Protein AF-A0A972V8L0-F1 (afdb_monomer_lite)

pLDDT: mean 88.4, std 15.27, range [32.47, 98.88]

Radius of gyration: 26.19 Å; chains: 1; bounding box: 54×50×72 Å

Secondary structure (DSSP, 8-state):
-EE-TT--EEE-SS--S-TT---BS-B-----STT----GGGSEEE-SS-S-SEEE-S---TT-EEES-EEE--EESS-SSEEEES---EEES-EEES-EE-STT--SEEEESS--EEES-EEES-EESSTT--SEEEEEE--EEES-EEES-BS-SEEEEEESPPEEES-EESSS--SSTT-B-S---EEE-STT-EEEEP-TT-EE-TT---TTS-SEE--SS--TTTT-S-TTS--TTSPSS-TTSPPSSTTTTSTTSPPPP--SSPPEEEEE-SS-EEEEESSPPBHHHHHHHHHHHHHTT-EEEETTEEEETT-TT--SEEEE-TTT-TT-SEEEETTEEEE-EETTEEGGGSBP-SB-HHHHHHHHHHHT-BPPPHHHHHHHHSGGGT-SBTTBSS--TTT-B-TT--TT--SSS--PPPTTTT-EETTTEE-SSBSSEEEEEEEETTEEEEES--TTS-GGGSBTT-EEEE-TT---TTEE---B-

Sequence (493 aa):
SLNFNGKAIHVTSLALADPNVLAVRAIWFPEEEPNSLGAIDTTIIHGNGEGPVVVFESGEDANTVLSGFTLTGGLAESGAAIQCSQSGPTITHCVIAGNEATSLTGGAVNTVQGAATFINCTIADNTSLDVEGAAVVCEDSNDVFINCILWSSRPDQILVASGNDPLVEHCNVQGYLWPGAGNISLDPYFAHPGEYGDYHLQSASGRYDPNEMDPNAPVWVLDPVTSPCIDLGDPSSPFDRESPPNGNQANMGAFGNTKDASRSVVQAEIGFVSISEAGFKGNMSRYEITNGQYCEYLKAAMAQDMIVVHNDRVYAASDTEYTAPYFDTFALSEDSQIAYSSGTFSVRSRDDLSMVNHPVVCVTWFGATAFCEHYGYRLPTQEEWQAVADYDGSYTFGSGIDIYPNQANYSTINPLRLSSEPYTSPVGYYGGFGYGLCDLAGNVAEWTASISGASRIVGGGSWASRFRECTVEATAMYGPDSANGSTGFRVCQ

Structure (mmCIF, N/CA/C/O backbone):
data_AF-A0A972V8L0-F1
#
_entry.id   AF-A0A972V8L0-F1
#
loop_
_atom_site.group_PDB
_atom_site.id
_atom_site.type_symbol
_atom_site.label_atom_id
_atom_site.label_alt_id
_atom_site.label_comp_id
_atom_site.label_asym_id
_atom_site.label_entity_id
_atom_site.label_seq_id
_atom_site.pdbx_PDB_ins_code
_atom_site.Cartn_x
_atom_site.Cartn_y
_atom_site.Cartn_z
_atom_site.occupancy
_atom_site.B_iso_or_equiv
_atom_site.auth_seq_id
_atom_site.auth_comp_id
_atom_site.auth_asym_id
_atom_site.auth_atom_id
_atom_site.pdbx_PDB_model_num
ATOM 1 N N . SER A 1 1 ? -0.689 14.852 24.930 1.00 46.16 1 SER A N 1
ATOM 2 C CA . SER A 1 1 ? -1.179 14.264 26.195 1.00 46.16 1 SER A CA 1
ATOM 3 C C . SER A 1 1 ? -1.915 15.317 27.009 1.00 46.16 1 SER A C 1
ATOM 5 O O . SER A 1 1 ? -1.312 16.313 27.410 1.00 46.16 1 SER A O 1
ATOM 7 N N . LEU A 1 2 ? -3.224 15.135 27.185 1.00 48.56 2 LEU A N 1
ATOM 8 C CA . LEU A 1 2 ? -4.047 15.923 28.103 1.00 48.56 2 LEU A CA 1
ATOM 9 C C . LEU A 1 2 ? -4.183 15.122 29.406 1.00 48.56 2 LEU A C 1
ATOM 11 O O . LEU A 1 2 ? -4.721 14.019 29.399 1.00 48.56 2 LEU A O 1
ATOM 15 N N . ASN A 1 3 ? -3.664 15.656 30.514 1.00 51.12 3 ASN A N 1
ATOM 16 C CA . ASN A 1 3 ? -3.738 15.019 31.830 1.00 51.12 3 ASN A CA 1
ATOM 17 C C . ASN A 1 3 ? -4.794 15.728 32.688 1.00 51.12 3 ASN A C 1
ATOM 19 O O . ASN A 1 3 ? -4.614 16.887 33.068 1.00 51.12 3 ASN A O 1
ATOM 23 N N . PHE A 1 4 ? -5.877 15.020 33.007 1.00 54.19 4 PHE A N 1
ATOM 24 C CA . PHE A 1 4 ? -6.992 15.538 33.804 1.00 54.19 4 PHE A CA 1
ATOM 25 C C . PHE A 1 4 ? -6.889 15.195 35.304 1.00 54.19 4 PHE A C 1
ATOM 27 O O . PHE A 1 4 ? -7.854 15.377 36.043 1.00 54.19 4 PHE A O 1
ATOM 34 N N . ASN A 1 5 ? -5.721 14.741 35.783 1.00 51.69 5 ASN A N 1
ATOM 35 C CA . ASN A 1 5 ? -5.473 14.319 37.170 1.00 51.69 5 ASN A CA 1
ATOM 36 C C . ASN A 1 5 ? -6.481 13.264 37.670 1.00 51.69 5 ASN A C 1
ATOM 38 O O . ASN A 1 5 ? -6.997 13.389 38.780 1.00 51.69 5 ASN A O 1
ATOM 42 N N . GLY A 1 6 ? -6.798 12.270 36.834 1.00 49.69 6 GLY A N 1
ATOM 43 C CA . GLY A 1 6 ? -7.741 11.197 37.170 1.00 49.69 6 GLY A CA 1
ATOM 44 C C . GLY A 1 6 ? -9.218 11.601 37.133 1.00 49.69 6 GLY A C 1
ATOM 45 O O . GLY A 1 6 ? -10.076 10.834 37.550 1.00 49.69 6 GLY A O 1
ATOM 46 N N . LYS A 1 7 ? -9.549 12.808 36.651 1.00 47.88 7 LYS A N 1
ATOM 47 C CA . LYS A 1 7 ? -10.943 13.204 36.420 1.00 47.88 7 LYS A CA 1
ATOM 48 C C . LYS A 1 7 ? -11.423 12.710 35.058 1.00 47.88 7 LYS A C 1
ATOM 50 O O . LYS A 1 7 ? -10.766 12.973 34.051 1.00 47.88 7 LYS A O 1
ATOM 55 N N . ALA A 1 8 ? -12.597 12.088 35.047 1.00 53.97 8 ALA A N 1
ATOM 56 C CA . ALA A 1 8 ? -13.301 11.716 33.830 1.00 53.97 8 ALA A CA 1
ATOM 57 C C . ALA A 1 8 ? -13.685 12.950 33.002 1.00 53.97 8 ALA A C 1
ATOM 59 O O . ALA A 1 8 ? -14.019 14.014 33.544 1.00 53.97 8 ALA A O 1
ATOM 60 N N . ILE A 1 9 ? -13.690 12.798 31.679 1.00 67.94 9 ILE A N 1
ATOM 61 C CA . ILE A 1 9 ? -14.298 13.782 30.788 1.00 67.94 9 ILE A CA 1
ATOM 62 C C . ILE A 1 9 ? -15.765 13.409 30.589 1.00 67.94 9 ILE A C 1
ATOM 64 O O . ILE A 1 9 ? -16.076 12.408 29.946 1.00 67.94 9 ILE A O 1
ATOM 68 N N . HIS A 1 10 ? -16.666 14.228 31.129 1.00 58.16 10 HIS A N 1
ATOM 69 C CA . HIS A 1 10 ? -18.101 14.064 30.915 1.00 58.16 10 HIS A CA 1
ATOM 70 C C . HIS A 1 10 ? -18.513 14.833 29.661 1.00 58.16 10 HIS A C 1
ATOM 72 O O . HIS A 1 10 ? -18.465 16.066 29.615 1.00 58.16 10 HIS A O 1
ATOM 78 N N . VAL A 1 11 ? -18.932 14.100 28.640 1.00 62.62 11 VAL A N 1
ATOM 79 C CA . VAL A 1 11 ? -19.543 14.676 27.443 1.00 62.62 11 VAL A CA 1
ATOM 80 C C . VAL A 1 11 ? -21.028 14.839 27.754 1.00 62.62 11 VAL A C 1
ATOM 82 O O . VAL A 1 11 ? -21.640 13.884 28.214 1.00 62.62 11 VAL A O 1
ATOM 85 N N . THR A 1 12 ? -21.601 16.039 27.590 1.00 49.94 12 THR A N 1
ATOM 86 C CA . THR A 1 12 ? -23.002 16.297 27.987 1.00 49.94 12 THR A CA 1
ATOM 87 C C . THR A 1 12 ? -23.813 17.032 26.918 1.00 49.94 12 THR A C 1
ATOM 89 O O . THR A 1 12 ? -23.316 17.909 26.205 1.00 49.94 12 THR A O 1
ATOM 92 N N . SER A 1 13 ? -25.112 16.723 26.833 1.00 46.56 13 SER A N 1
ATOM 93 C CA . SER A 1 13 ? -26.059 17.349 25.890 1.00 46.56 13 SER A CA 1
ATOM 94 C C . SER A 1 13 ? -26.512 18.766 26.321 1.00 46.56 13 SER A C 1
ATOM 96 O O . SER A 1 13 ? -26.907 19.599 25.485 1.00 46.56 13 SER A O 1
ATOM 98 N N . LEU A 1 14 ? -26.374 19.083 27.619 1.00 42.75 14 LEU A N 1
ATOM 99 C CA . LEU A 1 14 ? -26.731 20.342 28.291 1.00 42.75 14 LEU A CA 1
ATOM 100 C C . LEU A 1 14 ? -25.629 20.790 29.274 1.00 42.75 14 LEU A C 1
ATOM 102 O O . LEU A 1 14 ? -25.012 19.970 29.949 1.00 42.75 14 LEU A O 1
ATOM 106 N N . ALA A 1 15 ? -25.398 22.106 29.368 1.00 37.72 15 ALA A N 1
ATOM 107 C CA . ALA A 1 15 ? -24.402 22.705 30.260 1.00 37.72 15 ALA A CA 1
ATOM 108 C C . ALA A 1 15 ? -24.710 22.391 31.737 1.00 37.72 15 ALA A C 1
ATOM 110 O O . ALA A 1 15 ? -25.724 22.847 32.270 1.00 37.72 15 ALA A O 1
ATOM 111 N N . LEU A 1 16 ? -23.834 21.636 32.403 1.00 39.72 16 LEU A N 1
ATOM 112 C CA . LEU A 1 16 ? -23.899 21.433 33.850 1.00 39.72 16 LEU A CA 1
ATOM 113 C C . LEU A 1 16 ? -23.368 22.664 34.597 1.00 39.72 16 LEU A C 1
ATOM 115 O O . LEU A 1 16 ? -22.438 23.338 34.161 1.00 39.72 16 LEU A O 1
ATOM 119 N N . ALA A 1 17 ? -23.967 22.937 35.757 1.00 35.22 17 ALA A N 1
ATOM 120 C CA . ALA A 1 17 ? -23.590 24.010 36.678 1.00 35.22 17 ALA A CA 1
ATOM 121 C C . ALA A 1 17 ? -22.497 23.585 37.685 1.00 35.22 17 ALA A C 1
ATOM 123 O O . ALA A 1 17 ? -22.418 24.157 38.773 1.00 35.22 17 ALA A O 1
ATOM 124 N N . ASP A 1 18 ? -21.686 22.573 37.354 1.00 41.59 18 ASP A N 1
ATOM 125 C CA . ASP A 1 18 ? -20.579 22.116 38.199 1.00 41.59 18 ASP A CA 1
ATOM 126 C C . ASP A 1 18 ? -19.242 22.681 37.680 1.00 41.59 18 ASP A C 1
ATOM 128 O O . ASP A 1 18 ? -18.806 22.315 36.588 1.00 41.59 18 ASP A O 1
ATOM 132 N N . PRO A 1 19 ? -18.554 23.555 38.439 1.00 37.19 19 PRO A N 1
ATOM 133 C CA . PRO A 1 19 ? -17.261 24.113 38.042 1.00 37.19 19 PRO A CA 1
ATOM 134 C C . PRO A 1 19 ? -16.115 23.084 37.999 1.00 37.19 19 PRO A C 1
ATOM 136 O O . PRO A 1 19 ? -15.006 23.443 37.603 1.00 37.19 19 PRO A O 1
ATOM 139 N N . ASN A 1 20 ? -16.345 21.831 38.407 1.00 34.69 20 ASN A N 1
ATOM 140 C CA . ASN A 1 20 ? -15.372 20.739 38.314 1.00 34.69 20 ASN A CA 1
ATOM 141 C C . ASN A 1 20 ? -15.570 19.821 37.099 1.00 34.69 20 ASN A C 1
ATOM 143 O O . ASN A 1 20 ? -14.734 18.934 36.911 1.00 34.69 20 ASN A O 1
ATOM 147 N N . VAL A 1 21 ? -16.624 20.027 36.299 1.00 36.41 21 VAL A N 1
ATOM 148 C CA . VAL A 1 21 ? -16.982 19.193 35.143 1.00 36.41 21 VAL A CA 1
ATOM 149 C C . VAL A 1 21 ? -16.758 19.980 33.852 1.00 36.41 21 VAL A C 1
ATOM 151 O O . VAL A 1 21 ? -17.323 21.057 33.658 1.00 36.41 21 VAL A O 1
ATOM 154 N N . LEU A 1 22 ? -15.935 19.446 32.947 1.00 37.50 22 LEU A N 1
ATOM 155 C CA . LEU A 1 22 ? -15.759 20.019 31.614 1.00 37.50 22 LEU A CA 1
ATOM 156 C C . LEU A 1 22 ? -16.896 19.510 30.713 1.00 37.50 22 LEU A C 1
ATOM 158 O O . LEU A 1 22 ? -16.750 18.487 30.060 1.00 37.50 22 LEU A O 1
ATOM 162 N N . ALA A 1 23 ? -18.040 20.197 30.709 1.00 36.28 23 ALA A N 1
ATOM 163 C CA . ALA A 1 23 ? -19.155 19.868 29.821 1.00 36.28 23 ALA A CA 1
ATOM 164 C C . ALA A 1 23 ? -18.790 20.225 28.370 1.00 36.28 23 ALA A C 1
ATOM 166 O O . ALA A 1 23 ? -18.780 21.404 27.999 1.00 36.28 23 ALA A O 1
ATOM 167 N N . VAL A 1 24 ? -18.476 19.221 27.551 1.00 46.03 24 VAL A N 1
ATOM 168 C CA . VAL A 1 24 ? -18.166 19.408 26.126 1.00 46.03 24 VAL A CA 1
ATOM 169 C C . VAL A 1 24 ? -19.243 18.731 25.282 1.00 46.03 24 VAL A C 1
ATOM 171 O O . VAL A 1 24 ? -19.601 17.590 25.540 1.00 46.03 24 VAL A O 1
ATOM 174 N N . ARG A 1 25 ? -19.776 19.435 24.273 1.00 40.81 25 ARG A N 1
ATOM 175 C CA . ARG A 1 25 ? -20.779 18.892 23.331 1.00 40.81 25 ARG A CA 1
ATOM 176 C C . ARG A 1 25 ? -20.185 17.990 22.242 1.00 40.81 25 ARG A C 1
ATOM 178 O O . ARG A 1 25 ? -20.907 17.187 21.666 1.00 40.81 25 ARG A O 1
ATOM 185 N N . ALA A 1 26 ? -18.900 18.164 21.948 1.00 37.78 26 ALA A N 1
ATOM 186 C CA . ALA A 1 26 ? -18.094 17.349 21.045 1.00 37.78 26 ALA A CA 1
ATOM 187 C C . ALA A 1 26 ? -16.614 17.622 21.344 1.00 37.78 26 ALA A C 1
ATOM 189 O O . ALA A 1 26 ? -16.226 18.787 21.470 1.00 37.78 26 ALA A O 1
ATOM 190 N N . ILE A 1 27 ? -15.790 16.582 21.449 1.00 51.69 27 ILE A N 1
ATOM 191 C CA . ILE A 1 27 ? -14.334 16.728 21.545 1.00 51.69 27 ILE A CA 1
ATOM 192 C C . ILE A 1 27 ? -13.778 16.308 20.187 1.00 51.69 27 ILE A C 1
ATOM 194 O O . ILE A 1 27 ? -13.715 15.125 19.871 1.00 51.69 27 ILE A O 1
ATOM 198 N N . TRP A 1 28 ? -13.436 17.299 19.368 1.00 43.12 28 TRP A N 1
ATOM 199 C CA . TRP A 1 28 ? -12.887 17.127 18.023 1.00 43.12 28 TRP A CA 1
ATOM 200 C C . TRP A 1 28 ? -11.924 18.297 17.741 1.00 43.12 28 TRP A C 1
ATOM 202 O O . TRP A 1 28 ? -12.194 19.427 18.155 1.00 43.12 28 TRP A O 1
ATOM 212 N N . PHE A 1 29 ? -10.812 18.063 17.037 1.00 36.53 29 PHE A N 1
ATOM 213 C CA . PHE A 1 29 ? -9.914 19.127 16.553 1.00 36.53 2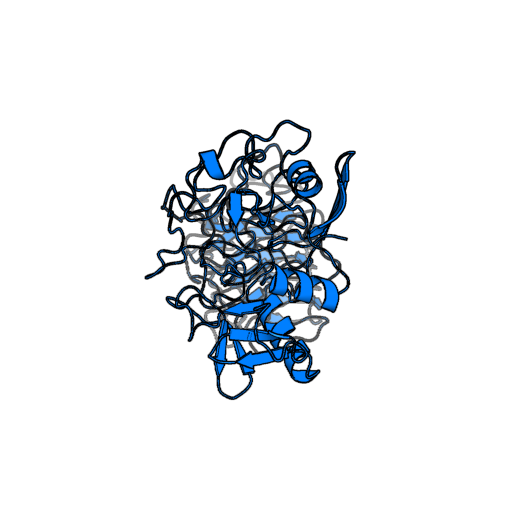9 P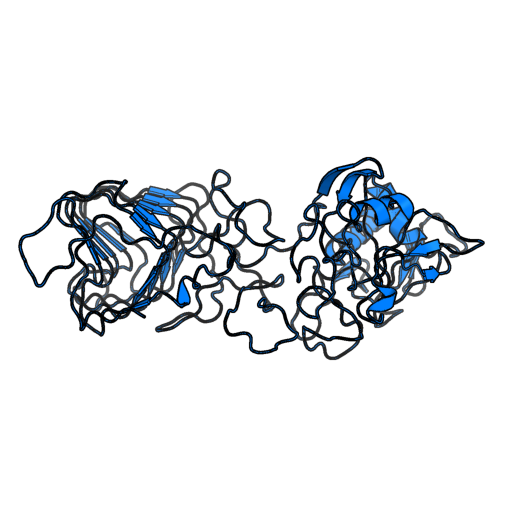HE A CA 1
ATOM 214 C C . PHE A 1 29 ? -10.358 19.628 15.168 1.00 36.53 29 PHE A C 1
ATOM 216 O O . PHE A 1 29 ? -10.347 18.829 14.233 1.00 36.53 29 PHE A O 1
ATOM 223 N N . PRO A 1 30 ? -10.806 20.891 15.002 1.00 33.84 30 PRO A N 1
ATOM 224 C CA . PRO A 1 30 ? -11.347 21.363 13.727 1.00 33.84 30 PRO A CA 1
ATOM 225 C C . PRO A 1 30 ? -10.331 21.217 12.585 1.00 33.84 30 PRO A C 1
ATOM 227 O O . PRO A 1 30 ? -9.179 21.629 12.709 1.00 33.84 30 PRO A O 1
ATOM 230 N N . GLU A 1 31 ? -10.797 20.622 11.484 1.00 46.44 31 GLU A N 1
ATOM 231 C CA . GLU A 1 31 ? -10.115 20.535 10.191 1.00 46.44 31 GLU A CA 1
ATOM 232 C C . GLU A 1 31 ? -9.989 21.946 9.578 1.00 46.44 31 GLU A C 1
ATOM 234 O O . GLU A 1 31 ? -10.854 22.357 8.813 1.00 46.44 31 GLU A O 1
ATOM 239 N N . GLU A 1 32 ? -8.935 22.708 9.892 1.00 33.91 32 GLU A N 1
ATOM 240 C CA . GLU A 1 32 ? -8.525 23.865 9.074 1.00 33.91 32 GLU A CA 1
ATOM 241 C C . GLU A 1 32 ? -6.987 23.927 8.902 1.00 33.91 32 GLU A C 1
ATOM 243 O O . GLU A 1 32 ? -6.255 24.277 9.826 1.00 33.91 32 GLU A O 1
ATOM 248 N N . GLU A 1 33 ? -6.548 23.629 7.666 1.00 32.47 33 GLU A N 1
ATOM 249 C CA . GLU A 1 33 ? -5.258 23.934 6.999 1.00 32.47 33 GLU A CA 1
ATOM 250 C C . GLU A 1 33 ? -3.995 23.058 7.278 1.00 32.47 33 GLU A C 1
ATOM 252 O O . GLU A 1 33 ? -3.804 22.493 8.357 1.00 32.47 33 GLU A O 1
ATOM 257 N N . PRO A 1 34 ? -3.134 22.863 6.249 1.00 34.25 34 PRO A N 1
ATOM 258 C CA . PRO A 1 34 ? -2.456 21.604 5.954 1.00 34.25 34 PRO A CA 1
ATOM 259 C C . PRO A 1 34 ? -1.102 21.505 6.656 1.00 34.25 34 PRO A C 1
ATOM 261 O O . PRO A 1 34 ? -0.182 22.248 6.328 1.00 34.25 34 PRO A O 1
ATOM 264 N N . ASN A 1 35 ? -0.989 20.591 7.626 1.00 32.84 35 ASN A N 1
ATOM 265 C CA . ASN A 1 35 ? 0.216 19.792 7.938 1.00 32.84 35 ASN A CA 1
ATOM 266 C C . ASN A 1 35 ? 0.203 19.132 9.325 1.00 32.84 35 ASN A C 1
ATOM 268 O O . ASN A 1 35 ? 1.176 18.474 9.678 1.00 32.84 35 ASN A O 1
ATOM 272 N N . SER A 1 36 ? -0.869 19.197 10.118 1.00 35.09 36 SER A N 1
ATOM 273 C CA . SER A 1 36 ? -0.888 18.426 11.370 1.00 35.09 36 SER A CA 1
ATOM 274 C C . SER A 1 36 ? -2.288 18.018 11.821 1.00 35.09 36 SER A C 1
ATOM 276 O O . SER A 1 36 ? -2.861 18.616 12.726 1.00 35.09 36 SER A O 1
ATOM 278 N N . LEU A 1 37 ? -2.789 16.903 11.285 1.00 40.75 37 LEU A N 1
ATOM 279 C CA . LEU A 1 37 ? -3.321 15.903 12.210 1.00 40.75 37 LEU A CA 1
ATOM 280 C C . LEU A 1 37 ? -2.122 15.494 13.071 1.00 40.75 37 LEU A C 1
ATOM 282 O O . LEU A 1 37 ? -1.152 14.949 12.535 1.00 40.75 37 LEU A O 1
ATOM 286 N N . GLY A 1 38 ? -2.129 15.880 14.347 1.00 40.84 38 GLY A N 1
ATOM 287 C CA . GLY A 1 38 ? -1.295 15.201 15.328 1.00 40.84 38 GLY A CA 1
ATOM 288 C C . GLY A 1 38 ? -1.770 13.759 15.327 1.00 40.84 38 GLY A C 1
ATOM 289 O O . GLY A 1 38 ? -2.960 13.538 15.542 1.00 40.84 38 GLY A O 1
ATOM 290 N N . ALA A 1 39 ? -0.876 12.830 14.981 1.00 52.47 39 ALA A N 1
ATOM 291 C CA . ALA A 1 39 ? -1.146 11.398 14.898 1.00 52.47 39 ALA A CA 1
ATOM 292 C C . ALA A 1 39 ? -2.070 10.965 16.043 1.00 52.47 39 ALA A C 1
ATOM 294 O O . ALA A 1 39 ? -1.915 11.471 17.161 1.00 52.47 39 ALA A O 1
ATOM 295 N N . ILE A 1 40 ? -3.017 10.063 15.789 1.00 54.59 40 ILE A N 1
ATOM 296 C CA . ILE A 1 40 ? -3.938 9.539 16.815 1.00 54.59 40 ILE A CA 1
ATOM 297 C C . ILE A 1 40 ? -3.141 9.109 18.070 1.00 54.59 40 ILE A C 1
ATOM 299 O O . ILE A 1 40 ? -3.516 9.451 19.191 1.00 54.59 40 ILE A O 1
ATOM 303 N N . ASP A 1 41 ? -1.928 8.577 17.872 1.00 52.59 41 ASP A N 1
ATOM 304 C CA . ASP A 1 41 ? -0.952 8.206 18.912 1.00 52.59 41 ASP A CA 1
ATOM 305 C C . ASP A 1 41 ? -0.346 9.362 19.727 1.00 52.59 41 ASP A C 1
ATOM 307 O O . ASP A 1 41 ? 0.177 9.166 20.822 1.00 52.59 41 ASP A O 1
ATOM 311 N N . THR A 1 42 ? -0.406 10.598 19.237 1.00 58.75 42 THR A N 1
ATOM 312 C CA . THR A 1 42 ? 0.106 11.795 19.933 1.00 58.75 42 THR A CA 1
ATOM 313 C C . THR A 1 42 ? -0.971 12.510 20.757 1.00 58.75 42 THR A C 1
ATOM 315 O O . THR A 1 42 ? -0.659 13.272 21.691 1.00 58.75 42 THR A O 1
ATOM 318 N N . THR A 1 43 ? -2.246 12.217 20.484 1.00 73.81 43 THR A N 1
ATOM 319 C CA . THR A 1 43 ? -3.406 12.834 21.139 1.00 73.81 43 THR A CA 1
ATOM 320 C C . THR A 1 43 ? -4.015 11.886 22.174 1.00 73.81 43 THR A C 1
ATOM 322 O O . THR A 1 43 ? -5.126 11.378 22.050 1.00 73.81 43 THR A O 1
ATOM 325 N N . ILE A 1 44 ? -3.248 11.667 23.242 1.00 79.81 44 ILE A N 1
ATOM 326 C CA . ILE A 1 44 ? -3.596 10.743 24.327 1.00 79.81 44 ILE A CA 1
ATOM 327 C C . ILE A 1 44 ? -4.426 11.437 25.420 1.00 79.81 44 ILE A C 1
ATOM 329 O O . ILE A 1 44 ? -4.035 12.510 25.911 1.00 79.81 44 ILE A O 1
ATOM 333 N N . ILE A 1 45 ? -5.506 10.778 25.850 1.00 84.19 45 ILE A N 1
ATOM 334 C CA . ILE A 1 45 ? -6.238 11.029 27.097 1.00 84.19 45 ILE A CA 1
ATOM 335 C C . ILE A 1 45 ? -5.937 9.865 28.048 1.00 84.19 45 ILE A C 1
ATOM 337 O O . ILE A 1 45 ? -6.319 8.726 27.793 1.00 84.19 45 ILE A O 1
ATOM 341 N N . HIS A 1 46 ? -5.223 10.157 29.136 1.00 85.25 46 HIS A N 1
ATOM 342 C CA . HIS A 1 46 ? -4.735 9.140 30.069 1.00 85.25 46 HIS A CA 1
ATOM 343 C C . HIS A 1 46 ? -5.488 9.206 31.408 1.00 85.25 46 HIS A C 1
ATOM 345 O O . HIS A 1 46 ? -5.521 10.268 32.039 1.00 85.25 46 HIS A O 1
ATOM 351 N N . GLY A 1 47 ? -6.051 8.080 31.857 1.00 84.06 47 GLY A N 1
ATOM 352 C CA . GLY A 1 47 ? -6.795 7.957 33.120 1.00 84.06 47 GLY A CA 1
ATOM 353 C C . GLY A 1 47 ? -5.925 8.013 34.382 1.00 84.06 47 GLY A C 1
ATOM 354 O O . GLY A 1 47 ? -6.385 8.441 35.434 1.00 84.06 47 GLY A O 1
ATOM 355 N N . ASN A 1 48 ? -4.630 7.686 34.273 1.00 85.38 48 ASN A N 1
ATOM 356 C CA . ASN A 1 48 ? -3.654 7.634 35.382 1.00 85.38 48 ASN A CA 1
ATOM 357 C C . ASN A 1 48 ? -4.023 6.654 36.510 1.00 85.38 48 ASN A C 1
ATOM 359 O O . ASN A 1 48 ? -3.754 6.935 37.677 1.00 85.38 48 ASN A O 1
ATOM 363 N N . GLY A 1 49 ? -4.604 5.507 36.165 1.00 87.50 49 GLY A N 1
ATOM 364 C CA . GLY A 1 49 ? -5.066 4.517 37.137 1.00 87.50 49 GLY A CA 1
ATOM 365 C C . GLY A 1 49 ? -6.372 4.916 37.821 1.00 87.50 49 GLY A C 1
ATOM 366 O O . GLY A 1 49 ? -6.665 4.411 38.896 1.00 87.50 49 GLY A O 1
ATOM 367 N N . GLU A 1 50 ? -7.139 5.816 37.208 1.00 84.62 50 GLU A N 1
ATOM 368 C CA . GLU A 1 50 ? -8.478 6.225 37.626 1.00 84.62 50 GLU A CA 1
ATOM 369 C C . GLU A 1 50 ? -9.376 6.242 36.378 1.00 84.62 50 GLU A C 1
ATOM 371 O O . GLU A 1 50 ? -8.902 6.481 35.263 1.00 84.62 50 GLU A O 1
ATOM 376 N N . GLY A 1 51 ? -10.666 5.966 36.527 1.00 76.88 51 GLY A N 1
ATOM 377 C CA . GLY A 1 51 ? -11.604 5.927 35.408 1.00 76.88 51 GLY A CA 1
ATOM 378 C C . GLY A 1 51 ? -13.068 5.961 35.854 1.00 76.88 51 GLY A C 1
ATOM 379 O O . GLY A 1 51 ? -13.339 5.923 37.058 1.00 76.88 51 GLY A O 1
ATOM 380 N N . PRO A 1 52 ? -14.027 6.024 34.907 1.00 91.38 52 PRO A N 1
ATOM 381 C CA . PRO A 1 52 ? -13.865 6.027 33.440 1.00 91.38 52 PRO A CA 1
ATOM 382 C C . PRO A 1 52 ? -13.037 7.193 32.869 1.00 91.38 52 PRO A C 1
ATOM 384 O O . PRO A 1 52 ? -13.062 8.290 33.424 1.00 91.38 52 PRO A O 1
ATOM 387 N N . VAL A 1 53 ? -12.338 7.002 31.741 1.00 90.19 53 VAL A N 1
ATOM 388 C CA . VAL A 1 53 ? -11.631 8.105 31.047 1.00 90.19 53 VAL A CA 1
ATOM 389 C C . VAL A 1 53 ? -12.631 9.080 30.404 1.00 90.19 53 VAL A C 1
ATOM 391 O O . VAL A 1 53 ? -12.499 10.300 30.549 1.00 90.19 53 VAL A O 1
ATOM 394 N N . VAL A 1 54 ? -13.655 8.553 29.730 1.00 90.81 54 VAL A N 1
ATOM 395 C CA . VAL A 1 54 ? -14.742 9.312 29.092 1.00 90.81 54 VAL A CA 1
ATOM 396 C C . VAL A 1 54 ? -16.098 8.746 29.516 1.00 90.81 54 VAL A C 1
ATOM 398 O O . VAL A 1 54 ? -16.282 7.530 29.576 1.00 90.81 54 VAL A O 1
ATOM 401 N N . VAL A 1 55 ? -17.061 9.630 29.787 1.00 90.25 55 VAL A N 1
ATOM 402 C CA . VAL A 1 55 ? -18.424 9.266 30.204 1.00 90.25 55 VAL A CA 1
ATOM 403 C C . VAL A 1 55 ? -19.468 9.930 29.301 1.00 90.25 55 VAL A C 1
ATOM 405 O O . VAL A 1 55 ? -19.402 11.140 29.065 1.00 90.25 55 VAL A O 1
ATOM 408 N N . PHE A 1 56 ? -20.449 9.139 28.857 1.00 88.25 56 PHE A N 1
ATOM 409 C CA . PHE A 1 56 ? -21.660 9.558 28.142 1.00 88.25 56 PHE A CA 1
ATOM 410 C C . PHE A 1 56 ? -22.898 9.093 28.924 1.00 88.25 56 PHE A C 1
ATOM 412 O O . PHE A 1 56 ? -23.233 7.908 28.901 1.00 88.25 56 PHE A O 1
ATOM 419 N N . GLU A 1 57 ? -23.573 9.995 29.637 1.00 85.38 57 GLU A N 1
ATOM 420 C CA . GLU A 1 57 ? -24.635 9.636 30.599 1.00 85.38 57 GLU A CA 1
ATOM 421 C C . GLU A 1 57 ? -25.840 10.597 30.613 1.00 85.38 57 GLU A C 1
ATOM 423 O O . GLU A 1 57 ? -26.670 10.547 31.523 1.00 85.38 57 GLU A O 1
ATOM 428 N N . SER A 1 58 ? -25.951 11.507 29.638 1.00 76.75 58 SER A N 1
ATOM 429 C CA . SER A 1 58 ? -26.992 12.550 29.615 1.00 76.75 58 SER A CA 1
ATOM 430 C C . SER A 1 58 ? -27.894 12.508 28.375 1.00 76.75 58 SER A C 1
ATOM 432 O O . SER A 1 58 ? -28.492 13.523 27.993 1.00 76.75 58 SER A O 1
ATOM 434 N N . GLY A 1 59 ? -28.026 11.325 27.767 1.00 77.44 59 GLY A N 1
ATOM 435 C CA . GLY A 1 59 ? -28.868 11.096 26.590 1.00 77.44 59 GLY A CA 1
ATOM 436 C C . GLY A 1 59 ? -28.232 11.590 25.293 1.00 77.44 59 GLY A C 1
ATOM 437 O O . GLY A 1 59 ? -28.935 12.113 24.429 1.00 77.44 59 GLY A O 1
ATOM 438 N N . GLU A 1 60 ? -26.907 11.495 25.185 1.00 86.50 60 GLU A N 1
ATOM 439 C CA . GLU A 1 60 ? -26.156 11.804 23.968 1.00 86.50 60 GLU A CA 1
ATOM 440 C C . GLU A 1 60 ? -26.647 10.935 22.802 1.00 86.50 60 GLU A C 1
ATOM 442 O O . GLU A 1 60 ? -26.951 9.757 22.984 1.00 86.50 60 GLU A O 1
ATOM 447 N N . ASP A 1 61 ? -26.732 11.515 21.606 1.00 85.25 61 ASP A N 1
ATOM 448 C CA . ASP A 1 61 ? -27.138 10.818 20.384 1.00 85.25 61 ASP A CA 1
ATOM 449 C C . ASP A 1 61 ? -25.965 10.706 19.399 1.00 85.25 61 ASP A C 1
ATOM 451 O O . ASP A 1 61 ? -24.844 11.120 19.699 1.00 85.25 61 ASP A O 1
ATOM 455 N N . ALA A 1 62 ? -26.218 10.165 18.205 1.00 82.81 62 ALA A N 1
ATOM 456 C CA . ALA A 1 62 ? -25.175 9.906 17.214 1.00 82.81 62 ALA A CA 1
ATOM 457 C C . ALA A 1 62 ? -24.431 11.173 16.740 1.00 82.81 62 ALA A C 1
ATOM 459 O O . ALA A 1 62 ? -23.355 11.059 16.149 1.00 82.81 62 ALA A O 1
ATOM 460 N N . ASN A 1 63 ? -24.959 12.378 17.004 1.00 80.00 63 ASN A N 1
ATOM 461 C CA . ASN A 1 63 ? -24.275 13.642 16.710 1.00 80.00 63 ASN A CA 1
ATOM 462 C C . ASN A 1 63 ? -23.221 14.006 17.766 1.00 80.00 63 ASN A C 1
ATOM 464 O O . ASN A 1 63 ? -22.427 14.926 17.555 1.00 80.00 63 ASN A O 1
ATOM 468 N N . THR A 1 64 ? -23.211 13.326 18.910 1.00 82.19 64 THR A N 1
ATOM 469 C CA . THR A 1 64 ? -22.139 13.431 19.890 1.00 82.19 64 THR A CA 1
ATOM 470 C C . THR A 1 64 ? -20.981 12.548 19.443 1.00 82.19 64 THR A C 1
ATOM 472 O O . THR A 1 64 ? -21.054 11.324 19.530 1.00 82.19 64 THR A O 1
ATOM 475 N N . VAL A 1 65 ? -19.913 13.187 18.957 1.00 80.94 65 VAL A N 1
ATOM 476 C CA . VAL A 1 65 ? -18.758 12.504 18.366 1.00 80.94 65 VAL A CA 1
ATOM 477 C C . VAL A 1 65 ? -17.523 12.611 19.260 1.00 80.94 65 VAL A C 1
ATOM 479 O O . VAL A 1 65 ? -17.149 13.710 19.685 1.00 80.94 65 VAL A O 1
ATOM 482 N N . LEU A 1 66 ? -16.871 11.472 19.494 1.00 85.06 66 LEU A N 1
ATOM 483 C CA . LEU A 1 66 ? -15.505 11.368 20.004 1.00 85.06 66 LEU A CA 1
ATOM 484 C C . LEU A 1 66 ? -14.621 10.813 18.885 1.00 85.06 66 LEU A C 1
ATOM 486 O O . LEU A 1 66 ? -14.866 9.701 18.423 1.00 85.06 66 LEU A O 1
ATOM 490 N N . SER A 1 67 ? -13.623 11.583 18.438 1.00 86.00 67 SER A N 1
ATOM 491 C CA . SER A 1 67 ? -12.811 11.197 17.279 1.00 86.00 67 SER A CA 1
ATOM 492 C C . SER A 1 67 ? -11.321 11.468 17.434 1.00 86.00 67 SER A C 1
ATOM 494 O O . SER A 1 67 ? -10.950 12.576 17.817 1.00 86.00 67 SER A O 1
ATOM 496 N N . GLY A 1 68 ? -10.475 10.509 17.044 1.00 80.19 68 GLY A N 1
ATOM 497 C CA . GLY A 1 68 ? -9.034 10.740 16.870 1.00 80.19 68 GLY A CA 1
ATOM 498 C C . GLY A 1 68 ? -8.211 10.742 18.161 1.00 80.19 68 GLY A C 1
ATOM 499 O O . GLY A 1 68 ? -7.208 11.450 18.239 1.00 80.19 68 GLY A O 1
ATOM 500 N N . PHE A 1 69 ? -8.646 10.005 19.187 1.00 85.38 69 PHE A N 1
ATOM 501 C CA . PHE A 1 69 ? -7.979 9.955 20.495 1.00 85.38 69 PHE A CA 1
ATOM 502 C C . PHE A 1 69 ? -7.484 8.559 20.851 1.00 85.38 69 PHE A C 1
ATOM 504 O O . PHE A 1 69 ? -8.182 7.572 20.613 1.00 85.38 69 PHE A O 1
ATOM 511 N N . THR A 1 70 ? -6.351 8.512 21.550 1.00 87.44 70 THR A N 1
ATOM 512 C CA . THR A 1 70 ? -5.925 7.330 22.306 1.00 87.44 70 THR A CA 1
ATOM 513 C C . THR A 1 70 ? -6.405 7.443 23.753 1.00 87.44 70 THR A C 1
ATOM 515 O O . THR A 1 70 ? -6.015 8.372 24.462 1.00 87.44 70 THR A O 1
ATOM 518 N N . LEU A 1 71 ? -7.249 6.511 24.200 1.00 91.25 71 LEU A N 1
ATOM 519 C CA . LEU A 1 71 ? -7.757 6.399 25.569 1.00 91.25 71 LEU A CA 1
ATOM 520 C C . LEU A 1 71 ? -7.047 5.246 26.286 1.00 91.25 71 LEU A C 1
ATOM 522 O O . LEU A 1 71 ? -7.170 4.091 25.872 1.00 91.25 71 LEU A O 1
ATOM 526 N N . THR A 1 72 ? -6.313 5.555 27.353 1.00 91.19 72 THR A N 1
ATOM 527 C CA . THR A 1 72 ? -5.473 4.572 28.060 1.00 91.19 72 THR A CA 1
ATOM 528 C C . THR A 1 72 ? -5.367 4.855 29.556 1.00 91.19 72 THR A C 1
ATOM 530 O O . THR A 1 72 ? -5.667 5.961 30.018 1.00 91.19 72 THR A O 1
ATOM 533 N N . GLY A 1 73 ? -4.934 3.856 30.324 1.00 89.94 73 GLY A N 1
ATOM 534 C CA . GLY A 1 73 ? -4.638 3.981 31.746 1.00 89.94 73 GLY A CA 1
ATOM 535 C C . GLY A 1 73 ? -5.865 4.264 32.607 1.00 89.94 73 GLY A C 1
ATOM 536 O O . GLY A 1 73 ? -5.714 4.801 33.704 1.00 89.94 73 GLY A O 1
ATOM 537 N N . GLY A 1 74 ? -7.069 3.978 32.111 1.00 93.25 74 GLY A N 1
ATOM 538 C CA . GLY A 1 74 ? -8.292 3.998 32.903 1.00 93.25 74 GLY A CA 1
ATOM 539 C C . GLY A 1 74 ? -8.372 2.795 33.841 1.00 93.25 74 GLY A C 1
ATOM 540 O O . GLY A 1 74 ? -8.019 1.687 33.442 1.00 93.25 74 GLY A O 1
ATOM 541 N N . LEU A 1 75 ? -8.861 3.006 35.065 1.00 93.88 75 LEU A N 1
ATOM 542 C CA . LEU A 1 75 ? -9.129 1.950 36.049 1.00 93.88 75 LEU A CA 1
ATOM 543 C C . LEU A 1 75 ? -10.489 2.201 36.711 1.00 93.88 75 LEU A C 1
ATOM 545 O O . LEU A 1 75 ? -10.653 3.188 37.424 1.00 93.88 75 LEU A O 1
ATOM 549 N N . ALA A 1 76 ? -11.469 1.331 36.480 1.00 93.88 76 ALA A N 1
ATOM 550 C CA . ALA A 1 76 ? -12.817 1.467 37.049 1.00 93.88 76 ALA A CA 1
ATOM 551 C C . ALA A 1 76 ? -13.441 0.099 37.346 1.00 93.88 76 ALA A C 1
ATOM 553 O O . ALA A 1 76 ? -12.883 -0.927 36.972 1.00 93.88 76 ALA A O 1
ATOM 554 N N . GLU A 1 77 ? -14.603 0.044 38.005 1.00 92.19 77 GLU A N 1
ATOM 555 C CA . GLU A 1 77 ? -15.359 -1.215 38.144 1.00 92.19 77 GLU A CA 1
ATOM 556 C C . GLU A 1 77 ? -15.788 -1.745 36.768 1.00 92.19 77 GLU A C 1
ATOM 558 O O . GLU A 1 77 ? -15.449 -2.871 36.411 1.00 92.19 77 GLU A O 1
ATOM 563 N N . SER A 1 78 ? -16.419 -0.889 35.966 1.00 91.50 78 SER A N 1
ATOM 564 C CA . SER A 1 78 ? -16.770 -1.125 34.564 1.00 91.50 78 SER A CA 1
ATOM 565 C C . SER A 1 78 ? -16.563 0.161 33.761 1.00 91.50 78 SER A C 1
ATOM 567 O O . SER A 1 78 ? -16.587 1.254 34.328 1.00 91.50 78 SER A O 1
ATOM 569 N N . GLY A 1 79 ? -16.356 0.040 32.448 1.00 94.31 79 GLY A N 1
ATOM 570 C CA . GLY A 1 79 ? -16.200 1.188 31.553 1.00 94.31 79 GLY A CA 1
ATOM 571 C C . GLY A 1 79 ? -14.918 1.973 31.814 1.00 94.31 79 GLY A C 1
ATOM 572 O O . GLY A 1 79 ? -14.936 3.198 31.803 1.00 94.31 79 GLY A O 1
ATOM 573 N N . ALA A 1 80 ? -13.808 1.283 32.095 1.00 95.19 80 ALA A N 1
ATOM 574 C CA . ALA A 1 80 ? -12.562 1.916 32.535 1.00 95.19 80 ALA A CA 1
ATOM 575 C C . ALA A 1 80 ? -12.043 2.996 31.569 1.00 95.19 80 ALA A C 1
ATOM 577 O O . ALA A 1 80 ? -11.553 4.033 32.014 1.00 95.19 80 ALA A O 1
ATOM 578 N N . ALA A 1 81 ? -12.211 2.793 30.262 1.00 95.19 81 ALA A N 1
ATOM 579 C CA . ALA A 1 81 ? -11.957 3.796 29.236 1.00 95.19 81 ALA A CA 1
ATOM 580 C C . ALA A 1 81 ? -13.217 4.608 28.919 1.00 95.19 81 ALA A C 1
ATOM 582 O O . ALA A 1 81 ? -13.205 5.833 29.007 1.00 95.19 81 ALA A O 1
ATOM 583 N N . ILE A 1 82 ? -14.302 3.929 28.541 1.00 95.94 82 ILE A N 1
ATOM 584 C CA . ILE A 1 82 ? -15.552 4.561 28.122 1.00 95.94 82 ILE A CA 1
ATOM 585 C C . ILE A 1 82 ? -16.711 3.941 28.891 1.00 95.94 82 ILE A C 1
ATOM 587 O O . ILE A 1 82 ? -16.940 2.733 28.813 1.00 95.94 82 ILE A O 1
ATOM 591 N N . GLN A 1 83 ? -17.490 4.788 29.556 1.00 95.19 83 GLN A N 1
ATOM 592 C CA . GLN A 1 83 ? -18.790 4.420 30.103 1.00 95.19 83 GLN A CA 1
ATOM 593 C C . GLN A 1 83 ? -19.897 5.146 29.334 1.00 95.19 83 GLN A C 1
ATOM 595 O O . GLN A 1 83 ? -19.991 6.373 29.381 1.00 95.19 83 GLN A O 1
ATOM 600 N N . CYS A 1 84 ? -20.765 4.385 28.672 1.00 94.12 84 CYS A N 1
ATOM 601 C CA . CYS A 1 84 ? -21.987 4.875 28.039 1.00 94.12 84 CYS A CA 1
ATOM 602 C C . CYS A 1 84 ? -23.203 4.357 28.813 1.00 94.12 84 CYS A C 1
ATOM 604 O O . CYS A 1 84 ? -23.317 3.159 29.066 1.00 94.12 84 CYS A O 1
ATOM 606 N N . SER A 1 85 ? -24.116 5.244 29.195 1.00 93.69 85 SER A N 1
ATOM 607 C CA . SER A 1 85 ? -25.363 4.905 29.881 1.00 93.69 85 SER A CA 1
ATOM 608 C C . SER A 1 85 ? -26.515 5.698 29.279 1.00 93.69 85 SER A C 1
ATOM 610 O O . SER A 1 85 ? -26.483 6.928 29.263 1.00 93.69 85 SER A O 1
ATOM 612 N N . GLN A 1 86 ? -27.529 4.994 28.772 1.00 93.44 86 GLN A N 1
ATOM 613 C CA . GLN A 1 86 ? -28.711 5.589 28.138 1.00 93.44 86 GLN A CA 1
ATOM 614 C C . GLN A 1 86 ? -28.362 6.594 27.026 1.00 93.44 86 GLN A C 1
ATOM 616 O O . GLN A 1 86 ? -29.046 7.602 26.844 1.00 93.44 86 GLN A O 1
ATOM 621 N N . SER A 1 87 ? -27.286 6.314 26.289 1.00 90.75 87 SER A N 1
ATOM 622 C CA . SER A 1 87 ? -26.699 7.182 25.269 1.00 90.75 87 SER A CA 1
ATOM 623 C C . SER A 1 87 ? -26.308 6.391 24.014 1.00 90.75 87 SER A C 1
ATOM 625 O O . SER A 1 87 ? -26.117 5.174 24.053 1.00 90.75 87 SER A O 1
ATOM 627 N N . GLY A 1 88 ? -26.228 7.073 22.874 1.00 92.56 88 GLY A N 1
ATOM 628 C CA . GLY A 1 88 ? -25.816 6.504 21.589 1.00 92.56 88 GLY A CA 1
ATOM 629 C C . GLY A 1 88 ? -24.829 7.397 20.838 1.00 92.56 88 GLY A C 1
ATOM 630 O O . GLY A 1 88 ? -25.164 7.844 19.743 1.00 92.56 88 GLY A O 1
ATOM 631 N N . PRO A 1 89 ? -23.652 7.707 21.418 1.00 93.56 89 PRO A N 1
ATOM 632 C CA . PRO A 1 89 ? -22.631 8.522 20.766 1.00 93.56 89 PRO A CA 1
ATOM 633 C C . PRO A 1 89 ? -21.974 7.795 19.582 1.00 93.56 89 PRO A C 1
ATOM 635 O O . PRO A 1 89 ? -21.995 6.564 19.495 1.00 93.56 89 PRO A O 1
ATOM 638 N N . THR A 1 90 ? -21.315 8.566 18.716 1.00 90.06 90 THR A N 1
ATOM 639 C CA . THR A 1 90 ? -20.411 8.042 17.682 1.00 90.06 90 THR A CA 1
ATOM 640 C C . THR A 1 90 ? -18.963 8.152 18.165 1.00 90.06 90 THR A C 1
ATOM 642 O O . THR A 1 90 ? -18.470 9.247 18.438 1.00 90.06 90 THR A O 1
ATOM 645 N N . ILE A 1 91 ? -18.261 7.028 18.250 1.00 94.75 91 ILE A N 1
ATOM 646 C CA . ILE A 1 91 ? -16.832 6.950 18.551 1.00 94.75 91 ILE A CA 1
ATOM 647 C C . ILE A 1 91 ? -16.115 6.538 17.268 1.00 94.75 91 ILE A C 1
ATOM 649 O O . ILE A 1 91 ? -16.495 5.556 16.633 1.00 94.75 91 ILE A O 1
ATOM 653 N N . THR A 1 92 ? -15.091 7.279 16.852 1.00 92.62 92 THR A N 1
ATOM 654 C CA . THR A 1 92 ? -14.423 6.991 15.580 1.00 92.62 92 THR A CA 1
ATOM 655 C C . THR A 1 92 ? -12.934 7.302 15.587 1.00 92.62 92 THR A C 1
ATOM 657 O O . THR A 1 92 ? -12.495 8.206 16.284 1.00 92.62 92 THR A O 1
ATOM 660 N N . HIS A 1 93 ? -12.123 6.544 14.847 1.00 91.06 93 HIS A N 1
ATOM 661 C CA . HIS A 1 93 ? -10.667 6.756 14.773 1.00 91.06 93 HIS A CA 1
ATOM 662 C C . HIS A 1 93 ? -10.001 6.823 16.161 1.00 91.06 93 HIS A C 1
ATOM 664 O O . HIS A 1 93 ? -9.110 7.630 16.414 1.00 91.06 93 HIS A O 1
ATOM 670 N N . CYS A 1 94 ? -10.493 6.017 17.105 1.00 93.06 94 CYS A N 1
ATOM 671 C CA . CYS A 1 94 ? -9.993 5.976 18.476 1.00 93.06 94 CYS A CA 1
ATOM 672 C C . CYS A 1 94 ? -9.211 4.693 18.731 1.00 93.06 94 CYS A C 1
ATOM 674 O O . CYS A 1 94 ? -9.662 3.603 18.369 1.00 93.06 94 CYS A O 1
ATOM 676 N N . VAL A 1 95 ? -8.081 4.831 19.421 1.00 93.50 95 VAL A N 1
ATOM 677 C CA . VAL A 1 95 ? -7.370 3.713 20.043 1.00 93.50 95 VAL A CA 1
ATOM 678 C C . VAL A 1 95 ? -7.823 3.637 21.499 1.00 93.50 95 VAL A C 1
ATOM 680 O O . VAL A 1 95 ? -7.689 4.599 22.246 1.00 93.50 95 VAL A O 1
ATOM 683 N N . ILE A 1 96 ? -8.388 2.514 21.917 1.00 95.56 96 ILE A N 1
ATOM 684 C CA . ILE A 1 96 ? -8.858 2.274 23.283 1.00 95.56 96 ILE A CA 1
ATOM 685 C C . ILE A 1 96 ? -8.047 1.104 23.816 1.00 95.56 96 ILE A C 1
ATOM 687 O O . ILE A 1 96 ? -8.361 -0.052 23.518 1.00 95.56 96 ILE A O 1
ATOM 691 N N . ALA A 1 97 ? -6.977 1.398 24.550 1.00 94.56 97 ALA A N 1
ATOM 692 C CA . ALA A 1 97 ? -6.024 0.370 24.933 1.00 94.56 97 ALA A CA 1
ATOM 693 C C . ALA A 1 97 ? -5.366 0.575 26.290 1.00 94.56 97 ALA A C 1
ATOM 695 O O . ALA A 1 97 ? -5.234 1.706 26.743 1.00 94.56 97 ALA A O 1
ATOM 696 N N . GLY A 1 98 ? -4.953 -0.519 26.935 1.00 93.31 98 GLY A N 1
ATOM 697 C CA . GLY A 1 98 ? -4.288 -0.466 28.239 1.00 93.31 98 GLY A CA 1
ATOM 698 C C . GLY A 1 98 ? -5.190 0.033 29.370 1.00 93.31 98 GLY A C 1
ATOM 699 O O . GLY A 1 98 ? -4.718 0.736 30.262 1.00 93.31 98 GLY A O 1
ATOM 700 N N . ASN A 1 99 ? -6.490 -0.270 29.321 1.00 94.06 99 ASN A N 1
ATOM 701 C CA . ASN A 1 99 ? -7.443 0.084 30.375 1.00 94.06 99 ASN A CA 1
ATOM 702 C C . ASN A 1 99 ? -7.869 -1.157 31.160 1.00 94.06 99 ASN A C 1
ATOM 704 O O . ASN A 1 99 ? -8.021 -2.242 30.589 1.00 94.06 99 ASN A O 1
ATOM 708 N N . GLU A 1 100 ? -8.097 -0.980 32.459 1.00 94.69 100 GLU A N 1
ATOM 709 C CA . GLU A 1 100 ? -8.362 -2.069 33.391 1.00 94.69 100 GLU A CA 1
ATOM 710 C C . GLU A 1 100 ? -9.738 -1.934 34.059 1.00 94.69 100 GLU A C 1
ATOM 712 O O . GLU A 1 100 ? -10.025 -0.975 34.776 1.00 94.69 100 GLU A O 1
ATOM 717 N N . ALA A 1 101 ? -10.606 -2.919 33.837 1.00 94.81 101 ALA A N 1
ATOM 718 C CA . ALA A 1 101 ? -11.844 -3.076 34.583 1.00 94.81 101 ALA A CA 1
ATOM 719 C C . ALA A 1 101 ? -11.623 -3.992 35.790 1.00 94.81 101 ALA A C 1
ATOM 721 O O . ALA A 1 101 ? -11.013 -5.055 35.686 1.00 94.81 101 ALA A O 1
ATOM 722 N N . THR A 1 102 ? -12.143 -3.585 36.942 1.00 93.00 102 THR A N 1
ATOM 723 C CA . THR A 1 102 ? -11.928 -4.274 38.219 1.00 93.00 102 THR A CA 1
ATOM 724 C C . THR A 1 102 ? -13.080 -5.192 38.623 1.00 93.00 102 THR A C 1
ATOM 726 O O . THR A 1 102 ? -12.914 -6.031 39.508 1.00 93.00 102 THR A O 1
ATOM 729 N N . SER A 1 103 ? -14.239 -5.068 37.970 1.00 87.88 103 SER A N 1
ATOM 730 C CA . SER A 1 103 ? -15.377 -5.974 38.141 1.00 87.88 103 SER A CA 1
ATOM 731 C C . SER A 1 103 ? -15.205 -7.260 37.333 1.00 87.88 103 SER A C 1
ATOM 733 O O . SER A 1 103 ? -14.705 -7.231 36.212 1.00 87.88 103 SER A O 1
ATOM 735 N N . LEU A 1 104 ? -15.735 -8.367 37.864 1.00 82.50 104 LEU A N 1
ATOM 736 C CA . LEU A 1 104 ? -15.777 -9.691 37.226 1.00 82.50 104 LEU A CA 1
ATOM 737 C C . LEU A 1 104 ? -16.388 -9.701 35.821 1.00 82.50 104 LEU A C 1
ATOM 739 O O . LEU A 1 104 ? -16.010 -10.528 34.998 1.00 82.50 104 LEU A O 1
ATOM 743 N N . THR A 1 105 ? -17.340 -8.805 35.577 1.00 83.75 105 THR A N 1
ATOM 744 C CA . THR A 1 105 ? -18.071 -8.667 34.311 1.00 83.75 105 THR A CA 1
ATOM 745 C C . THR A 1 105 ? -17.829 -7.304 33.667 1.00 83.75 105 THR A C 1
ATOM 747 O O . THR A 1 105 ? -18.593 -6.889 32.804 1.00 83.75 105 THR A O 1
ATOM 750 N N . GLY A 1 106 ? -16.818 -6.562 34.129 1.00 88.25 106 GLY A N 1
ATOM 751 C CA . GLY A 1 106 ? -16.493 -5.237 33.613 1.00 88.25 106 GLY A CA 1
ATOM 752 C C . GLY A 1 106 ? -15.617 -5.302 32.364 1.00 88.25 106 GLY A C 1
ATOM 753 O O . GLY A 1 106 ? -14.918 -6.292 32.130 1.00 88.25 106 GLY A O 1
ATOM 754 N N . GLY A 1 107 ? -15.625 -4.214 31.594 1.00 92.50 107 GLY A N 1
ATOM 755 C CA . GLY A 1 107 ? -14.742 -4.017 30.447 1.00 92.50 107 GLY A CA 1
ATOM 756 C C . GLY A 1 107 ? -14.193 -2.602 30.338 1.00 92.50 107 GLY A C 1
ATOM 757 O O . GLY A 1 107 ? -14.603 -1.703 31.078 1.00 92.50 107 GLY A O 1
ATOM 758 N N . ALA A 1 108 ? -13.250 -2.397 29.418 1.00 95.06 108 ALA A N 1
ATOM 759 C CA . ALA A 1 108 ? -12.724 -1.064 29.126 1.00 95.06 108 ALA A CA 1
ATOM 760 C C . ALA A 1 108 ? -13.802 -0.157 28.532 1.00 95.06 108 ALA A C 1
ATOM 762 O O . ALA A 1 108 ? -13.874 1.023 28.874 1.00 95.06 108 ALA A O 1
ATOM 763 N N . VAL A 1 109 ? -14.666 -0.715 27.693 1.00 97.00 109 VAL A N 1
ATOM 764 C CA . VAL A 1 109 ? -15.875 -0.061 27.203 1.00 97.00 109 VAL A CA 1
ATOM 765 C C . VAL A 1 109 ? -17.074 -0.750 27.837 1.00 97.00 109 VAL A C 1
ATOM 767 O O . VAL A 1 109 ? -17.182 -1.973 27.781 1.00 97.00 109 VAL A O 1
ATOM 770 N N . ASN A 1 110 ? -17.972 0.026 28.433 1.00 95.88 110 ASN A N 1
ATOM 771 C CA . ASN A 1 110 ? -19.231 -0.477 28.967 1.00 95.88 110 ASN A CA 1
ATOM 772 C C . ASN A 1 110 ? -20.394 0.362 28.437 1.00 95.88 110 ASN A C 1
ATOM 774 O O . ASN A 1 110 ? -20.412 1.582 28.625 1.00 95.88 110 ASN A O 1
ATOM 778 N N . THR A 1 111 ? -21.351 -0.283 27.781 1.00 95.56 111 THR A N 1
ATOM 779 C CA . THR A 1 111 ? -22.516 0.343 27.152 1.00 95.56 111 THR A CA 1
ATOM 780 C C . THR A 1 111 ? -23.795 -0.213 27.769 1.00 95.56 111 THR A C 1
ATOM 782 O O . THR A 1 111 ? -24.115 -1.390 27.644 1.00 95.56 111 THR A O 1
ATOM 785 N N . VAL A 1 112 ? -24.555 0.651 28.444 1.00 95.62 112 VAL A N 1
ATOM 786 C CA . VAL A 1 112 ? -25.759 0.261 29.191 1.00 95.62 112 VAL A CA 1
ATOM 787 C C . VAL A 1 112 ? -26.979 0.980 28.626 1.00 95.62 112 VAL A C 1
ATOM 789 O O . VAL A 1 112 ? -27.011 2.211 28.592 1.00 95.62 112 VAL A O 1
ATOM 792 N N . GLN A 1 113 ? -28.006 0.234 28.208 1.00 93.75 113 GLN A N 1
ATOM 793 C CA . GLN A 1 113 ? -29.287 0.770 27.715 1.00 93.75 113 GLN A CA 1
ATOM 794 C C . GLN A 1 113 ? -29.136 1.828 26.603 1.00 93.75 113 GLN A C 1
ATOM 796 O O . GLN A 1 113 ? -29.868 2.819 26.571 1.00 93.75 113 GLN A O 1
ATOM 801 N N . GLY A 1 114 ? -28.162 1.636 25.712 1.00 89.81 114 GLY A N 1
ATOM 802 C CA . GLY A 1 114 ? -27.737 2.612 24.708 1.00 89.81 114 GLY A CA 1
ATOM 803 C C . GLY A 1 114 ? -27.647 2.053 23.287 1.00 89.81 114 GLY A C 1
ATOM 804 O O . GLY A 1 114 ? -28.130 0.958 22.996 1.00 89.81 114 GLY A O 1
ATOM 805 N N . ALA A 1 115 ? -27.039 2.830 22.395 1.00 94.44 115 ALA A N 1
ATOM 806 C CA . ALA A 1 115 ? -26.762 2.434 21.011 1.00 94.44 115 ALA A CA 1
ATOM 807 C C . ALA A 1 115 ? -25.500 3.146 20.500 1.00 94.44 115 ALA A C 1
ATOM 809 O O . ALA A 1 115 ? -25.570 3.996 19.608 1.00 94.44 115 ALA A O 1
ATOM 810 N N . ALA A 1 116 ? -24.356 2.883 21.134 1.00 96.25 116 ALA A N 1
ATOM 811 C CA . ALA A 1 116 ? -23.098 3.505 20.739 1.00 96.25 116 ALA A CA 1
ATOM 812 C C . ALA A 1 116 ? -22.624 2.937 19.392 1.00 96.25 116 ALA A C 1
ATOM 814 O O . ALA A 1 116 ? -22.754 1.743 19.120 1.00 96.25 116 ALA A O 1
ATOM 815 N N . THR A 1 117 ? -22.074 3.797 18.537 1.00 97.62 117 THR A N 1
ATOM 816 C CA . THR A 1 117 ? -21.557 3.405 17.219 1.00 97.62 117 THR A CA 1
ATOM 817 C C . THR A 1 117 ? -20.050 3.616 17.172 1.00 97.62 117 THR A C 1
ATOM 819 O O . THR A 1 117 ? -19.581 4.735 17.367 1.00 97.62 117 THR A O 1
ATOM 822 N N . PHE A 1 118 ? -19.299 2.555 16.892 1.00 98.31 118 PHE A N 1
ATOM 823 C CA . PHE A 1 118 ? -17.846 2.546 16.749 1.00 98.31 118 PHE A CA 1
ATOM 824 C C . PHE A 1 118 ? -17.476 2.364 15.276 1.00 98.31 118 PHE A C 1
ATOM 826 O O . PHE A 1 118 ? -17.861 1.367 14.662 1.00 98.31 118 PHE A O 1
ATOM 833 N N . ILE A 1 119 ? -16.734 3.318 14.711 1.00 96.81 119 ILE A N 1
ATOM 834 C CA . ILE A 1 119 ? -16.310 3.299 13.302 1.00 96.81 119 ILE A CA 1
ATOM 835 C C . ILE A 1 119 ? -14.808 3.516 13.230 1.00 96.81 119 ILE A C 1
ATOM 837 O O . ILE A 1 119 ? -14.332 4.564 13.669 1.00 96.81 119 ILE A O 1
ATOM 841 N N . ASN A 1 120 ? -14.066 2.578 12.638 1.00 96.50 120 ASN A N 1
ATOM 842 C CA . ASN A 1 120 ? -12.607 2.676 12.556 1.00 96.50 120 ASN A CA 1
ATOM 843 C C . ASN A 1 120 ? -12.001 2.862 13.957 1.00 96.50 120 ASN A C 1
ATOM 845 O O . ASN A 1 120 ? -11.334 3.849 14.224 1.00 96.50 120 ASN A O 1
ATOM 849 N N . CYS A 1 121 ? -12.283 1.962 14.900 1.00 97.88 121 CYS A N 1
ATOM 850 C CA . CYS A 1 121 ? -11.673 1.982 16.235 1.00 97.88 121 CYS A CA 1
ATOM 851 C C . CYS A 1 121 ? -10.753 0.777 16.430 1.00 97.88 121 CYS A C 1
ATOM 853 O O . CYS A 1 121 ? -11.040 -0.317 15.947 1.00 97.88 121 CYS A O 1
ATOM 855 N N . THR A 1 122 ? -9.678 0.957 17.192 1.00 97.75 122 THR A N 1
ATOM 856 C CA . THR A 1 122 ? -8.840 -0.145 17.678 1.00 97.75 122 THR A CA 1
ATOM 857 C C . THR A 1 122 ? -9.050 -0.285 19.180 1.00 97.75 122 THR A C 1
ATOM 859 O O . THR A 1 122 ? -8.651 0.595 19.934 1.00 97.75 122 THR A O 1
ATOM 862 N N . ILE A 1 123 ? -9.677 -1.372 19.623 1.00 97.50 123 ILE A N 1
ATOM 863 C CA . ILE A 1 123 ? -9.909 -1.695 21.034 1.00 97.50 123 ILE A CA 1
ATOM 864 C C . ILE A 1 123 ? -8.995 -2.864 21.388 1.00 97.50 123 ILE A C 1
ATOM 866 O O . ILE A 1 123 ? -9.277 -4.007 21.028 1.00 97.50 123 ILE A O 1
ATOM 870 N N . ALA A 1 124 ? -7.872 -2.588 22.045 1.00 96.00 124 ALA A N 1
ATOM 871 C CA . ALA A 1 124 ? -6.833 -3.594 22.221 1.00 96.00 124 ALA A CA 1
ATOM 872 C C . ALA A 1 124 ? -6.159 -3.571 23.588 1.00 96.00 124 ALA A C 1
ATOM 874 O O . ALA A 1 124 ? -6.192 -2.562 24.271 1.00 96.00 124 ALA A O 1
ATOM 875 N N . ASP A 1 125 ? -5.562 -4.687 24.003 1.00 95.00 125 ASP A N 1
ATOM 876 C CA . ASP A 1 125 ? -4.773 -4.776 25.244 1.00 95.00 125 ASP A CA 1
ATOM 877 C C . ASP A 1 125 ? -5.496 -4.229 26.491 1.00 95.00 125 ASP A C 1
ATOM 879 O O . ASP A 1 125 ? -4.889 -3.630 27.380 1.00 95.00 125 ASP A O 1
ATOM 883 N N . ASN A 1 126 ? -6.815 -4.409 26.555 1.00 94.44 126 ASN A N 1
ATOM 884 C CA . ASN A 1 126 ? -7.605 -4.066 27.729 1.00 94.44 126 ASN A CA 1
ATOM 885 C C . ASN A 1 126 ? -7.776 -5.295 28.618 1.00 94.44 126 ASN A C 1
ATOM 887 O O . ASN A 1 126 ? -7.876 -6.423 28.130 1.00 94.44 126 ASN A O 1
ATOM 891 N N . THR A 1 127 ? -7.840 -5.091 29.926 1.00 93.06 127 THR A N 1
ATOM 892 C CA . THR A 1 127 ? -7.924 -6.193 30.884 1.00 93.06 127 THR A CA 1
ATOM 893 C C . THR A 1 127 ? -9.116 -6.032 31.802 1.00 93.06 127 THR A C 1
ATOM 895 O O . THR A 1 127 ? -9.338 -4.971 32.369 1.00 93.06 127 THR A O 1
ATOM 898 N N . SER A 1 128 ? -9.858 -7.109 31.996 1.00 90.69 128 SER A N 1
ATOM 899 C CA . SER A 1 128 ? -10.744 -7.267 33.140 1.00 90.69 128 SER A CA 1
ATOM 900 C C . SER A 1 128 ? -10.055 -8.139 34.190 1.00 90.69 128 SER A C 1
ATOM 902 O O . SER A 1 128 ? -9.305 -9.056 33.838 1.00 90.69 128 SER A O 1
ATOM 904 N N . LEU A 1 129 ? -10.276 -7.847 35.473 1.00 79.81 129 LEU A N 1
ATOM 905 C CA . LEU A 1 129 ? -9.637 -8.522 36.611 1.00 79.81 129 LEU A CA 1
ATOM 906 C C . LEU A 1 129 ? -9.949 -10.030 36.676 1.00 79.81 129 LEU A C 1
ATOM 908 O O . LEU A 1 129 ? -9.258 -10.769 37.378 1.00 79.81 129 LEU A O 1
ATOM 912 N N . ASP A 1 130 ? -10.970 -10.495 35.953 1.00 66.31 130 ASP A N 1
ATOM 913 C CA . ASP A 1 130 ? -11.601 -11.782 36.209 1.00 66.31 130 ASP A CA 1
ATOM 914 C C . ASP A 1 130 ? -12.139 -12.490 34.946 1.00 66.31 130 ASP A C 1
ATOM 916 O O . ASP A 1 130 ? -12.225 -11.919 33.860 1.00 66.31 130 ASP A O 1
ATOM 920 N N . VAL A 1 131 ? -12.463 -13.780 35.092 1.00 72.25 131 VAL A N 1
ATOM 921 C CA . VAL A 1 131 ? -12.670 -14.759 33.997 1.00 72.25 131 VAL A CA 1
ATOM 922 C C . VAL A 1 131 ? -13.894 -14.539 33.094 1.00 72.25 131 VAL A C 1
ATOM 924 O O . VAL A 1 131 ? -13.998 -15.224 32.078 1.00 72.25 131 VAL A O 1
ATOM 927 N N . GLU A 1 132 ? -14.799 -13.623 33.440 1.00 82.56 132 GLU A N 1
ATOM 928 C CA . GLU A 1 132 ? -16.087 -13.419 32.751 1.00 82.56 132 GLU A CA 1
ATOM 929 C C . GLU A 1 132 ? -16.234 -12.036 32.088 1.00 82.56 132 GLU A C 1
ATOM 931 O O . GLU A 1 132 ? -17.274 -11.776 31.493 1.00 82.56 132 GLU A O 1
ATOM 936 N N . GLY A 1 133 ? -15.228 -11.155 32.163 1.00 87.19 133 GLY A N 1
ATOM 937 C CA . GLY A 1 133 ? -15.267 -9.820 31.549 1.00 87.19 133 GLY A CA 1
ATOM 938 C C . GLY A 1 133 ? -14.923 -9.803 30.053 1.00 87.19 133 GLY A C 1
ATOM 939 O O . GLY A 1 133 ? -14.718 -10.840 29.427 1.00 87.19 133 GLY A O 1
ATOM 940 N N . ALA A 1 134 ? -14.799 -8.612 29.467 1.00 93.69 134 ALA A N 1
ATOM 941 C CA . ALA A 1 134 ? -14.332 -8.446 28.086 1.00 93.69 134 ALA A CA 1
ATOM 942 C C . ALA A 1 134 ? -13.756 -7.045 27.836 1.00 93.69 134 ALA A C 1
ATOM 944 O O . ALA A 1 134 ? -13.837 -6.173 28.697 1.00 93.69 134 ALA A O 1
ATOM 945 N N . ALA A 1 135 ? -13.196 -6.793 26.652 1.00 94.69 135 ALA A N 1
ATOM 946 C CA . ALA A 1 135 ? -12.818 -5.439 26.238 1.00 94.69 135 ALA A CA 1
ATOM 947 C C . ALA A 1 135 ? -14.041 -4.508 26.190 1.00 94.69 135 ALA A C 1
ATOM 949 O O . ALA A 1 135 ? -13.989 -3.381 26.690 1.00 94.69 135 ALA A O 1
ATOM 950 N N . VAL A 1 136 ? -15.132 -5.010 25.610 1.00 96.38 136 VAL A N 1
ATOM 951 C CA . VAL A 1 136 ? -16.422 -4.335 25.470 1.00 96.38 136 VAL A CA 1
ATOM 952 C C . VAL A 1 136 ? -17.502 -5.156 26.162 1.00 96.38 136 VAL A C 1
ATOM 954 O O . VAL A 1 136 ? -17.637 -6.349 25.894 1.00 96.38 136 VAL A O 1
ATOM 957 N N . VAL A 1 137 ? -18.292 -4.510 27.014 1.00 95.75 137 VAL A N 1
ATOM 958 C C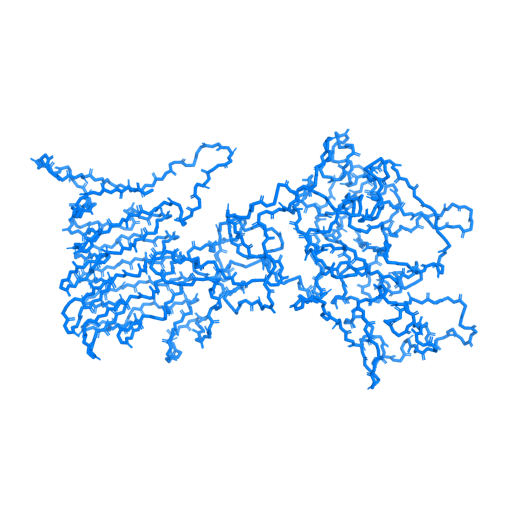A . VAL A 1 137 ? -19.462 -5.103 27.668 1.00 95.75 137 VAL A CA 1
ATOM 959 C C . VAL A 1 137 ? -20.718 -4.364 27.217 1.00 95.75 137 VAL A C 1
ATOM 961 O O . VAL A 1 137 ? -20.811 -3.149 27.385 1.00 95.75 137 VAL A O 1
ATOM 964 N N . CYS A 1 138 ? -21.660 -5.111 26.640 1.00 95.44 138 CYS A N 1
ATOM 965 C CA . CYS A 1 138 ? -22.961 -4.636 26.174 1.00 95.44 138 CYS A CA 1
ATOM 966 C C . CYS A 1 138 ? -24.069 -5.104 27.132 1.00 95.44 138 CYS A C 1
ATOM 968 O O . CYS A 1 138 ? -24.261 -6.309 27.321 1.00 95.44 138 CYS A O 1
ATOM 970 N N . GLU A 1 139 ? -24.813 -4.164 27.717 1.00 95.69 139 GLU A N 1
ATOM 971 C CA . GLU A 1 139 ? -25.914 -4.415 28.656 1.00 95.69 139 GLU A CA 1
ATOM 972 C C . GLU A 1 139 ? -27.205 -3.745 28.173 1.00 95.69 139 GLU A C 1
ATOM 974 O O . GLU A 1 139 ? -27.380 -2.527 28.278 1.00 95.69 139 GLU A O 1
ATOM 979 N N . ASP A 1 140 ? -28.137 -4.540 27.640 1.00 96.00 140 ASP A N 1
ATOM 980 C CA . ASP A 1 140 ? -29.407 -4.063 27.074 1.00 96.00 140 ASP A CA 1
ATOM 981 C C . ASP A 1 140 ? -29.212 -2.923 26.048 1.00 96.00 140 ASP A C 1
ATOM 983 O O . ASP A 1 140 ? -30.052 -2.028 25.913 1.00 96.00 140 ASP A O 1
ATOM 987 N N . SER A 1 141 ? -28.086 -2.951 25.328 1.00 94.69 141 SER A N 1
ATOM 988 C CA . SER A 1 141 ? -27.695 -1.990 24.296 1.00 94.69 141 SER A CA 1
ATOM 989 C C . SER A 1 141 ? -27.880 -2.559 22.882 1.00 94.69 141 SER A C 1
ATOM 991 O O . SER A 1 141 ? -28.111 -3.752 22.690 1.00 94.69 141 SER A O 1
ATOM 993 N N . ASN A 1 142 ? -27.820 -1.686 21.874 1.00 94.94 142 ASN A N 1
ATOM 994 C CA . ASN A 1 142 ? -27.796 -2.059 20.454 1.00 94.94 142 ASN A CA 1
ATOM 995 C C . ASN A 1 142 ? -26.590 -1.396 19.779 1.00 94.94 142 ASN A C 1
ATOM 997 O O . ASN A 1 142 ? -26.748 -0.510 18.937 1.00 94.94 142 ASN A O 1
ATOM 1001 N N . ASP A 1 143 ? -25.392 -1.765 20.225 1.00 97.00 143 ASP A N 1
ATOM 1002 C CA . ASP A 1 143 ? -24.157 -1.156 19.737 1.00 97.00 143 ASP A CA 1
ATOM 1003 C C . ASP A 1 143 ? -23.800 -1.640 18.327 1.00 97.00 143 ASP A C 1
ATOM 1005 O O . ASP A 1 143 ? -24.187 -2.732 17.896 1.00 97.00 143 ASP A O 1
ATOM 1009 N N . VAL A 1 144 ? -23.058 -0.801 17.607 1.00 98.12 144 VAL A N 1
ATOM 1010 C CA . VAL A 1 144 ? -22.638 -1.045 16.224 1.00 98.12 144 VAL A CA 1
ATOM 1011 C C . VAL A 1 144 ? -21.125 -0.891 16.117 1.00 98.12 144 VAL A C 1
ATOM 1013 O O . VAL A 1 144 ? -20.577 0.108 16.575 1.00 98.12 144 VAL A O 1
ATOM 1016 N N . PHE A 1 145 ? -20.461 -1.849 15.474 1.00 98.50 145 PHE A N 1
ATOM 1017 C CA . PHE A 1 145 ? -19.027 -1.839 15.188 1.00 98.50 145 PHE A CA 1
ATOM 1018 C C . PHE A 1 145 ? -18.806 -2.032 13.689 1.00 98.50 145 PHE A C 1
ATOM 1020 O O . PHE A 1 145 ? -19.235 -3.040 13.125 1.00 98.50 145 PHE A O 1
ATOM 1027 N N . ILE A 1 146 ? -18.135 -1.069 13.055 1.00 98.44 146 ILE A N 1
ATOM 1028 C CA . ILE A 1 146 ? -17.788 -1.097 11.629 1.00 98.44 146 ILE A CA 1
ATOM 1029 C C . ILE A 1 146 ? -16.310 -0.739 11.477 1.00 98.44 146 ILE A C 1
ATOM 1031 O O . ILE A 1 146 ? -15.844 0.244 12.057 1.00 98.44 146 ILE A O 1
ATOM 1035 N N . ASN A 1 147 ? -15.557 -1.511 10.691 1.00 98.38 147 ASN A N 1
ATOM 1036 C CA . ASN A 1 147 ? -14.120 -1.290 10.460 1.00 98.38 147 ASN A CA 1
ATOM 1037 C C . ASN A 1 147 ? -13.283 -1.295 11.745 1.00 98.38 147 ASN A C 1
ATOM 1039 O O . ASN A 1 147 ? -12.249 -0.634 11.809 1.00 98.38 147 ASN A O 1
ATOM 1043 N N . CYS A 1 148 ? -13.719 -1.983 12.797 1.00 98.69 148 CYS A N 1
ATOM 1044 C CA . CYS A 1 148 ? -13.019 -1.988 14.078 1.00 98.69 148 CYS A CA 1
ATOM 1045 C C . CYS A 1 148 ? -12.062 -3.178 14.198 1.00 98.69 148 CYS A C 1
ATOM 1047 O O . CYS A 1 148 ? -12.276 -4.241 13.617 1.00 98.69 148 CYS A O 1
ATOM 1049 N N . ILE A 1 149 ? -11.020 -3.017 15.010 1.00 98.62 149 ILE A N 1
ATOM 1050 C CA . ILE A 1 149 ? -10.162 -4.119 15.447 1.00 98.62 149 ILE A CA 1
ATOM 1051 C C . ILE A 1 149 ? -10.344 -4.288 16.951 1.00 98.62 149 ILE A C 1
ATOM 1053 O O . ILE A 1 149 ? -10.113 -3.345 17.704 1.00 98.62 149 ILE A O 1
ATOM 1057 N N . LEU A 1 150 ? -10.744 -5.482 17.382 1.00 98.12 150 LEU A N 1
ATOM 1058 C CA . LEU A 1 150 ? -10.847 -5.871 18.783 1.00 98.12 150 LEU A CA 1
ATOM 1059 C C . LEU A 1 150 ? -9.871 -7.020 19.040 1.00 98.12 150 LEU A C 1
ATOM 1061 O O . LEU A 1 150 ? -10.082 -8.138 18.556 1.00 98.12 150 LEU A O 1
ATOM 1065 N N . TRP A 1 151 ? -8.766 -6.735 19.731 1.00 96.94 151 TRP A N 1
ATOM 1066 C CA . TRP A 1 151 ? -7.641 -7.670 19.794 1.00 96.94 151 TRP A CA 1
ATOM 1067 C C . TRP A 1 151 ? -6.852 -7.640 21.101 1.00 96.94 151 TRP A C 1
ATOM 1069 O O . TRP A 1 151 ? -6.668 -6.595 21.704 1.00 96.94 151 TRP A O 1
ATOM 1079 N N . SER A 1 152 ? -6.301 -8.779 21.523 1.00 94.88 152 SER A N 1
ATOM 1080 C CA . SER A 1 152 ? -5.378 -8.895 22.667 1.00 94.88 152 SER A CA 1
ATOM 1081 C C . SER A 1 152 ? -5.951 -8.422 24.016 1.00 94.88 152 SER A C 1
ATOM 1083 O O . SER A 1 152 ? -5.246 -8.361 25.022 1.00 94.88 152 SER A O 1
ATOM 1085 N N . SER A 1 153 ? -7.255 -8.148 24.083 1.00 93.69 153 SER A N 1
ATOM 1086 C CA . SER A 1 153 ? -7.930 -7.871 25.348 1.00 93.69 153 SER A CA 1
ATOM 1087 C C . SER A 1 153 ? -8.263 -9.172 26.078 1.00 93.69 153 SER A C 1
ATOM 1089 O O . SER A 1 153 ? -8.377 -10.231 25.454 1.00 93.69 153 SER A O 1
ATOM 1091 N N . ARG A 1 154 ? -8.394 -9.113 27.406 1.00 92.69 154 ARG A N 1
ATOM 1092 C CA . ARG A 1 154 ? -8.644 -10.280 28.263 1.00 92.69 154 ARG A CA 1
ATOM 1093 C C . ARG A 1 154 ? -9.820 -10.056 29.224 1.00 92.69 154 ARG A C 1
ATOM 1095 O O . ARG A 1 154 ? -9.942 -8.951 29.753 1.00 92.69 154 ARG A O 1
ATOM 1102 N N . PRO A 1 155 ? -10.602 -11.110 29.533 1.00 92.31 155 PRO A N 1
ATOM 1103 C CA . PRO A 1 155 ? -10.472 -12.473 29.003 1.00 92.31 155 PRO A CA 1
ATOM 1104 C C . PRO A 1 155 ? -11.045 -12.652 27.586 1.00 92.31 155 PRO A C 1
ATOM 1106 O O . PRO A 1 155 ? -10.592 -13.560 26.894 1.00 92.31 155 PRO A O 1
ATOM 1109 N N . ASP A 1 156 ? -11.959 -11.787 27.139 1.00 93.38 156 ASP A N 1
ATOM 1110 C CA . ASP A 1 156 ? -12.560 -11.833 25.796 1.00 93.38 156 ASP A CA 1
ATOM 1111 C C . ASP A 1 156 ? -12.670 -10.429 25.158 1.00 93.38 156 ASP A C 1
ATOM 1113 O O . ASP A 1 156 ? -12.370 -9.416 25.797 1.00 93.38 156 ASP A O 1
ATOM 1117 N N . GLN A 1 157 ? -13.072 -10.347 23.887 1.00 95.19 157 GLN A N 1
ATOM 1118 C CA . GLN A 1 157 ? -13.205 -9.080 23.158 1.00 95.19 157 GLN A CA 1
ATOM 1119 C C . GLN A 1 157 ? -14.563 -8.413 23.379 1.00 95.19 157 GLN A C 1
ATOM 1121 O O . GLN A 1 157 ? -14.618 -7.213 23.648 1.00 95.19 157 GLN A O 1
ATOM 1126 N N . ILE A 1 158 ? -15.649 -9.182 23.288 1.00 95.06 158 ILE A N 1
ATOM 1127 C CA . ILE A 1 158 ? -17.021 -8.689 23.437 1.00 95.06 158 ILE A CA 1
ATOM 1128 C C . ILE A 1 158 ? -17.782 -9.625 24.371 1.00 95.06 158 ILE A C 1
ATOM 1130 O O . ILE A 1 158 ? -17.831 -10.832 24.142 1.00 95.06 158 ILE A O 1
ATOM 1134 N N . LEU A 1 159 ? -18.424 -9.051 25.384 1.00 94.19 159 LEU A N 1
ATOM 1135 C CA . LEU A 1 159 ? -19.380 -9.725 26.251 1.00 94.19 159 LEU A CA 1
ATOM 1136 C C . LEU A 1 159 ? -20.752 -9.072 26.095 1.00 94.19 159 LEU A C 1
ATOM 1138 O O . LEU A 1 159 ? -20.918 -7.884 26.362 1.00 94.19 159 LEU A O 1
ATOM 1142 N N . VAL A 1 160 ? -21.755 -9.870 25.736 1.00 94.69 160 VAL A N 1
ATOM 1143 C CA . VAL A 1 160 ? -23.164 -9.461 25.789 1.00 94.69 160 VAL A CA 1
ATOM 1144 C C . VAL A 1 160 ? -23.729 -9.924 27.127 1.00 94.69 160 VAL A C 1
ATOM 1146 O O . VAL A 1 160 ? -24.088 -11.091 27.293 1.00 94.69 160 VAL A O 1
ATOM 1149 N N . ALA A 1 161 ? -23.752 -9.027 28.109 1.00 92.81 161 ALA A N 1
ATOM 1150 C CA . ALA A 1 161 ? -24.194 -9.339 29.467 1.00 92.81 161 ALA A CA 1
ATOM 1151 C C . ALA A 1 161 ? -25.728 -9.445 29.562 1.00 92.81 161 ALA A C 1
ATOM 1153 O O . ALA A 1 161 ? -26.255 -10.293 30.290 1.00 92.81 161 ALA A O 1
ATOM 1154 N N . SER A 1 162 ? -26.453 -8.633 28.789 1.00 94.56 162 SER A N 1
ATOM 1155 C CA . SER A 1 162 ? -27.905 -8.724 28.595 1.00 94.56 162 SER A CA 1
ATOM 1156 C C . SER A 1 162 ? -28.319 -8.090 27.264 1.00 94.56 162 SER A C 1
ATOM 1158 O O . SER A 1 162 ? -27.597 -7.268 26.706 1.00 94.56 162 SER A O 1
ATOM 1160 N N . GLY A 1 163 ? -29.502 -8.444 26.757 1.00 94.06 163 GLY A N 1
ATOM 1161 C CA . GLY A 1 163 ? -30.054 -7.858 25.533 1.00 94.06 163 GLY A CA 1
ATOM 1162 C C . GLY A 1 163 ? -29.759 -8.666 24.268 1.00 94.06 163 GLY A C 1
ATOM 1163 O O . GLY A 1 163 ? -29.755 -9.897 24.299 1.00 94.06 163 GLY A O 1
ATOM 1164 N N . ASN A 1 164 ? -29.608 -7.962 23.144 1.00 93.00 164 ASN A N 1
ATOM 1165 C CA . ASN A 1 164 ? -29.308 -8.554 21.839 1.00 93.00 164 ASN A CA 1
ATOM 1166 C C . ASN A 1 164 ? -27.811 -8.448 21.537 1.00 93.00 164 ASN A C 1
ATOM 1168 O O . ASN A 1 164 ? -27.132 -7.568 22.062 1.00 93.00 164 ASN A O 1
ATOM 1172 N N . ASP A 1 165 ? -27.326 -9.295 20.631 1.00 94.50 165 ASP A N 1
ATOM 1173 C CA . ASP A 1 165 ? -25.966 -9.172 20.112 1.00 94.50 165 ASP A CA 1
ATOM 1174 C C . ASP A 1 165 ? -25.776 -7.825 19.384 1.00 94.50 165 ASP A C 1
ATOM 1176 O O . ASP A 1 165 ? -26.684 -7.394 18.657 1.00 94.50 165 ASP A O 1
ATOM 1180 N N . PRO A 1 166 ? -24.609 -7.168 19.530 1.00 96.25 166 PRO A N 1
ATOM 1181 C CA . PRO A 1 166 ? -24.286 -5.972 18.765 1.00 96.25 166 PRO A CA 1
ATOM 1182 C C . PRO A 1 166 ? -24.135 -6.298 17.275 1.00 96.25 166 PRO A C 1
ATOM 1184 O O . PRO A 1 166 ? -23.759 -7.413 16.892 1.00 96.25 166 PRO A O 1
ATOM 1187 N N . LEU A 1 167 ? -24.374 -5.302 16.419 1.00 97.69 167 LEU A N 1
ATOM 1188 C CA . LEU A 1 167 ? -24.051 -5.415 14.999 1.00 97.69 167 LEU A CA 1
ATOM 1189 C C . LEU A 1 167 ? -22.542 -5.231 14.825 1.00 97.69 167 LEU A C 1
ATOM 1191 O O . LEU A 1 167 ? -22.009 -4.173 15.144 1.00 97.69 167 LEU A O 1
ATOM 1195 N N . VAL A 1 168 ? -21.862 -6.244 14.300 1.00 98.19 168 VAL A N 1
ATOM 1196 C CA . VAL A 1 168 ? -20.417 -6.207 14.056 1.00 98.19 168 VAL A CA 1
ATOM 1197 C C . VAL A 1 168 ? -20.178 -6.598 12.608 1.00 98.19 168 VAL A C 1
ATOM 1199 O O . VAL A 1 168 ? -20.434 -7.742 12.233 1.00 98.19 168 VAL A O 1
ATOM 1202 N N . GLU A 1 169 ? -19.700 -5.667 11.792 1.00 98.12 169 GLU A N 1
ATOM 1203 C CA . GLU A 1 169 ? -19.428 -5.903 10.371 1.00 98.12 169 GLU A CA 1
ATOM 1204 C C . GLU A 1 169 ? -18.080 -5.304 9.981 1.00 98.12 169 GLU A C 1
ATOM 1206 O O . GLU A 1 169 ? -17.654 -4.283 10.520 1.00 98.12 169 GLU A O 1
ATOM 1211 N N . HIS A 1 170 ? -17.386 -5.948 9.046 1.00 98.12 170 HIS A N 1
ATOM 1212 C CA . HIS A 1 170 ? -16.070 -5.530 8.570 1.00 98.12 170 HIS A CA 1
ATOM 1213 C C . HIS A 1 170 ? -15.074 -5.287 9.712 1.00 98.12 170 HIS A C 1
ATOM 1215 O O . HIS A 1 170 ? -14.278 -4.355 9.675 1.00 98.12 170 HIS A O 1
ATOM 1221 N N . CYS A 1 171 ? -15.140 -6.115 10.756 1.00 98.50 171 CYS A N 1
ATOM 1222 C CA . CYS A 1 171 ? -14.277 -6.020 11.926 1.00 98.50 171 CYS A CA 1
ATOM 1223 C C . CYS A 1 171 ? -13.312 -7.205 12.021 1.00 98.50 171 CYS A C 1
ATOM 1225 O O . CYS A 1 171 ? -13.631 -8.329 11.625 1.00 98.50 171 CYS A O 1
ATOM 1227 N N . ASN A 1 172 ? -12.152 -6.977 12.634 1.00 98.44 172 ASN A N 1
ATOM 1228 C CA . ASN A 1 172 ? -11.261 -8.049 13.061 1.00 98.44 172 ASN A CA 1
ATOM 1229 C C . ASN A 1 172 ? -11.439 -8.294 14.559 1.00 98.44 172 ASN A C 1
ATOM 1231 O O . ASN A 1 172 ? -11.072 -7.442 15.369 1.00 98.44 172 ASN A O 1
ATOM 1235 N N . VAL A 1 173 ? -12.007 -9.441 14.928 1.00 97.88 173 VAL A N 1
ATOM 1236 C CA . VAL A 1 173 ? -12.319 -9.778 16.325 1.00 97.88 173 VAL A CA 1
ATOM 1237 C C . VAL A 1 173 ? -11.545 -11.027 16.730 1.00 97.88 173 VAL A C 1
ATOM 1239 O O . VAL A 1 173 ? -11.708 -12.093 16.131 1.00 97.88 173 VAL A O 1
ATOM 1242 N N . GLN A 1 174 ? -10.685 -10.907 17.743 1.00 96.69 174 GLN A N 1
ATOM 1243 C CA . GLN A 1 174 ? -9.917 -12.040 18.261 1.00 96.69 174 GLN A CA 1
ATOM 1244 C C . GLN A 1 174 ? -10.826 -13.122 18.847 1.00 96.69 174 GLN A C 1
ATOM 1246 O O . GLN A 1 174 ? -11.758 -12.827 19.586 1.00 96.69 174 GLN A O 1
ATOM 1251 N N . GLY A 1 175 ? -10.490 -14.387 18.587 1.00 89.56 175 GLY A N 1
ATOM 1252 C CA . GLY A 1 175 ? -11.173 -15.537 19.170 1.00 89.56 175 GLY A CA 1
ATOM 1253 C C . GLY A 1 175 ? -11.967 -16.296 18.118 1.00 89.56 175 GLY A C 1
ATOM 1254 O O . GLY A 1 175 ? -11.395 -16.811 17.157 1.00 89.56 175 GLY A O 1
ATOM 1255 N N . TYR A 1 176 ? -13.275 -16.423 18.321 1.00 81.75 176 TYR A N 1
ATOM 1256 C CA . TYR A 1 176 ? -14.154 -17.020 17.319 1.00 81.75 176 TYR A CA 1
ATOM 1257 C C . TYR A 1 176 ? -14.568 -15.973 16.286 1.00 81.75 176 TYR A C 1
ATOM 1259 O O . TYR A 1 176 ? -14.729 -14.800 16.608 1.00 81.75 176 TYR A O 1
ATOM 1267 N N . LEU A 1 177 ? -14.774 -16.410 15.040 1.00 89.88 177 LEU A N 1
ATOM 1268 C CA . LEU A 1 177 ? -15.257 -15.537 13.975 1.00 89.88 177 LEU A CA 1
ATOM 1269 C C . LEU A 1 177 ? -16.644 -14.984 14.337 1.00 89.88 177 LEU A C 1
ATOM 1271 O O . LEU A 1 177 ? -17.629 -15.727 14.305 1.00 89.88 177 LEU A O 1
ATOM 1275 N N . TRP A 1 178 ? -16.706 -13.695 14.677 1.00 91.19 178 TRP A N 1
ATOM 1276 C CA . TRP A 1 178 ? -17.951 -13.039 15.061 1.00 91.19 178 TRP A CA 1
ATOM 1277 C C . TRP A 1 178 ? -18.917 -12.971 13.866 1.00 91.19 178 TRP A C 1
ATOM 1279 O O . TRP A 1 178 ? -18.490 -12.600 12.766 1.00 91.19 178 TRP A O 1
ATOM 1289 N N . PRO A 1 179 ? -20.206 -13.323 14.029 1.00 92.75 179 PRO A N 1
ATOM 1290 C CA . PRO A 1 179 ? -21.170 -13.271 12.934 1.00 92.75 179 PRO A CA 1
ATOM 1291 C C . PRO A 1 179 ? -21.303 -11.859 12.352 1.00 92.75 179 PRO A C 1
ATOM 1293 O O . PRO A 1 179 ? -21.424 -10.895 13.097 1.00 92.75 179 PRO A O 1
ATOM 1296 N N . GLY A 1 180 ? -21.314 -11.746 11.024 1.00 93.88 180 GLY A N 1
ATOM 1297 C CA . GLY A 1 180 ? -21.458 -10.468 10.323 1.00 93.88 180 GLY A CA 1
ATOM 1298 C C . GLY A 1 180 ? -20.761 -10.473 8.967 1.00 93.88 180 GLY A C 1
ATOM 1299 O O . GLY A 1 180 ? -19.934 -11.347 8.684 1.00 93.88 180 GLY A O 1
ATOM 1300 N N . ALA A 1 181 ? -21.123 -9.533 8.096 1.00 95.44 181 ALA A N 1
ATOM 1301 C CA . ALA A 1 181 ? -20.467 -9.383 6.801 1.00 95.44 181 ALA A CA 1
ATOM 1302 C C . ALA A 1 181 ? -19.016 -8.915 6.988 1.00 95.44 181 ALA A C 1
ATOM 1304 O O . ALA A 1 181 ? -18.741 -8.068 7.827 1.00 95.44 181 ALA A O 1
ATOM 1305 N N . GLY A 1 182 ? -18.078 -9.478 6.222 1.00 95.38 182 GLY A N 1
ATOM 1306 C CA . GLY A 1 182 ? -16.694 -8.990 6.162 1.00 95.38 182 GLY A CA 1
ATOM 1307 C C . GLY A 1 182 ? -15.843 -9.162 7.425 1.00 95.38 182 GLY A C 1
ATOM 1308 O O . GLY A 1 182 ? -14.699 -8.720 7.425 1.00 95.38 182 GLY A O 1
ATOM 1309 N N . ASN A 1 183 ? -16.353 -9.800 8.482 1.00 98.00 183 ASN A N 1
ATOM 1310 C CA . ASN A 1 183 ? -15.568 -10.028 9.692 1.00 98.00 183 ASN A CA 1
ATOM 1311 C C . ASN A 1 183 ? -14.438 -11.035 9.453 1.00 98.00 183 ASN A C 1
ATOM 1313 O O . ASN A 1 183 ? -14.591 -12.006 8.704 1.00 98.00 183 ASN A O 1
ATOM 1317 N N . ILE A 1 184 ? -13.323 -10.831 10.148 1.00 97.56 184 ILE A N 1
ATOM 1318 C CA . ILE A 1 184 ? -12.170 -11.734 10.173 1.00 97.56 184 ILE A CA 1
ATOM 1319 C C . ILE A 1 184 ? -11.724 -11.998 11.620 1.00 97.56 184 ILE A C 1
ATOM 1321 O O . ILE A 1 184 ? -12.158 -11.330 12.557 1.00 97.56 184 ILE A O 1
ATOM 1325 N N . SER A 1 185 ? -10.875 -13.012 11.806 1.00 96.88 185 SER A N 1
ATOM 1326 C CA . SER A 1 185 ? -10.229 -13.317 13.089 1.00 96.88 185 SER A CA 1
ATOM 1327 C C . SER A 1 185 ? -8.797 -13.779 12.830 1.00 96.88 185 SER A C 1
ATOM 1329 O O . SER A 1 185 ? -8.484 -14.972 12.820 1.00 96.88 185 SER A O 1
ATOM 1331 N N . LEU A 1 186 ? -7.940 -12.819 12.495 1.00 96.31 186 LEU A N 1
ATOM 1332 C CA . LEU A 1 186 ? -6.531 -13.035 12.165 1.00 96.31 186 LEU A CA 1
ATOM 1333 C C . LEU A 1 186 ? -5.678 -12.044 12.947 1.00 96.31 186 LEU A C 1
ATOM 1335 O O . LEU A 1 186 ? -6.141 -10.950 13.247 1.00 96.31 186 LEU A O 1
ATOM 1339 N N . ASP A 1 187 ? -4.438 -12.413 13.264 1.00 96.88 187 ASP A N 1
ATOM 1340 C CA . ASP A 1 187 ? -3.515 -11.489 13.926 1.00 96.88 187 ASP A CA 1
ATOM 1341 C C . ASP A 1 187 ? -3.411 -10.181 13.118 1.00 96.88 187 ASP A C 1
ATOM 1343 O O . ASP A 1 187 ? -3.066 -10.239 11.934 1.00 96.88 187 ASP A O 1
ATOM 1347 N N . PRO A 1 188 ? -3.754 -9.013 13.700 1.00 97.25 188 PRO A N 1
ATOM 1348 C CA . PRO A 1 188 ? -3.696 -7.739 13.005 1.00 97.25 188 PRO A CA 1
ATOM 1349 C C . PRO A 1 188 ? -2.259 -7.287 12.742 1.00 97.25 188 PRO A C 1
ATOM 1351 O O . PRO A 1 188 ? -2.088 -6.325 11.999 1.00 97.25 188 PRO A O 1
ATOM 1354 N N . TYR A 1 189 ? -1.238 -7.937 13.315 1.00 96.62 189 TYR A N 1
ATOM 1355 C CA . TYR A 1 189 ? 0.165 -7.538 13.186 1.00 96.62 189 TYR A CA 1
ATOM 1356 C C . TYR A 1 189 ? 0.368 -6.050 13.500 1.00 96.62 189 TYR A C 1
ATOM 1358 O O . TYR A 1 189 ? 0.843 -5.286 12.662 1.00 96.62 189 TYR A O 1
ATOM 1366 N N . PHE A 1 190 ? -0.021 -5.621 14.704 1.00 95.25 190 PHE A N 1
ATOM 1367 C CA . PHE A 1 190 ? 0.319 -4.280 15.184 1.00 95.25 190 PHE A CA 1
ATOM 1368 C C . PHE A 1 190 ? 1.837 -4.119 15.298 1.00 95.25 190 PHE A C 1
ATOM 1370 O O . PHE A 1 190 ? 2.544 -5.058 15.670 1.00 95.25 190 PHE A O 1
ATOM 1377 N N . ALA A 1 191 ? 2.336 -2.924 14.998 1.00 91.12 191 ALA A N 1
ATOM 1378 C CA . ALA A 1 191 ? 3.761 -2.616 15.012 1.00 91.12 191 ALA A CA 1
ATOM 1379 C C . ALA A 1 191 ? 4.421 -2.875 16.364 1.00 91.12 191 ALA A C 1
ATOM 1381 O O . ALA A 1 191 ? 5.432 -3.577 16.442 1.00 91.12 191 ALA A O 1
ATOM 1382 N N . HIS A 1 192 ? 3.841 -2.307 17.421 1.00 87.94 192 HIS A N 1
ATOM 1383 C CA . HIS A 1 192 ? 4.351 -2.415 18.779 1.00 87.94 192 HIS A CA 1
ATOM 1384 C C . HIS A 1 192 ? 3.222 -2.182 19.806 1.00 87.94 192 HIS A C 1
ATOM 1386 O O . HIS A 1 192 ? 3.201 -1.134 20.449 1.00 87.94 192 HIS A O 1
ATOM 1392 N N . PRO A 1 193 ? 2.288 -3.130 20.004 1.00 85.19 193 PRO A N 1
ATOM 1393 C CA . PRO A 1 193 ? 1.152 -2.965 20.924 1.00 85.19 193 PRO A CA 1
ATOM 1394 C C . PRO A 1 193 ? 1.568 -2.853 22.412 1.00 85.19 193 PRO A C 1
ATOM 1396 O O . PRO A 1 193 ? 2.707 -3.172 22.774 1.00 85.19 193 PRO A O 1
ATOM 1399 N N . GLY A 1 194 ? 0.659 -2.387 23.284 1.00 79.62 194 GLY A N 1
ATOM 1400 C CA . GLY A 1 194 ? 0.879 -2.206 24.733 1.00 79.62 194 GLY A CA 1
ATOM 1401 C C . GLY A 1 194 ? 0.577 -0.799 25.294 1.00 79.62 194 GLY A C 1
ATOM 1402 O O . GLY A 1 194 ? -0.069 0.022 24.647 1.00 79.62 194 GLY A O 1
ATOM 1403 N N . GLU A 1 195 ? 1.055 -0.515 26.517 1.00 55.97 195 GLU A N 1
ATOM 1404 C CA . GLU A 1 195 ? 0.693 0.659 27.358 1.00 55.97 195 GLU A CA 1
ATOM 1405 C C . GLU A 1 195 ? 0.906 2.035 26.682 1.00 55.97 195 GLU A C 1
ATOM 1407 O O . GLU A 1 195 ? 0.158 2.977 26.933 1.00 55.97 195 GLU A O 1
ATOM 1412 N N . TYR A 1 196 ? 1.877 2.129 25.769 1.00 56.66 196 TYR A N 1
ATOM 1413 C CA . TYR A 1 196 ? 2.148 3.302 24.918 1.00 56.66 196 TYR A CA 1
ATOM 1414 C C . TYR A 1 196 ? 2.316 2.885 23.448 1.00 56.66 196 TYR A C 1
ATOM 1416 O O . TYR A 1 196 ? 3.134 3.452 22.726 1.00 56.66 196 TYR A O 1
ATOM 1424 N N . GLY A 1 197 ? 1.642 1.797 23.069 1.00 76.75 197 GLY A N 1
ATOM 1425 C CA . GLY A 1 197 ? 1.950 1.030 21.874 1.00 76.75 197 GLY A CA 1
ATOM 1426 C C . GLY A 1 197 ? 1.580 1.712 20.561 1.00 76.75 197 GLY A C 1
ATOM 1427 O O . GLY A 1 197 ? 0.618 2.471 20.491 1.00 76.75 197 GLY A O 1
ATOM 1428 N N . ASP A 1 198 ? 2.345 1.392 19.523 1.00 87.12 198 ASP A N 1
ATOM 1429 C CA . ASP A 1 198 ? 2.029 1.708 18.137 1.00 87.12 198 ASP A CA 1
ATOM 1430 C C . ASP A 1 198 ? 1.085 0.629 17.582 1.00 87.12 198 ASP A C 1
ATOM 1432 O O . ASP A 1 198 ? 1.482 -0.525 17.365 1.00 87.12 198 ASP A O 1
ATOM 1436 N N . TYR A 1 199 ? -0.178 1.017 17.390 1.00 92.44 199 TYR A N 1
ATOM 1437 C CA . TYR A 1 199 ? -1.243 0.166 16.854 1.00 92.44 199 TYR A CA 1
ATOM 1438 C C . TYR A 1 199 ? -1.427 0.323 15.338 1.00 92.44 199 TYR A C 1
ATOM 1440 O O . TYR A 1 199 ? -2.428 -0.157 14.795 1.00 92.44 199 TYR A O 1
ATOM 1448 N N . HIS A 1 200 ? -0.497 0.973 14.632 1.00 93.75 200 HIS A N 1
ATOM 1449 C CA . HIS A 1 200 ? -0.486 0.910 13.178 1.00 93.75 200 HIS A CA 1
ATOM 1450 C C . HIS A 1 200 ? -0.249 -0.533 12.722 1.00 93.75 200 HIS A C 1
ATOM 1452 O O . HIS A 1 200 ? 0.470 -1.322 13.346 1.00 93.75 200 HIS A O 1
ATOM 1458 N N . LEU A 1 201 ? -0.877 -0.880 11.604 1.00 96.19 201 LEU A N 1
ATOM 1459 C CA . LEU A 1 201 ? -0.762 -2.197 10.996 1.00 96.19 201 LEU A CA 1
ATOM 1460 C C . LEU A 1 201 ? 0.614 -2.339 10.343 1.00 96.19 201 LEU A C 1
ATOM 1462 O O . LEU A 1 201 ? 1.038 -1.446 9.611 1.00 96.19 201 LEU A O 1
ATOM 1466 N N . GLN A 1 202 ? 1.312 -3.449 10.562 1.00 94.38 202 GLN A N 1
ATOM 1467 C CA . GLN A 1 202 ? 2.556 -3.706 9.842 1.00 94.38 202 GLN A CA 1
ATOM 1468 C C . GLN A 1 202 ? 2.296 -3.813 8.335 1.00 94.38 202 GLN A C 1
ATOM 1470 O O . GLN A 1 202 ? 1.301 -4.410 7.904 1.00 94.38 202 GLN A O 1
ATOM 1475 N N . SER A 1 203 ? 3.184 -3.228 7.531 1.00 92.69 203 SER A N 1
ATOM 1476 C CA . SER A 1 203 ? 3.080 -3.266 6.073 1.00 92.69 203 SER A CA 1
ATOM 1477 C C . SER A 1 203 ? 4.430 -3.379 5.373 1.00 92.69 203 SER A C 1
ATOM 1479 O O . SER A 1 203 ? 5.321 -2.545 5.545 1.00 92.69 203 SER A O 1
ATOM 1481 N N . ALA A 1 204 ? 4.523 -4.339 4.448 1.00 87.50 204 ALA A N 1
ATOM 1482 C CA . ALA A 1 204 ? 5.660 -4.464 3.535 1.00 87.50 204 ALA A CA 1
ATOM 1483 C C . ALA A 1 204 ? 5.727 -3.338 2.487 1.00 87.50 204 ALA A C 1
ATOM 1485 O O . ALA A 1 204 ? 6.736 -3.201 1.795 1.00 87.50 204 ALA A O 1
ATOM 1486 N N . SER A 1 205 ? 4.670 -2.532 2.359 1.00 85.81 205 SER A N 1
ATOM 1487 C CA . SER A 1 205 ? 4.627 -1.328 1.516 1.00 85.81 205 SER A CA 1
ATOM 1488 C C . SER A 1 205 ? 4.848 -0.029 2.289 1.00 85.81 205 SER A C 1
ATOM 1490 O O . SER A 1 205 ? 4.947 1.036 1.677 1.00 85.81 205 SER A O 1
ATOM 1492 N N . GLY A 1 206 ? 4.921 -0.099 3.617 1.00 88.88 206 GLY A N 1
ATOM 1493 C CA . GLY A 1 206 ? 5.141 1.053 4.477 1.00 88.88 206 GLY A CA 1
ATOM 1494 C C . GLY A 1 206 ? 4.043 1.217 5.509 1.00 88.88 206 GLY A C 1
ATOM 1495 O O . GLY A 1 206 ? 2.902 1.535 5.184 1.00 88.88 206 GLY A O 1
ATOM 1496 N N . ARG A 1 207 ? 4.415 1.056 6.768 1.00 91.31 207 ARG A N 1
ATOM 1497 C CA . ARG A 1 207 ? 3.662 1.507 7.927 1.00 91.31 207 ARG A CA 1
ATOM 1498 C C . ARG A 1 207 ? 4.087 2.926 8.290 1.00 91.31 207 ARG A C 1
ATOM 1500 O O . ARG A 1 207 ? 5.263 3.269 8.172 1.00 91.31 207 ARG A O 1
ATOM 1507 N N . TYR A 1 208 ? 3.139 3.747 8.721 1.00 87.25 208 TYR A N 1
ATOM 1508 C CA . TYR A 1 208 ? 3.441 5.081 9.222 1.00 87.25 208 TYR A CA 1
ATOM 1509 C C . TYR A 1 208 ? 4.145 4.996 10.584 1.00 87.25 208 TYR A C 1
ATOM 1511 O O . TYR A 1 208 ? 3.654 4.332 11.492 1.00 87.25 208 TYR A O 1
ATOM 1519 N N . ASP A 1 209 ? 5.286 5.668 10.730 1.00 83.81 209 ASP A N 1
ATOM 1520 C CA . ASP A 1 209 ? 5.988 5.812 12.007 1.00 83.81 209 ASP A CA 1
ATOM 1521 C C . ASP A 1 209 ? 6.423 7.274 12.200 1.00 83.81 209 ASP A C 1
ATOM 1523 O O . ASP A 1 209 ? 7.442 7.701 11.646 1.00 83.81 209 ASP A O 1
ATOM 1527 N N . PRO A 1 210 ? 5.689 8.070 13.000 1.00 72.75 210 PRO A N 1
ATOM 1528 C CA . PRO A 1 210 ? 6.009 9.480 13.208 1.00 72.75 210 PRO A CA 1
ATOM 1529 C C . PRO A 1 210 ? 7.324 9.690 13.971 1.00 72.75 210 PRO A C 1
ATOM 1531 O O . PRO A 1 210 ? 7.801 10.824 14.050 1.00 72.75 210 PRO A O 1
ATOM 1534 N N . ASN A 1 211 ? 7.893 8.633 14.559 1.00 72.81 211 ASN A N 1
ATOM 1535 C CA . ASN A 1 211 ? 9.159 8.685 15.276 1.00 72.81 211 ASN A CA 1
ATOM 1536 C C . ASN A 1 211 ? 10.355 8.321 14.389 1.00 72.81 211 ASN A C 1
ATOM 1538 O O . ASN A 1 211 ? 11.464 8.251 14.920 1.00 72.81 211 ASN A O 1
ATOM 1542 N N . GLU A 1 212 ? 10.177 8.103 13.081 1.00 75.31 212 GLU A N 1
ATOM 1543 C CA . GLU A 1 212 ? 11.309 7.900 12.176 1.00 75.31 212 GLU A CA 1
ATOM 1544 C C . GLU A 1 212 ? 12.227 9.136 12.198 1.00 75.31 212 GLU A C 1
ATOM 1546 O O . GLU A 1 212 ? 11.824 10.261 11.892 1.00 75.31 212 GLU A O 1
ATOM 1551 N N . MET A 1 213 ? 13.475 8.926 12.629 1.00 66.88 213 MET A N 1
ATOM 1552 C CA . MET A 1 213 ? 14.430 10.000 12.935 1.00 66.88 213 MET A CA 1
ATOM 1553 C C . MET A 1 213 ? 15.401 10.285 11.787 1.00 66.88 213 MET A C 1
ATOM 1555 O O . MET A 1 213 ? 16.195 11.225 11.898 1.00 66.88 213 MET A O 1
ATOM 1559 N N . ASP A 1 214 ? 15.413 9.481 10.720 1.00 69.25 214 ASP A N 1
ATOM 1560 C CA . ASP A 1 214 ? 16.268 9.744 9.566 1.00 69.25 214 ASP A CA 1
ATOM 1561 C C . ASP A 1 214 ? 15.696 10.907 8.734 1.00 69.25 214 ASP A C 1
ATOM 1563 O O . ASP A 1 214 ? 14.669 10.750 8.078 1.00 69.25 214 ASP A O 1
ATOM 1567 N N . PRO A 1 215 ? 16.361 12.079 8.690 1.00 66.88 215 PRO A N 1
ATOM 1568 C CA . PRO A 1 215 ? 15.866 13.230 7.935 1.00 66.88 215 PRO A CA 1
ATOM 1569 C C . PRO A 1 215 ? 15.856 13.003 6.414 1.00 66.88 215 PRO A C 1
ATOM 1571 O O . PRO A 1 215 ? 15.360 13.858 5.680 1.00 66.88 215 PRO A O 1
ATOM 1574 N N . ASN A 1 216 ? 16.440 11.901 5.934 1.00 65.62 216 ASN A N 1
ATOM 1575 C CA . ASN A 1 216 ? 16.461 11.521 4.525 1.00 65.62 216 ASN A CA 1
ATOM 1576 C C . ASN A 1 216 ? 15.538 10.337 4.210 1.00 65.62 216 ASN A C 1
ATOM 1578 O O . ASN A 1 216 ? 15.383 10.016 3.032 1.00 65.62 216 ASN A O 1
ATOM 1582 N N . ALA A 1 217 ? 14.947 9.694 5.220 1.00 64.81 217 ALA A N 1
ATOM 1583 C CA . ALA A 1 217 ? 13.919 8.686 5.017 1.00 64.81 217 ALA A CA 1
ATOM 1584 C C . ALA A 1 217 ? 12.538 9.347 5.134 1.00 64.81 217 ALA A C 1
ATOM 1586 O O . ALA A 1 217 ? 12.351 10.278 5.922 1.00 64.81 217 ALA A O 1
ATOM 1587 N N . PRO A 1 218 ? 11.547 8.922 4.343 1.00 67.38 218 PRO A N 1
ATOM 1588 C CA . PRO A 1 218 ? 10.178 9.310 4.612 1.00 67.38 218 PRO A CA 1
ATOM 1589 C C . PRO A 1 218 ? 9.691 8.637 5.903 1.00 67.38 218 PRO A C 1
ATOM 1591 O O . PRO A 1 218 ? 10.246 7.641 6.354 1.00 67.38 218 PRO A O 1
ATOM 1594 N N . VAL A 1 219 ? 8.588 9.149 6.446 1.00 77.38 219 VAL A N 1
ATOM 1595 C CA . VAL A 1 219 ? 7.921 8.697 7.689 1.00 77.38 219 VAL A CA 1
ATOM 1596 C C . VAL A 1 219 ? 7.344 7.263 7.578 1.00 77.38 219 VAL A C 1
ATOM 1598 O O . VAL A 1 219 ? 6.577 6.814 8.418 1.00 77.38 219 VAL A O 1
ATOM 1601 N N . TRP A 1 220 ? 7.679 6.532 6.513 1.00 84.19 220 TRP A N 1
ATOM 1602 C CA . TRP A 1 220 ? 7.166 5.203 6.198 1.00 84.19 220 TRP A CA 1
ATOM 1603 C C . TRP A 1 220 ? 8.247 4.148 6.436 1.00 84.19 220 TRP A C 1
ATOM 1605 O O . TRP A 1 220 ? 9.262 4.109 5.729 1.00 84.19 220 TRP A O 1
ATOM 1615 N N . VAL A 1 221 ? 7.996 3.263 7.396 1.00 85.94 221 VAL A N 1
ATOM 1616 C CA . VAL A 1 221 ? 8.859 2.134 7.759 1.00 85.94 221 VAL A CA 1
ATOM 1617 C C . VAL A 1 221 ? 8.331 0.871 7.090 1.00 85.94 221 VAL A C 1
ATOM 1619 O O . VAL A 1 221 ? 7.138 0.592 7.144 1.00 85.94 221 VAL A O 1
ATOM 1622 N N . LEU A 1 222 ? 9.202 0.104 6.432 1.00 86.69 222 LEU A N 1
ATOM 1623 C CA . LEU A 1 222 ? 8.807 -1.173 5.836 1.00 86.69 222 LEU A CA 1
ATOM 1624 C C . LEU A 1 222 ? 8.898 -2.295 6.869 1.00 86.69 222 LEU A C 1
ATOM 1626 O O . LEU A 1 222 ? 9.934 -2.463 7.513 1.00 86.69 222 LEU A O 1
ATOM 1630 N N . ASP A 1 223 ? 7.843 -3.094 6.961 1.00 88.50 223 ASP A N 1
ATOM 1631 C CA . ASP A 1 223 ? 7.784 -4.261 7.835 1.00 88.50 223 ASP A CA 1
ATOM 1632 C C . ASP A 1 223 ? 7.927 -5.572 7.027 1.00 88.50 223 ASP A C 1
ATOM 1634 O O . ASP A 1 223 ? 7.596 -5.625 5.839 1.00 88.50 223 ASP A O 1
ATOM 1638 N N . PRO A 1 224 ? 8.391 -6.676 7.642 1.00 85.56 224 PRO A N 1
ATOM 1639 C CA . PRO A 1 224 ? 8.553 -7.962 6.951 1.00 85.56 224 PRO A CA 1
ATOM 1640 C C . PRO A 1 224 ? 7.221 -8.650 6.601 1.00 85.56 224 PRO A C 1
ATOM 1642 O O . PRO A 1 224 ? 7.203 -9.627 5.848 1.00 85.56 224 PRO A O 1
ATOM 1645 N N . VAL A 1 225 ? 6.102 -8.174 7.152 1.00 87.56 225 VAL A N 1
ATOM 1646 C CA . VAL A 1 225 ? 4.757 -8.723 6.943 1.00 87.56 225 VAL A CA 1
ATOM 1647 C C . VAL A 1 225 ? 3.777 -7.613 6.579 1.00 87.56 225 VAL A C 1
ATOM 1649 O O . VAL A 1 225 ? 3.976 -6.451 6.915 1.00 87.56 225 VAL A O 1
ATOM 1652 N N . THR A 1 226 ? 2.706 -7.980 5.877 1.00 91.25 226 THR A N 1
ATOM 1653 C CA . THR A 1 226 ? 1.558 -7.095 5.646 1.00 91.25 226 THR A CA 1
ATOM 1654 C C . THR A 1 226 ? 0.380 -7.627 6.437 1.00 91.25 226 THR A C 1
ATOM 1656 O O . THR A 1 226 ? 0.022 -8.798 6.293 1.00 91.25 226 THR A O 1
ATOM 1659 N N . SER A 1 227 ? -0.195 -6.772 7.275 1.00 96.25 227 SER A N 1
ATOM 1660 C CA . SER A 1 227 ? -1.370 -7.099 8.069 1.00 96.25 227 SER A CA 1
ATOM 1661 C C . SER A 1 227 ? -2.544 -7.544 7.190 1.00 96.25 227 SER A C 1
ATOM 1663 O O . SER A 1 227 ? -2.812 -6.909 6.169 1.00 96.25 227 SER A O 1
ATOM 1665 N N . PRO A 1 228 ? -3.308 -8.575 7.597 1.00 95.94 228 PRO A N 1
ATOM 1666 C CA . PRO A 1 228 ? -4.546 -8.940 6.924 1.00 95.94 228 PRO A CA 1
ATOM 1667 C C . PRO A 1 228 ? -5.648 -7.889 7.105 1.00 95.94 228 PRO A C 1
ATOM 1669 O O . PRO A 1 228 ? -6.652 -7.976 6.421 1.00 95.94 228 PRO A O 1
ATOM 1672 N N . CYS A 1 229 ? -5.502 -6.920 8.014 1.00 97.31 229 CYS A N 1
ATOM 1673 C CA . CYS A 1 229 ? -6.486 -5.854 8.226 1.00 97.31 229 CYS A CA 1
ATOM 1674 C C . CYS A 1 229 ? -6.370 -4.698 7.217 1.00 97.31 229 CYS A C 1
ATOM 1676 O O . CYS A 1 229 ? -7.211 -3.796 7.238 1.00 97.31 229 CYS A O 1
ATOM 1678 N N . ILE A 1 230 ? -5.325 -4.699 6.382 1.00 96.25 230 ILE A N 1
ATOM 1679 C CA . ILE A 1 230 ? -5.133 -3.708 5.323 1.00 96.25 230 ILE A CA 1
ATOM 1680 C C . ILE A 1 230 ? -6.095 -4.011 4.167 1.00 96.25 230 ILE A C 1
ATOM 1682 O O . ILE A 1 230 ? -6.246 -5.171 3.785 1.00 96.25 230 ILE A O 1
ATOM 1686 N N . ASP A 1 231 ? -6.756 -2.978 3.641 1.00 94.19 231 ASP A N 1
ATOM 1687 C CA . ASP A 1 231 ? -7.750 -3.042 2.560 1.00 94.19 231 ASP A CA 1
ATOM 1688 C C . ASP A 1 231 ? -8.966 -3.960 2.821 1.00 94.19 231 ASP A C 1
ATOM 1690 O O . ASP A 1 231 ? -9.582 -4.443 1.874 1.00 94.19 231 ASP A O 1
ATOM 1694 N N . LEU A 1 232 ? -9.335 -4.246 4.078 1.00 94.62 232 LEU A N 1
ATOM 1695 C CA . LEU A 1 232 ? -10.468 -5.140 4.398 1.00 94.62 232 LEU A CA 1
ATOM 1696 C C . LEU A 1 232 ? -11.643 -4.479 5.133 1.00 94.62 232 LEU A C 1
ATOM 1698 O O . LEU A 1 232 ? -12.574 -5.178 5.541 1.00 94.62 232 LEU A O 1
ATOM 1702 N N . GLY A 1 233 ? -11.653 -3.154 5.273 1.00 95.44 233 GLY A N 1
ATOM 1703 C CA . GLY A 1 233 ? -12.823 -2.422 5.764 1.00 95.44 233 GLY A CA 1
ATOM 1704 C C . GLY A 1 233 ? -14.060 -2.604 4.872 1.00 95.44 233 GLY A C 1
ATOM 1705 O O . GLY A 1 233 ? -14.026 -3.245 3.823 1.00 95.44 233 GLY A O 1
ATOM 1706 N N . ASP A 1 234 ? -15.188 -2.040 5.277 1.00 96.94 234 ASP A N 1
ATOM 1707 C CA . ASP A 1 234 ? -16.428 -2.016 4.508 1.00 96.94 234 ASP A CA 1
ATOM 1708 C C . ASP A 1 234 ? -16.163 -1.427 3.107 1.00 96.94 234 ASP A C 1
ATOM 1710 O O . ASP A 1 234 ? -15.689 -0.293 3.010 1.00 96.94 234 ASP A O 1
ATOM 1714 N N . PRO A 1 235 ? -16.468 -2.156 2.011 1.00 94.31 235 PRO A N 1
ATOM 1715 C CA . PRO A 1 235 ? -16.269 -1.682 0.638 1.00 94.31 235 PRO A CA 1
ATOM 1716 C C . PRO A 1 235 ? -16.986 -0.367 0.298 1.00 94.31 235 PRO A C 1
ATOM 1718 O O . PRO A 1 235 ? -16.685 0.252 -0.722 1.00 94.31 235 PRO A O 1
ATOM 1721 N N . SER A 1 236 ? -17.978 0.033 1.095 1.00 93.94 236 SER A N 1
ATOM 1722 C CA . SER A 1 236 ? -18.692 1.303 0.954 1.00 93.94 236 SER A CA 1
ATOM 1723 C C . SER A 1 236 ? -18.076 2.452 1.761 1.00 93.94 236 SER A C 1
ATOM 1725 O O . SER A 1 236 ? -18.471 3.605 1.568 1.00 93.94 236 SER A O 1
ATOM 1727 N N . SER A 1 237 ? -17.114 2.161 2.642 1.00 92.31 237 SER A N 1
ATOM 1728 C CA . SER A 1 237 ? -16.427 3.176 3.437 1.00 92.31 237 SER A CA 1
ATOM 1729 C C . SER A 1 237 ? -15.486 4.032 2.584 1.00 92.31 237 SER A C 1
ATOM 1731 O O . SER A 1 237 ? -14.869 3.535 1.638 1.00 92.31 237 SER A O 1
ATOM 1733 N N . PRO A 1 238 ? -15.340 5.326 2.919 1.00 88.00 238 PRO A N 1
ATOM 1734 C CA . PRO A 1 238 ? -14.323 6.174 2.310 1.00 88.00 238 PRO A CA 1
ATOM 1735 C C . PRO A 1 238 ? -12.914 5.654 2.623 1.00 88.00 238 PRO A C 1
ATOM 1737 O O . PRO A 1 238 ? -12.667 5.168 3.723 1.00 88.00 238 PRO A O 1
ATOM 1740 N N . PHE A 1 239 ? -12.005 5.789 1.658 1.00 87.81 239 PHE A N 1
ATOM 1741 C CA . PHE A 1 239 ? -10.578 5.436 1.760 1.00 87.81 239 PHE A CA 1
ATOM 1742 C C . PHE A 1 239 ? -9.669 6.527 1.166 1.00 87.81 239 PHE A C 1
ATOM 1744 O O . PHE A 1 239 ? -8.449 6.395 1.110 1.00 87.81 239 PHE A O 1
ATOM 1751 N N . ASP A 1 240 ? -10.258 7.611 0.667 1.00 83.94 240 ASP A N 1
ATOM 1752 C CA . ASP A 1 240 ? -9.603 8.662 -0.113 1.00 83.94 240 ASP A CA 1
ATOM 1753 C C . ASP A 1 240 ? -8.549 9.445 0.678 1.00 83.94 240 ASP A C 1
ATOM 1755 O O . ASP A 1 240 ? -7.720 10.143 0.090 1.00 83.94 240 ASP A O 1
ATOM 1759 N N . ARG A 1 241 ? -8.560 9.307 2.007 1.00 84.25 241 ARG A N 1
ATOM 1760 C CA . ARG A 1 241 ? -7.580 9.915 2.908 1.00 84.25 241 ARG A CA 1
ATOM 1761 C C . ARG A 1 241 ? -6.351 9.042 3.149 1.00 84.25 241 ARG A C 1
ATOM 1763 O O . ARG A 1 241 ? -5.385 9.550 3.710 1.00 84.25 241 ARG A O 1
ATOM 1770 N N . GLU A 1 242 ? -6.363 7.774 2.746 1.00 89.81 242 GLU A N 1
ATOM 1771 C CA . GLU A 1 242 ? -5.213 6.883 2.909 1.00 89.81 242 GLU A CA 1
ATOM 1772 C C . GLU A 1 242 ? -4.110 7.192 1.894 1.00 89.81 242 GLU A C 1
ATOM 1774 O O . GLU A 1 242 ? -4.359 7.374 0.696 1.00 89.81 242 GLU A O 1
ATOM 1779 N N . SER A 1 243 ? -2.867 7.239 2.374 1.00 84.56 243 SER A N 1
ATOM 1780 C CA . SER A 1 243 ? -1.704 7.541 1.541 1.00 84.56 243 SER A CA 1
ATOM 1781 C C . SER A 1 243 ? -1.453 6.419 0.524 1.00 84.56 243 SER A C 1
ATOM 1783 O O . SER A 1 243 ? -1.349 5.263 0.923 1.00 84.56 243 SER A O 1
ATOM 1785 N N . PRO A 1 244 ? -1.277 6.717 -0.778 1.00 77.50 244 PRO A N 1
ATOM 1786 C CA . PRO A 1 244 ? -0.990 5.681 -1.764 1.00 77.50 244 PRO A CA 1
ATOM 1787 C C . PRO A 1 244 ? 0.332 4.939 -1.473 1.00 77.50 244 PRO A C 1
ATOM 1789 O O . PRO A 1 244 ? 1.283 5.587 -1.020 1.00 77.50 244 PRO A O 1
ATOM 1792 N N . PRO A 1 245 ? 0.440 3.636 -1.810 1.00 85.19 245 PRO A N 1
ATOM 1793 C CA . PRO A 1 245 ? -0.641 2.754 -2.274 1.00 85.19 245 PRO A CA 1
ATOM 1794 C C . PRO A 1 245 ? -1.656 2.439 -1.162 1.00 85.19 245 PRO A C 1
ATOM 1796 O O . PRO A 1 245 ? -1.256 2.136 -0.047 1.00 85.19 245 PRO A O 1
ATOM 1799 N N . ASN A 1 246 ? -2.951 2.507 -1.489 1.00 84.00 246 ASN A N 1
ATOM 1800 C CA . ASN A 1 246 ? -4.074 2.416 -0.538 1.00 84.00 246 ASN A CA 1
ATOM 1801 C C . ASN A 1 246 ? -5.196 1.444 -0.977 1.00 84.00 246 ASN A C 1
ATOM 1803 O O . ASN A 1 246 ? -6.329 1.553 -0.525 1.00 84.00 246 ASN A O 1
ATOM 1807 N N . GLY A 1 247 ? -4.915 0.573 -1.959 1.00 80.94 247 GLY A N 1
ATOM 1808 C CA . GLY A 1 247 ? -5.745 -0.599 -2.286 1.00 80.94 247 GLY A CA 1
ATOM 1809 C C . GLY A 1 247 ? -7.167 -0.345 -2.804 1.00 80.94 247 GLY A C 1
ATOM 1810 O O . GLY A 1 247 ? -7.835 -1.294 -3.208 1.00 80.94 247 GLY A O 1
ATOM 1811 N N . ASN A 1 248 ? -7.609 0.914 -2.870 1.00 85.06 248 ASN A N 1
ATOM 1812 C CA . ASN A 1 248 ? -8.993 1.339 -3.107 1.00 85.06 248 ASN A CA 1
ATOM 1813 C C . ASN A 1 248 ? -10.015 0.822 -2.079 1.00 85.06 248 ASN A C 1
ATOM 1815 O O . ASN A 1 248 ? -11.199 0.695 -2.401 1.00 85.06 248 ASN A O 1
ATOM 1819 N N . GLN A 1 249 ? -9.578 0.510 -0.862 1.00 90.31 249 GLN A N 1
ATOM 1820 C CA . GLN A 1 249 ? -10.451 0.058 0.216 1.00 90.31 249 GLN A CA 1
ATOM 1821 C C . GLN A 1 249 ? -9.829 0.449 1.553 1.00 90.31 249 GLN A C 1
ATOM 1823 O O . GLN A 1 249 ? -8.623 0.355 1.714 1.00 90.31 249 GLN A O 1
ATOM 1828 N N . ALA A 1 250 ? -10.643 0.908 2.504 1.00 93.50 250 ALA A N 1
ATOM 1829 C CA . ALA A 1 250 ? -10.119 1.382 3.778 1.00 93.50 250 ALA A CA 1
ATOM 1830 C C . ALA A 1 250 ? -9.532 0.235 4.609 1.00 93.50 250 ALA A C 1
ATOM 1832 O O . ALA A 1 250 ? -10.078 -0.875 4.643 1.00 93.50 250 ALA A O 1
ATOM 1833 N N . ASN A 1 251 ? -8.476 0.528 5.357 1.00 96.88 251 ASN A N 1
ATOM 1834 C CA . ASN A 1 251 ? -7.970 -0.359 6.394 1.00 96.88 251 ASN A CA 1
ATOM 1835 C C . ASN A 1 251 ? -8.969 -0.468 7.557 1.00 96.88 251 ASN A C 1
ATOM 1837 O O . ASN A 1 251 ? -9.700 0.476 7.875 1.00 96.88 251 ASN A O 1
ATOM 1841 N N . MET A 1 252 ? -8.973 -1.609 8.249 1.00 98.31 252 MET A N 1
ATOM 1842 C CA . MET A 1 252 ? -9.644 -1.709 9.548 1.00 98.31 252 MET A CA 1
ATOM 1843 C C . MET A 1 252 ? -8.819 -1.010 10.645 1.00 98.31 252 MET A C 1
ATOM 1845 O O . MET A 1 252 ? -7.591 -0.939 10.580 1.00 98.31 252 MET A O 1
ATOM 1849 N N . GLY A 1 253 ? -9.490 -0.568 11.707 1.00 97.50 253 GLY A N 1
ATOM 1850 C CA . GLY A 1 253 ? -8.890 0.002 12.912 1.00 97.50 253 GLY A CA 1
ATOM 1851 C C . GLY A 1 253 ? -8.814 1.528 12.915 1.00 97.50 253 GLY A C 1
ATOM 1852 O O . GLY A 1 253 ? -9.274 2.198 11.990 1.00 97.50 253 GLY A O 1
ATOM 1853 N N . ALA A 1 254 ? -8.221 2.062 13.987 1.00 93.50 254 ALA A N 1
ATOM 1854 C CA . ALA A 1 254 ? -8.150 3.491 14.313 1.00 93.50 254 ALA A CA 1
ATOM 1855 C C . ALA A 1 254 ? -7.593 4.386 13.198 1.00 93.50 254 ALA A C 1
ATOM 1857 O O . ALA A 1 254 ? -8.004 5.536 13.077 1.00 93.50 254 ALA A O 1
ATOM 1858 N N . PHE A 1 255 ? -6.668 3.863 12.393 1.00 93.25 255 PHE A N 1
ATOM 1859 C CA . PHE A 1 255 ? -5.964 4.625 11.360 1.00 93.25 255 PHE A CA 1
ATOM 1860 C C . PHE A 1 255 ? -6.559 4.464 9.964 1.00 93.25 255 PHE A C 1
ATOM 1862 O O . PHE A 1 255 ? -6.124 5.168 9.054 1.00 93.25 255 PHE A O 1
ATOM 1869 N N . GLY A 1 256 ? -7.523 3.559 9.771 1.00 93.75 256 GLY A N 1
ATOM 1870 C CA . GLY A 1 256 ? -8.193 3.409 8.481 1.00 93.75 256 GLY A CA 1
ATOM 1871 C C . GLY A 1 256 ? -8.857 4.709 8.045 1.00 93.75 256 GLY A C 1
ATOM 1872 O O . GLY A 1 256 ? -9.355 5.458 8.879 1.00 93.75 256 GLY A O 1
ATOM 1873 N N . ASN A 1 257 ? -8.814 5.001 6.748 1.00 91.50 257 ASN A N 1
ATOM 1874 C CA . ASN A 1 257 ? -9.228 6.277 6.166 1.00 91.50 257 ASN A CA 1
ATOM 1875 C C . ASN A 1 257 ? -8.566 7.518 6.805 1.00 91.50 257 ASN A C 1
ATOM 1877 O O . ASN A 1 257 ? -9.168 8.591 6.929 1.00 91.50 257 ASN A O 1
ATOM 1881 N N . THR A 1 258 ? -7.295 7.398 7.187 1.00 88.38 258 THR A N 1
ATOM 1882 C CA . THR A 1 258 ? -6.459 8.532 7.598 1.00 88.38 258 THR A CA 1
ATOM 1883 C C . THR A 1 258 ? -5.176 8.572 6.776 1.00 88.38 258 THR A C 1
ATOM 1885 O O . THR A 1 258 ? -4.749 7.566 6.217 1.00 88.38 258 THR A O 1
ATOM 1888 N N . LYS A 1 259 ? -4.505 9.729 6.740 1.00 84.88 259 LYS A N 1
ATOM 1889 C CA . LYS A 1 259 ? -3.209 9.873 6.051 1.00 84.88 259 LYS A CA 1
ATOM 1890 C C . LYS A 1 259 ? -2.107 8.979 6.646 1.00 84.88 259 LYS A C 1
ATOM 1892 O O . LYS A 1 259 ? -1.127 8.707 5.954 1.00 84.88 259 LYS A O 1
ATOM 1897 N N . ASP A 1 260 ? -2.293 8.567 7.903 1.00 87.38 260 ASP A N 1
ATOM 1898 C CA . ASP A 1 260 ? -1.380 7.750 8.701 1.00 87.38 260 ASP A CA 1
ATOM 1899 C C . ASP A 1 260 ? -1.691 6.243 8.530 1.00 87.38 260 ASP A C 1
ATOM 1901 O O . ASP A 1 260 ? -0.996 5.393 9.075 1.00 87.38 260 ASP A O 1
ATOM 1905 N N . ALA A 1 261 ? -2.718 5.881 7.748 1.00 91.56 261 ALA A N 1
ATOM 1906 C CA . ALA A 1 261 ? -3.034 4.493 7.427 1.00 91.56 261 ALA A CA 1
ATOM 1907 C C . ALA A 1 261 ? -1.835 3.778 6.784 1.00 91.56 261 ALA A C 1
ATOM 1909 O O . ALA A 1 261 ? -1.207 4.297 5.859 1.00 91.56 261 ALA A O 1
ATOM 1910 N N . SER A 1 262 ? -1.542 2.563 7.249 1.00 93.56 262 SER A N 1
ATOM 1911 C CA . SER A 1 262 ? -0.507 1.720 6.650 1.00 93.56 262 SER A CA 1
ATOM 1912 C C . SER A 1 262 ? -0.825 1.392 5.196 1.00 93.56 262 SER A C 1
ATOM 1914 O O . SER A 1 262 ? -1.966 1.129 4.833 1.00 93.56 262 SER A O 1
ATOM 1916 N N . ARG A 1 263 ? 0.204 1.379 4.355 1.00 90.62 263 ARG A N 1
ATOM 1917 C CA . ARG A 1 263 ? 0.050 1.257 2.907 1.00 90.62 263 ARG A CA 1
ATOM 1918 C C . ARG A 1 263 ? -0.271 -0.159 2.463 1.00 90.62 263 ARG A C 1
ATOM 1920 O O . ARG A 1 263 ? 0.236 -1.134 3.017 1.00 90.62 263 ARG A O 1
ATOM 1927 N N . SER A 1 264 ? -1.019 -0.255 1.382 1.00 87.94 264 SER A N 1
ATOM 1928 C CA . SER A 1 264 ? -1.415 -1.494 0.726 1.00 87.94 264 SER A CA 1
ATOM 1929 C C . SER A 1 264 ? -0.275 -2.131 -0.046 1.00 87.94 264 SER A C 1
ATOM 1931 O O . SER A 1 264 ? 0.608 -1.459 -0.586 1.00 87.94 264 SER A O 1
ATOM 1933 N N . VAL A 1 265 ? -0.315 -3.452 -0.188 1.00 77.69 265 VAL A N 1
ATOM 1934 C CA . VAL A 1 265 ? 0.511 -4.131 -1.194 1.00 77.69 265 VAL A CA 1
ATOM 1935 C C . VAL A 1 265 ? 0.061 -3.667 -2.575 1.00 77.69 265 VAL A C 1
ATOM 1937 O O . VAL A 1 265 ? -1.134 -3.559 -2.845 1.00 77.69 265 VAL A O 1
ATOM 1940 N N . VAL A 1 266 ? 1.014 -3.383 -3.463 1.00 68.81 266 VAL A N 1
ATOM 1941 C CA . VAL A 1 266 ? 0.673 -3.044 -4.844 1.00 68.81 266 VAL A CA 1
ATOM 1942 C C . VAL A 1 266 ? 0.050 -4.283 -5.472 1.00 68.81 266 VAL A C 1
ATOM 1944 O O . VAL A 1 266 ? 0.692 -5.328 -5.586 1.00 68.81 266 VAL A O 1
ATOM 1947 N N . GLN A 1 267 ? -1.230 -4.176 -5.825 1.00 65.56 267 GLN A N 1
ATOM 1948 C CA . GLN A 1 267 ? -1.985 -5.284 -6.394 1.00 65.56 267 GLN A CA 1
ATOM 1949 C C . GLN A 1 267 ? -1.353 -5.751 -7.717 1.00 65.56 267 GLN A C 1
ATOM 1951 O O . GLN A 1 267 ? -0.641 -5.013 -8.405 1.00 65.56 267 GLN A O 1
ATOM 1956 N N . ALA A 1 268 ? -1.635 -7.003 -8.092 1.00 61.06 268 ALA A N 1
ATOM 1957 C CA . ALA A 1 268 ? -1.258 -7.520 -9.407 1.00 61.06 268 ALA A CA 1
ATOM 1958 C C . ALA A 1 268 ? -1.893 -6.695 -10.542 1.00 61.06 268 ALA A C 1
ATOM 1960 O O . ALA A 1 268 ? -1.319 -6.586 -11.624 1.00 61.06 268 ALA A O 1
ATOM 1961 N N . GLU A 1 269 ? -3.058 -6.091 -10.287 1.00 74.88 269 GLU A N 1
ATOM 1962 C CA . GLU A 1 269 ? -3.682 -5.139 -11.198 1.00 74.88 269 GLU A CA 1
ATOM 1963 C C . GLU A 1 269 ? -2.940 -3.798 -11.201 1.00 74.88 269 GLU A C 1
ATOM 1965 O O . GLU A 1 269 ? -2.548 -3.259 -10.165 1.00 74.88 269 GLU A O 1
ATOM 1970 N N . ILE A 1 270 ? -2.752 -3.238 -12.395 1.00 84.31 270 ILE A N 1
ATOM 1971 C CA . ILE A 1 270 ? -2.073 -1.956 -12.567 1.00 84.31 270 ILE A CA 1
ATOM 1972 C C . ILE A 1 270 ? -3.069 -0.831 -12.293 1.00 84.31 270 ILE A C 1
ATOM 1974 O O . ILE A 1 270 ? -4.042 -0.651 -13.025 1.00 84.31 270 ILE A O 1
ATOM 1978 N N . GLY A 1 271 ? -2.800 -0.042 -11.252 1.00 84.25 271 GLY A N 1
ATOM 1979 C CA . GLY A 1 271 ? -3.536 1.189 -10.979 1.00 84.25 271 GLY A CA 1
ATOM 1980 C C . GLY A 1 271 ? -3.205 2.273 -12.006 1.00 84.25 271 GLY A C 1
ATOM 1981 O O . GLY A 1 271 ? -2.033 2.546 -12.271 1.00 84.25 271 GLY A O 1
ATOM 1982 N N . PHE A 1 272 ? -4.233 2.926 -12.550 1.00 91.75 272 PHE A N 1
ATOM 1983 C CA . PHE A 1 272 ? -4.095 3.998 -13.536 1.00 91.75 272 PHE A CA 1
ATOM 1984 C C . PHE A 1 272 ? -4.558 5.351 -12.992 1.00 91.75 272 PHE A C 1
ATOM 1986 O O . PHE A 1 272 ? -5.483 5.436 -12.185 1.00 91.75 272 PHE A O 1
ATOM 1993 N N . VAL A 1 273 ? -3.933 6.415 -13.489 1.00 91.94 273 VAL A N 1
ATOM 1994 C CA . VAL A 1 273 ? -4.368 7.803 -13.334 1.00 91.94 273 VAL A CA 1
ATOM 1995 C C . VAL A 1 273 ? -4.849 8.302 -14.694 1.00 91.94 273 VAL A C 1
ATOM 1997 O O . VAL A 1 273 ? -4.109 8.249 -15.680 1.00 91.94 273 VAL A O 1
ATOM 2000 N N . SER A 1 274 ? -6.094 8.777 -14.752 1.00 94.06 274 SER A N 1
ATOM 2001 C CA . SER A 1 274 ? -6.662 9.390 -15.956 1.00 94.06 274 SER A CA 1
ATOM 2002 C C . SER A 1 274 ? -6.219 10.843 -16.076 1.00 94.06 274 SER A C 1
ATOM 2004 O O . SER A 1 274 ? -6.458 11.646 -15.176 1.00 94.06 274 SER A O 1
ATOM 2006 N N . ILE A 1 275 ? -5.612 11.187 -17.207 1.00 93.38 275 ILE A N 1
ATOM 2007 C CA . ILE A 1 275 ? -5.054 12.515 -17.475 1.00 93.38 275 ILE A CA 1
ATOM 2008 C C . ILE A 1 275 ? -5.694 13.061 -18.750 1.00 93.38 275 ILE A C 1
ATOM 2010 O O . ILE A 1 275 ? -5.902 12.339 -19.730 1.00 93.38 275 ILE A O 1
ATOM 2014 N N . SER A 1 276 ? -6.052 14.343 -18.729 1.00 88.31 276 SER A N 1
ATOM 2015 C CA . SER A 1 276 ? -6.763 15.016 -19.820 1.00 88.31 276 SER A CA 1
ATOM 2016 C C . SER A 1 276 ? -6.057 16.287 -20.285 1.00 88.31 276 SER A C 1
ATOM 2018 O O . SER A 1 276 ? -6.712 17.296 -20.541 1.00 88.31 276 SER A O 1
ATOM 2020 N N . GLU A 1 277 ? -4.733 16.229 -20.395 1.00 83.06 277 GLU A N 1
ATOM 2021 C CA . GLU A 1 277 ? -3.889 17.358 -20.775 1.00 83.06 277 GLU A CA 1
ATOM 2022 C C . GLU A 1 277 ? -3.548 17.352 -22.265 1.00 83.06 277 GLU A C 1
ATOM 2024 O O . GLU A 1 277 ? -3.684 16.345 -22.964 1.00 83.06 277 GLU A O 1
ATOM 2029 N N . ALA A 1 278 ? -3.090 18.496 -22.780 1.00 76.62 278 ALA A N 1
ATOM 2030 C CA . ALA A 1 278 ? -2.778 18.641 -24.202 1.00 76.62 278 ALA A CA 1
ATOM 2031 C C . ALA A 1 278 ? -1.648 17.704 -24.678 1.00 76.62 278 ALA A C 1
ATOM 2033 O O . ALA A 1 278 ? -1.674 17.272 -25.830 1.00 76.62 278 ALA A O 1
ATOM 2034 N N . GLY A 1 279 ? -0.676 17.398 -23.808 1.00 85.56 279 GLY A N 1
ATOM 2035 C CA . GLY A 1 279 ? 0.463 16.524 -24.118 1.00 85.56 279 GLY A CA 1
ATOM 2036 C C . GLY A 1 279 ? 0.206 15.030 -23.893 1.00 85.56 279 GLY A C 1
ATOM 2037 O O . GLY A 1 279 ? 0.900 14.207 -24.481 1.00 85.56 279 GLY A O 1
ATOM 2038 N N . PHE A 1 280 ? -0.810 14.671 -23.103 1.00 93.06 280 PHE A N 1
ATOM 2039 C CA . PHE A 1 280 ? -1.234 13.288 -22.902 1.00 93.06 280 PHE A CA 1
ATOM 2040 C C . PHE A 1 280 ? -2.707 13.237 -22.480 1.00 93.06 280 PHE A C 1
ATOM 2042 O O . PHE A 1 280 ? -3.107 13.800 -21.459 1.00 93.06 280 PHE A O 1
ATOM 2049 N N . LYS A 1 281 ? -3.513 12.523 -23.271 1.00 94.00 281 LYS A N 1
ATOM 2050 C CA . LYS A 1 281 ? -4.917 12.247 -22.970 1.00 94.00 281 LYS A CA 1
ATOM 2051 C C . LYS A 1 281 ? -5.142 10.744 -22.960 1.00 94.00 281 LYS A C 1
ATOM 2053 O O . LYS A 1 281 ? -5.286 10.140 -24.021 1.00 94.00 281 LYS A O 1
ATOM 2058 N N . GLY A 1 282 ? -5.206 10.168 -21.770 1.00 94.69 282 GLY A N 1
ATOM 2059 C CA . GLY A 1 282 ? -5.284 8.725 -21.596 1.00 94.69 282 GLY A CA 1
ATOM 2060 C C . GLY A 1 282 ? -5.087 8.322 -20.145 1.00 94.69 282 GLY A C 1
ATOM 2061 O O . GLY A 1 282 ? -5.227 9.139 -19.232 1.00 94.69 282 GLY A O 1
ATOM 2062 N N . ASN A 1 283 ? -4.757 7.053 -19.948 1.00 96.44 283 ASN A N 1
ATOM 2063 C CA . ASN A 1 283 ? -4.479 6.499 -18.630 1.00 96.44 283 ASN A CA 1
ATOM 2064 C C . ASN A 1 283 ? -2.991 6.164 -18.530 1.00 96.44 283 ASN A C 1
ATOM 2066 O O . ASN A 1 283 ? -2.480 5.392 -19.338 1.00 96.44 283 ASN A O 1
ATOM 2070 N N . MET A 1 284 ? -2.303 6.720 -17.539 1.00 96.94 284 MET A N 1
ATOM 2071 C CA . MET A 1 284 ? -0.905 6.403 -17.226 1.00 96.94 284 MET A CA 1
ATOM 2072 C C . MET A 1 284 ? -0.876 5.549 -15.960 1.00 96.94 284 MET A C 1
ATOM 2074 O O . MET A 1 284 ? -1.633 5.830 -15.026 1.00 96.94 284 MET A O 1
ATOM 2078 N N . SER A 1 285 ? -0.046 4.507 -15.904 1.00 96.25 285 SER A N 1
ATOM 2079 C CA . SER A 1 285 ? 0.100 3.738 -14.669 1.00 96.25 285 SER A CA 1
ATOM 2080 C C . SER A 1 285 ? 0.611 4.652 -13.560 1.00 96.25 285 SER A C 1
ATOM 2082 O O . SER A 1 285 ? 1.533 5.449 -13.764 1.00 96.25 285 SER A O 1
ATOM 2084 N N . ARG A 1 286 ? -0.018 4.549 -12.386 1.00 94.00 286 ARG A N 1
ATOM 2085 C CA . ARG A 1 286 ? 0.295 5.382 -11.219 1.00 94.00 286 ARG A CA 1
ATOM 2086 C C . ARG A 1 286 ? 1.757 5.232 -10.801 1.00 94.00 286 ARG A C 1
ATOM 2088 O O . ARG A 1 286 ? 2.408 6.221 -10.478 1.00 94.00 286 ARG A O 1
ATOM 2095 N N . TYR A 1 287 ? 2.246 4.003 -10.878 1.00 94.62 287 TYR A N 1
ATOM 2096 C CA . TYR A 1 287 ? 3.574 3.562 -10.475 1.00 94.62 287 TYR A CA 1
ATOM 2097 C C . TYR A 1 287 ? 4.366 3.038 -11.679 1.00 94.62 287 TYR A C 1
ATOM 2099 O O . TYR A 1 287 ? 3.776 2.736 -12.730 1.00 94.62 287 TYR A O 1
ATOM 2107 N N . GLU A 1 288 ? 5.677 2.867 -11.512 1.00 97.94 288 GLU A N 1
ATOM 2108 C CA . GLU A 1 288 ? 6.442 1.937 -12.341 1.00 97.94 288 GLU A CA 1
ATOM 2109 C C . GLU A 1 288 ? 5.906 0.506 -12.169 1.00 97.94 288 GLU A C 1
ATOM 2111 O O . GLU A 1 288 ? 5.299 0.155 -11.152 1.00 97.94 288 GLU A O 1
ATOM 2116 N N . ILE A 1 289 ? 6.144 -0.348 -13.165 1.00 98.06 289 ILE A N 1
ATOM 2117 C CA . ILE A 1 289 ? 5.807 -1.768 -13.059 1.00 98.06 289 ILE A CA 1
ATOM 2118 C C . ILE A 1 289 ? 6.683 -2.418 -11.990 1.00 98.06 289 ILE A C 1
ATOM 2120 O O . ILE A 1 289 ? 7.908 -2.281 -12.000 1.00 98.06 289 ILE A O 1
ATOM 2124 N N . THR A 1 290 ? 6.061 -3.150 -11.068 1.00 97.62 290 THR A N 1
ATOM 2125 C CA . THR A 1 290 ? 6.771 -3.778 -9.949 1.00 97.62 290 THR A CA 1
ATOM 2126 C C . THR A 1 290 ? 7.357 -5.141 -10.320 1.00 97.62 290 THR A C 1
ATOM 2128 O O . THR A 1 290 ? 6.929 -5.795 -11.278 1.00 97.62 290 THR A O 1
ATOM 2131 N N . ASN A 1 291 ? 8.309 -5.629 -9.519 1.00 97.62 291 ASN A N 1
ATOM 2132 C CA . ASN A 1 291 ? 8.808 -7.001 -9.641 1.00 97.62 291 ASN A CA 1
ATOM 2133 C C . ASN A 1 291 ? 7.683 -8.033 -9.507 1.00 97.62 291 ASN A C 1
ATOM 2135 O O . ASN A 1 291 ? 7.712 -9.048 -10.197 1.00 97.62 291 ASN A O 1
ATOM 2139 N N . GLY A 1 292 ? 6.690 -7.788 -8.646 1.00 94.19 292 GLY A N 1
ATOM 2140 C CA . GLY A 1 292 ? 5.517 -8.648 -8.497 1.00 94.19 292 GLY A CA 1
ATOM 2141 C C . GLY A 1 292 ? 4.709 -8.753 -9.785 1.00 94.19 292 GLY A C 1
ATOM 2142 O O . GLY A 1 292 ? 4.499 -9.857 -10.288 1.00 94.19 292 GLY A O 1
ATOM 2143 N N . GLN A 1 293 ? 4.337 -7.609 -10.361 1.00 96.00 293 GLN A N 1
ATOM 2144 C CA . GLN A 1 293 ? 3.577 -7.545 -11.613 1.00 96.00 293 GLN A CA 1
ATOM 2145 C C . GLN A 1 293 ? 4.338 -8.203 -12.771 1.00 96.00 293 GLN A C 1
ATOM 2147 O O . GLN A 1 293 ? 3.781 -9.020 -13.507 1.00 96.00 293 GLN A O 1
ATOM 2152 N N . TYR A 1 294 ? 5.635 -7.917 -12.904 1.00 98.38 294 TYR A N 1
ATOM 2153 C CA . TYR A 1 294 ? 6.451 -8.518 -13.957 1.00 98.38 294 TYR A CA 1
ATOM 2154 C C . TYR A 1 294 ? 6.686 -10.025 -13.738 1.00 98.38 294 TYR A C 1
ATOM 2156 O O . TYR A 1 294 ? 6.717 -10.794 -14.696 1.00 98.38 294 TYR A O 1
ATOM 2164 N N . CYS A 1 295 ? 6.804 -10.488 -12.490 1.00 97.69 295 CYS A N 1
ATOM 2165 C CA . CYS A 1 295 ? 6.930 -11.911 -12.165 1.00 97.69 295 CYS A CA 1
ATOM 2166 C C . CYS A 1 295 ? 5.662 -12.698 -12.532 1.00 97.69 295 CYS A C 1
ATOM 2168 O O . CYS A 1 295 ? 5.766 -13.791 -13.093 1.00 97.69 295 CYS A O 1
ATOM 2170 N N . GLU A 1 296 ? 4.473 -12.139 -12.285 1.00 95.62 296 GLU A N 1
ATOM 2171 C CA . GLU A 1 296 ? 3.208 -12.752 -12.711 1.00 95.62 296 GLU A CA 1
ATOM 2172 C C . GLU A 1 296 ? 3.086 -12.817 -14.237 1.00 95.62 296 GLU A C 1
ATOM 2174 O O . GLU A 1 296 ? 2.712 -13.864 -14.772 1.00 95.62 296 GLU A O 1
ATOM 2179 N N . TYR A 1 297 ? 3.516 -11.772 -14.951 1.00 97.56 297 TYR A N 1
ATOM 2180 C CA . TYR A 1 297 ? 3.664 -11.823 -16.409 1.00 97.56 297 TYR A CA 1
ATOM 2181 C C . TYR A 1 297 ? 4.567 -12.976 -16.855 1.00 97.56 297 TYR A C 1
ATOM 2183 O O . TYR A 1 297 ? 4.168 -13.779 -17.698 1.00 97.56 297 TYR A O 1
ATOM 2191 N N . LEU A 1 298 ? 5.769 -13.098 -16.283 1.00 98.50 298 LEU A N 1
ATOM 2192 C CA . LEU A 1 298 ? 6.715 -14.147 -16.663 1.00 98.50 298 LEU A CA 1
ATOM 2193 C C . LEU A 1 298 ? 6.131 -15.547 -16.429 1.00 98.50 298 LEU A C 1
ATOM 2195 O O . LEU A 1 298 ? 6.257 -16.419 -17.289 1.00 98.50 298 LEU A O 1
ATOM 2199 N N . LYS A 1 299 ? 5.439 -15.771 -15.306 1.00 97.56 299 LYS A N 1
ATOM 2200 C CA . LYS A 1 299 ? 4.740 -17.040 -15.039 1.00 97.56 299 LYS A CA 1
ATOM 2201 C C . LYS A 1 299 ? 3.629 -17.302 -16.057 1.00 97.56 299 LYS A C 1
ATOM 2203 O O . LYS A 1 299 ? 3.554 -18.407 -16.596 1.00 97.56 299 LYS A O 1
ATOM 2208 N N . ALA A 1 300 ? 2.789 -16.305 -16.336 1.00 95.56 300 ALA A N 1
ATOM 2209 C CA . ALA A 1 300 ? 1.678 -16.428 -17.275 1.00 95.56 300 ALA A CA 1
ATOM 2210 C C . ALA A 1 300 ? 2.165 -16.686 -18.708 1.00 95.56 300 ALA A C 1
ATOM 2212 O O . ALA A 1 300 ? 1.632 -17.561 -19.391 1.00 95.56 300 ALA A O 1
ATOM 2213 N N . ALA A 1 301 ? 3.199 -15.971 -19.151 1.00 97.62 301 ALA A N 1
ATOM 2214 C CA . ALA A 1 301 ? 3.803 -16.138 -20.466 1.00 97.62 301 ALA A CA 1
ATOM 2215 C C . ALA A 1 301 ? 4.504 -17.497 -20.611 1.00 97.62 301 ALA A C 1
ATOM 2217 O O . ALA A 1 301 ? 4.382 -18.132 -21.658 1.00 97.62 301 ALA A O 1
ATOM 2218 N N . MET A 1 302 ? 5.182 -17.975 -19.561 1.00 97.44 302 MET A N 1
ATOM 2219 C CA . MET A 1 302 ? 5.790 -19.311 -19.535 1.00 97.44 302 MET A CA 1
ATOM 2220 C C . MET A 1 302 ? 4.725 -20.409 -19.625 1.00 97.44 302 MET A C 1
ATOM 2222 O O . MET A 1 302 ? 4.871 -21.343 -20.404 1.00 97.44 302 MET A O 1
ATOM 2226 N N . ALA A 1 303 ? 3.621 -20.280 -18.882 1.00 96.38 303 ALA A N 1
ATOM 2227 C CA . ALA A 1 303 ? 2.511 -21.236 -18.921 1.00 96.38 303 ALA A CA 1
ATOM 2228 C C . ALA A 1 303 ? 1.791 -21.292 -20.283 1.00 96.38 303 ALA A C 1
ATOM 2230 O O . ALA A 1 303 ? 1.081 -22.255 -20.566 1.00 96.38 303 ALA A O 1
ATOM 2231 N N . GLN A 1 304 ? 1.960 -20.258 -21.108 1.00 97.44 304 GLN A N 1
ATOM 2232 C CA . GLN A 1 304 ? 1.426 -20.152 -22.467 1.00 97.44 304 GLN A CA 1
ATOM 2233 C C . GLN A 1 304 ? 2.475 -20.476 -23.545 1.00 97.44 304 GLN A C 1
ATOM 2235 O O . GLN A 1 304 ? 2.222 -20.228 -24.722 1.00 97.44 304 GLN A O 1
ATOM 2240 N N . ASP A 1 305 ? 3.652 -20.983 -23.160 1.00 97.75 305 ASP A N 1
ATOM 2241 C CA . ASP A 1 305 ? 4.777 -21.281 -24.058 1.00 97.75 305 ASP A CA 1
ATOM 2242 C C . ASP A 1 305 ? 5.233 -20.070 -24.909 1.00 97.75 305 ASP A C 1
ATOM 2244 O O . ASP A 1 305 ? 5.776 -20.226 -26.004 1.00 97.75 305 ASP A O 1
ATOM 2248 N N . MET A 1 306 ? 5.012 -18.839 -24.427 1.00 98.06 306 MET A N 1
ATOM 2249 C CA . MET A 1 306 ? 5.366 -17.609 -25.153 1.00 98.06 306 MET A CA 1
ATOM 2250 C C . MET A 1 306 ? 6.810 -17.168 -24.929 1.00 98.06 306 MET A C 1
ATOM 2252 O O . MET A 1 306 ? 7.368 -16.439 -25.752 1.00 98.06 306 MET A O 1
ATOM 2256 N N . ILE A 1 307 ? 7.423 -17.602 -23.830 1.00 98.62 307 ILE A N 1
ATOM 2257 C CA . ILE A 1 307 ? 8.799 -17.265 -23.467 1.00 98.62 307 ILE A CA 1
ATOM 2258 C C . ILE A 1 307 ? 9.619 -18.518 -23.179 1.00 98.62 307 ILE A C 1
ATOM 2260 O O . ILE A 1 307 ? 9.084 -19.577 -22.861 1.00 98.62 307 ILE A O 1
ATOM 2264 N N . VAL A 1 308 ? 10.938 -18.373 -23.251 1.00 98.31 308 VAL A N 1
ATOM 2265 C CA . VAL A 1 308 ? 11.911 -19.397 -22.868 1.00 98.31 308 VAL A CA 1
ATOM 2266 C C . VAL A 1 308 ? 13.013 -18.766 -22.020 1.00 98.31 308 VAL A C 1
ATOM 2268 O O . VAL A 1 308 ? 13.389 -17.614 -22.239 1.00 98.31 308 VAL A O 1
ATOM 2271 N N . VAL A 1 309 ? 13.541 -19.516 -21.048 1.00 98.38 309 VAL A N 1
ATOM 2272 C CA . VAL A 1 309 ? 14.761 -19.134 -20.321 1.00 98.38 309 VAL A CA 1
ATOM 2273 C C . VAL A 1 309 ? 15.954 -19.837 -20.958 1.00 98.38 309 VAL A C 1
ATOM 2275 O O . VAL A 1 309 ? 16.001 -21.067 -21.012 1.00 98.38 309 VAL A O 1
ATOM 2278 N N . HIS A 1 310 ? 16.930 -19.060 -21.417 1.00 97.62 310 HIS A N 1
ATOM 2279 C CA . HIS A 1 310 ? 18.177 -19.539 -22.000 1.00 97.62 310 HIS A CA 1
ATOM 2280 C C . HIS A 1 310 ? 19.358 -18.827 -21.333 1.00 97.62 310 HIS A C 1
ATOM 2282 O O . HIS A 1 310 ? 19.445 -17.605 -21.385 1.00 97.62 310 HIS A O 1
ATOM 2288 N N . ASN A 1 311 ? 20.259 -19.590 -20.701 1.00 96.25 311 ASN A N 1
ATOM 2289 C CA . ASN A 1 311 ? 21.399 -19.069 -19.927 1.00 96.25 311 ASN A CA 1
ATOM 2290 C C . ASN A 1 311 ? 20.987 -17.963 -18.938 1.00 96.25 311 ASN A C 1
ATOM 2292 O O . ASN A 1 311 ? 21.532 -16.862 -18.966 1.00 96.25 311 ASN A O 1
ATOM 2296 N N . ASP A 1 312 ? 19.974 -18.256 -18.115 1.00 97.44 312 ASP A N 1
ATOM 2297 C CA . ASP A 1 312 ? 19.470 -17.363 -17.060 1.00 97.44 312 ASP A CA 1
ATOM 2298 C C . ASP A 1 312 ? 18.910 -16.016 -17.561 1.00 97.44 312 ASP A C 1
ATOM 2300 O O . ASP A 1 312 ? 18.676 -15.090 -16.777 1.00 97.44 312 ASP A O 1
ATOM 2304 N N . ARG A 1 313 ? 18.618 -15.936 -18.865 1.00 98.25 313 ARG A N 1
ATOM 2305 C CA . ARG A 1 313 ? 17.991 -14.800 -19.542 1.00 98.25 313 ARG A CA 1
ATOM 2306 C C . ARG A 1 313 ? 16.692 -15.225 -20.219 1.00 98.25 313 ARG A C 1
ATOM 2308 O O . ARG A 1 313 ? 16.590 -16.330 -20.751 1.00 98.25 313 ARG A O 1
ATOM 2315 N N . VAL A 1 314 ? 15.683 -14.363 -20.179 1.00 98.81 314 VAL A N 1
ATOM 2316 C CA . VAL A 1 314 ? 14.358 -14.610 -20.765 1.00 98.81 314 VAL A CA 1
ATOM 2317 C C . VAL A 1 314 ? 14.323 -14.095 -22.199 1.00 98.81 314 VAL A C 1
ATOM 2319 O O . VAL A 1 314 ? 14.800 -12.993 -22.457 1.00 98.81 314 VAL A O 1
ATOM 2322 N N . TYR A 1 315 ? 13.707 -14.850 -23.103 1.00 98.81 315 TYR A N 1
ATOM 2323 C CA . TYR A 1 315 ? 13.477 -14.484 -24.503 1.00 98.81 315 TYR A CA 1
ATOM 2324 C C . TYR A 1 315 ? 12.064 -14.868 -24.934 1.00 98.81 315 TYR A C 1
ATOM 2326 O O . TYR A 1 315 ? 11.422 -15.699 -24.288 1.00 98.81 315 TYR A O 1
ATOM 2334 N N . ALA A 1 316 ? 11.611 -14.334 -26.068 1.00 98.50 316 ALA A N 1
ATOM 2335 C CA . ALA A 1 316 ? 10.473 -14.904 -26.778 1.00 98.50 316 ALA A CA 1
ATOM 2336 C C . ALA A 1 316 ? 10.769 -16.364 -27.149 1.00 98.50 316 ALA A C 1
ATOM 2338 O O . ALA A 1 316 ? 11.852 -16.665 -27.651 1.00 98.50 316 ALA A O 1
ATOM 2339 N N . ALA A 1 317 ? 9.799 -17.265 -27.004 1.00 98.00 317 ALA A N 1
ATOM 2340 C CA . ALA A 1 317 ? 9.947 -18.646 -27.472 1.00 98.00 317 ALA A CA 1
ATOM 2341 C C . ALA A 1 317 ? 10.151 -18.729 -29.000 1.00 98.00 317 ALA A C 1
ATOM 2343 O O . ALA A 1 317 ? 10.697 -19.706 -29.511 1.00 98.00 317 ALA A O 1
ATOM 2344 N N . SER A 1 318 ? 9.730 -17.693 -29.733 1.00 97.50 318 SER A N 1
ATOM 2345 C CA . SER A 1 318 ? 9.932 -17.549 -31.176 1.00 97.50 318 SER A CA 1
ATOM 2346 C C . SER A 1 318 ? 11.323 -17.030 -31.571 1.00 97.50 318 SER A C 1
ATOM 2348 O O . SER A 1 318 ? 11.691 -17.164 -32.739 1.00 97.50 318 SER A O 1
ATOM 2350 N N . ASP A 1 319 ? 12.101 -16.459 -30.645 1.00 97.25 319 ASP A N 1
ATOM 2351 C CA . ASP A 1 319 ? 13.456 -15.958 -30.907 1.00 97.25 319 ASP A CA 1
ATOM 2352 C C . ASP A 1 319 ? 14.487 -17.078 -30.723 1.00 97.25 319 ASP A C 1
ATOM 2354 O O . ASP A 1 319 ? 15.100 -17.237 -29.669 1.00 97.25 319 ASP A O 1
ATOM 2358 N N . THR A 1 320 ? 14.681 -17.877 -31.772 1.00 95.56 320 THR A N 1
ATOM 2359 C CA . THR A 1 320 ? 15.604 -19.024 -31.739 1.00 95.56 320 THR A CA 1
ATOM 2360 C C . THR A 1 320 ? 17.081 -18.633 -31.771 1.00 95.56 320 THR A C 1
ATOM 2362 O O . THR A 1 320 ? 17.932 -19.481 -31.507 1.00 95.56 320 THR A O 1
ATOM 2365 N N . GLU A 1 321 ? 17.389 -17.379 -32.110 1.00 97.19 321 GLU A N 1
ATOM 2366 C CA . GLU A 1 321 ? 18.757 -16.849 -32.176 1.00 97.19 321 GLU A CA 1
ATOM 2367 C C . GLU A 1 321 ? 19.133 -16.052 -30.916 1.00 97.19 321 GLU A C 1
ATOM 2369 O O . GLU A 1 321 ? 20.279 -15.617 -30.788 1.00 97.19 321 GLU A O 1
ATOM 2374 N N . TYR A 1 322 ? 18.193 -15.879 -29.977 1.00 96.06 322 TYR A N 1
ATOM 2375 C CA . TYR A 1 322 ? 18.394 -15.210 -28.689 1.00 96.06 322 TYR A CA 1
ATOM 2376 C C . TYR A 1 322 ? 18.961 -13.785 -28.832 1.00 96.06 322 TYR A C 1
ATOM 2378 O O . TYR A 1 322 ? 19.898 -13.385 -28.131 1.00 96.06 322 TYR A O 1
ATOM 2386 N N . THR A 1 323 ? 18.393 -13.012 -29.760 1.00 96.88 323 THR A N 1
ATOM 2387 C CA . THR A 1 323 ? 18.867 -11.671 -30.150 1.00 96.88 323 THR A CA 1
ATOM 2388 C C . THR A 1 323 ? 18.103 -10.523 -29.493 1.00 96.88 323 THR A C 1
ATOM 2390 O O . THR A 1 323 ? 18.643 -9.420 -29.390 1.00 96.88 323 THR A O 1
ATOM 2393 N N . ALA A 1 324 ? 16.878 -10.768 -29.025 1.00 97.69 324 ALA A N 1
ATOM 2394 C CA . ALA A 1 324 ? 16.014 -9.789 -28.370 1.00 97.69 324 ALA A CA 1
ATOM 2395 C C . ALA A 1 324 ? 15.677 -10.267 -26.945 1.00 97.69 324 ALA A C 1
ATOM 2397 O O . ALA A 1 324 ? 14.577 -10.767 -26.695 1.00 97.69 324 ALA A O 1
ATOM 2398 N N . PRO A 1 325 ? 16.633 -10.166 -26.003 1.00 98.56 325 PRO A N 1
ATOM 2399 C CA . PRO A 1 325 ? 16.410 -10.574 -24.621 1.00 98.56 325 PRO A CA 1
ATOM 2400 C C . PRO A 1 325 ? 15.299 -9.747 -23.995 1.00 98.56 325 PRO A C 1
ATOM 2402 O O . PRO A 1 325 ? 15.197 -8.564 -24.280 1.00 98.56 325 PRO A O 1
ATOM 2405 N N . TYR A 1 326 ? 14.499 -10.351 -23.126 1.00 98.75 326 TYR A N 1
ATOM 2406 C CA . TYR A 1 326 ? 13.434 -9.686 -22.382 1.00 98.75 326 TYR A CA 1
ATOM 2407 C C . TYR A 1 326 ? 13.911 -9.257 -20.996 1.00 98.75 326 TYR A C 1
ATOM 2409 O O . TYR A 1 326 ? 13.711 -8.105 -20.609 1.00 98.75 326 TYR A O 1
ATOM 2417 N N . PHE A 1 327 ? 14.552 -10.160 -20.255 1.00 98.81 327 PHE A N 1
ATOM 2418 C CA . PHE A 1 327 ? 14.838 -9.964 -18.834 1.00 98.81 327 PHE A CA 1
ATOM 2419 C C . PHE A 1 327 ? 16.021 -10.808 -18.359 1.00 98.81 327 PHE A C 1
ATOM 2421 O O . PHE A 1 327 ? 16.142 -11.970 -18.758 1.00 98.81 327 PHE A O 1
ATOM 2428 N N . ASP A 1 328 ? 16.836 -10.255 -17.464 1.00 98.69 328 ASP A N 1
ATOM 2429 C CA . ASP A 1 328 ? 17.954 -10.961 -16.834 1.00 98.69 328 ASP A CA 1
ATOM 2430 C C . ASP A 1 328 ? 17.520 -11.435 -15.444 1.00 98.69 328 ASP A C 1
ATOM 2432 O O . ASP A 1 328 ? 17.120 -10.637 -14.592 1.00 98.69 328 ASP A O 1
ATOM 2436 N N . THR A 1 329 ? 17.575 -12.745 -15.198 1.00 98.44 329 THR A N 1
ATOM 2437 C CA . THR A 1 329 ? 17.209 -13.299 -13.885 1.00 98.44 329 THR A CA 1
ATOM 2438 C C . THR A 1 329 ? 18.305 -13.041 -12.853 1.00 98.44 329 THR A C 1
ATOM 2440 O O . THR A 1 329 ? 19.446 -12.742 -13.206 1.00 98.44 329 THR A O 1
ATOM 2443 N N . PHE A 1 330 ? 17.988 -13.230 -11.570 1.00 97.69 330 PHE A N 1
ATOM 2444 C CA . PHE A 1 330 ? 18.973 -13.090 -10.492 1.00 97.69 330 PHE A CA 1
ATOM 2445 C C . PHE A 1 330 ? 20.243 -13.938 -10.683 1.00 97.69 330 PHE A C 1
ATOM 2447 O O . PHE A 1 330 ? 21.329 -13.523 -10.292 1.00 97.69 330 PHE A O 1
ATOM 2454 N N . ALA A 1 331 ? 20.131 -15.117 -11.303 1.00 97.56 331 ALA A N 1
ATOM 2455 C CA . ALA A 1 331 ? 21.294 -15.964 -11.564 1.00 97.56 331 ALA A CA 1
ATOM 2456 C C . ALA A 1 331 ? 22.265 -15.348 -12.592 1.00 97.56 331 ALA A C 1
ATOM 2458 O O . ALA A 1 331 ? 23.457 -15.648 -12.553 1.00 97.56 331 ALA A O 1
ATOM 2459 N N . LEU A 1 332 ? 21.768 -14.479 -13.480 1.00 97.62 332 LEU A N 1
ATOM 2460 C CA . LEU A 1 332 ? 22.573 -13.759 -14.466 1.00 97.62 332 LEU A CA 1
ATOM 2461 C C . LEU A 1 332 ? 23.070 -12.404 -13.945 1.00 97.62 332 LEU A C 1
ATOM 2463 O O . LEU A 1 332 ? 24.201 -12.013 -14.230 1.00 97.62 332 LEU A O 1
ATOM 2467 N N . SER A 1 333 ? 22.226 -11.684 -13.205 1.00 97.06 333 SER A N 1
ATOM 2468 C CA . SER A 1 333 ? 22.514 -10.348 -12.686 1.00 97.06 333 SER A CA 1
ATOM 2469 C C . SER A 1 333 ? 22.073 -10.237 -11.231 1.00 97.06 333 SER A C 1
ATOM 2471 O O . SER A 1 333 ? 20.888 -10.371 -10.927 1.00 97.06 333 SER A O 1
ATOM 2473 N N . GLU A 1 334 ? 23.015 -9.936 -10.333 1.00 95.56 334 GLU A N 1
ATOM 2474 C CA . GLU A 1 334 ? 22.724 -9.806 -8.899 1.00 95.56 334 GLU A CA 1
ATOM 2475 C C . GLU A 1 334 ? 21.775 -8.637 -8.579 1.00 95.56 334 GLU A C 1
ATOM 2477 O O . GLU A 1 334 ? 21.084 -8.668 -7.556 1.00 95.56 334 GLU A O 1
ATOM 2482 N N . ASP A 1 335 ? 21.673 -7.669 -9.497 1.00 97.00 335 ASP A N 1
ATOM 2483 C CA . ASP A 1 335 ? 20.745 -6.542 -9.414 1.00 97.00 335 ASP A CA 1
ATOM 2484 C C . ASP A 1 335 ? 19.280 -6.956 -9.619 1.00 97.00 335 ASP A C 1
ATOM 2486 O O . ASP A 1 335 ? 18.362 -6.224 -9.240 1.00 97.00 335 ASP A O 1
ATOM 2490 N N . SER A 1 336 ? 19.032 -8.122 -10.221 1.00 97.75 336 SER A N 1
ATOM 2491 C CA . SER A 1 336 ? 17.684 -8.602 -10.511 1.00 97.75 336 SER A CA 1
ATOM 2492 C C . SER A 1 336 ? 17.000 -9.154 -9.260 1.00 97.75 336 SER A C 1
ATOM 2494 O O . SER A 1 336 ? 17.553 -9.942 -8.482 1.00 97.75 336 SER A O 1
ATOM 2496 N N . GLN A 1 337 ? 15.741 -8.760 -9.078 1.00 97.38 337 GLN A N 1
ATOM 2497 C CA . GLN A 1 337 ? 14.934 -9.147 -7.919 1.00 97.38 337 GLN A CA 1
ATOM 2498 C C . GLN A 1 337 ? 14.013 -10.337 -8.208 1.00 97.38 337 GLN A C 1
ATOM 2500 O O . GLN A 1 337 ? 13.284 -10.778 -7.320 1.00 97.38 337 GLN A O 1
ATOM 2505 N N . ILE A 1 338 ? 14.072 -10.902 -9.419 1.00 98.31 338 ILE A N 1
ATOM 2506 C CA . ILE A 1 338 ? 13.290 -12.076 -9.818 1.00 98.31 338 ILE A CA 1
ATOM 2507 C C . ILE A 1 338 ? 14.249 -13.232 -10.112 1.00 98.31 338 ILE A C 1
ATOM 2509 O O . ILE A 1 338 ? 15.088 -13.178 -11.014 1.00 98.31 338 ILE A O 1
ATOM 2513 N N . ALA A 1 339 ? 14.115 -14.306 -9.339 1.00 97.88 339 ALA A N 1
ATOM 2514 C CA . ALA A 1 339 ? 14.840 -15.550 -9.554 1.00 97.88 339 ALA A CA 1
ATOM 2515 C C . ALA A 1 339 ? 14.037 -16.495 -10.454 1.00 97.88 339 ALA A C 1
ATOM 2517 O O . ALA A 1 339 ? 12.806 -16.501 -10.417 1.00 97.88 339 ALA A O 1
ATOM 2518 N N . TYR A 1 340 ? 14.744 -17.332 -11.212 1.00 97.94 340 TYR A N 1
ATOM 2519 C CA . TYR A 1 340 ? 14.167 -18.466 -11.924 1.00 97.94 340 TYR A CA 1
ATOM 2520 C C . TYR A 1 340 ? 14.782 -19.754 -11.387 1.00 97.94 340 TYR A C 1
ATOM 2522 O O . TYR A 1 340 ? 15.997 -19.942 -11.424 1.00 97.94 340 TYR A O 1
ATOM 2530 N N . SER A 1 341 ? 13.954 -20.641 -10.848 1.00 95.50 341 SER A N 1
ATOM 2531 C CA . SER A 1 341 ? 14.414 -21.935 -10.348 1.00 95.50 341 SER A CA 1
ATOM 2532 C C . SER A 1 341 ? 13.299 -22.962 -10.449 1.00 95.50 341 SER A C 1
ATOM 2534 O O . SER A 1 341 ? 12.123 -22.631 -10.335 1.00 95.50 341 SER A O 1
ATOM 2536 N N . SER A 1 342 ? 13.658 -24.225 -10.686 1.00 92.38 342 SER A N 1
ATOM 2537 C CA . SER A 1 342 ? 12.689 -25.330 -10.764 1.00 92.38 342 SER A CA 1
ATOM 2538 C C . SER A 1 342 ? 11.518 -25.080 -11.735 1.00 92.38 342 SER A C 1
ATOM 2540 O O . SER A 1 342 ? 10.402 -25.525 -11.485 1.00 92.38 342 SER A O 1
ATOM 2542 N N . GLY A 1 343 ? 11.765 -24.366 -12.841 1.00 91.81 343 GLY A N 1
ATOM 2543 C CA . GLY A 1 343 ? 10.754 -24.091 -13.867 1.00 91.81 343 GLY A CA 1
ATOM 2544 C C . GLY A 1 343 ? 9.781 -22.953 -13.546 1.00 91.81 343 GLY A C 1
ATOM 2545 O O . GLY A 1 343 ? 8.787 -22.808 -14.248 1.00 91.81 343 GLY A O 1
ATOM 2546 N N . THR A 1 344 ? 10.028 -22.157 -12.502 1.00 95.75 344 THR A N 1
ATOM 2547 C CA . THR A 1 344 ? 9.143 -21.050 -12.114 1.00 95.75 344 THR A CA 1
ATOM 2548 C C . THR A 1 344 ? 9.915 -19.796 -11.715 1.00 95.75 344 THR A C 1
ATOM 2550 O O . THR A 1 344 ? 11.093 -19.861 -11.349 1.00 95.75 344 THR A O 1
ATOM 2553 N N . PHE A 1 345 ? 9.234 -18.652 -11.786 1.00 98.19 345 PHE A N 1
ATOM 2554 C CA . PHE A 1 345 ? 9.745 -17.353 -11.364 1.00 98.19 345 PHE A CA 1
ATOM 2555 C C . PHE A 1 345 ? 9.266 -17.011 -9.951 1.00 98.19 345 PHE A C 1
ATOM 2557 O O . PHE A 1 345 ? 8.126 -17.295 -9.579 1.00 98.19 345 PHE A O 1
ATOM 2564 N N . SER A 1 346 ? 10.124 -16.372 -9.163 1.00 96.81 346 SER A N 1
ATOM 2565 C CA . SER A 1 346 ? 9.787 -15.891 -7.821 1.00 96.81 346 SER A CA 1
ATOM 2566 C C . SER A 1 346 ? 10.495 -14.577 -7.528 1.00 96.81 346 SER A C 1
ATOM 2568 O O . SER A 1 346 ? 11.695 -14.458 -7.786 1.00 96.81 346 SER A O 1
ATOM 2570 N N . VAL A 1 347 ? 9.775 -13.617 -6.945 1.00 96.19 347 VAL A N 1
ATOM 2571 C CA . VAL A 1 347 ? 10.402 -12.399 -6.422 1.00 96.19 347 VAL A CA 1
ATOM 2572 C C . VAL A 1 347 ? 11.181 -12.739 -5.152 1.00 96.19 347 VAL A C 1
ATOM 2574 O O . VAL A 1 347 ? 10.760 -13.587 -4.365 1.00 96.19 347 VAL A O 1
ATOM 2577 N N . ARG A 1 348 ? 12.343 -12.116 -4.983 1.00 94.44 348 ARG A N 1
ATOM 2578 C CA . ARG A 1 348 ? 13.243 -12.332 -3.849 1.00 94.44 348 ARG A CA 1
ATOM 2579 C C . ARG A 1 348 ? 12.877 -11.433 -2.665 1.00 94.44 348 ARG A C 1
ATOM 2581 O O . ARG A 1 348 ? 12.220 -10.407 -2.827 1.00 94.44 348 ARG A O 1
ATOM 2588 N N . SER A 1 349 ? 13.384 -11.797 -1.491 1.00 91.88 349 SER A N 1
ATOM 2589 C CA . SER A 1 349 ? 13.478 -10.902 -0.335 1.00 91.88 349 SER A CA 1
ATOM 2590 C C . SER A 1 349 ? 14.936 -10.512 -0.097 1.00 91.88 349 SER A C 1
ATOM 2592 O O . SER A 1 349 ? 15.845 -11.293 -0.406 1.00 91.88 349 SER A O 1
ATOM 2594 N N . ARG A 1 350 ? 15.162 -9.315 0.443 1.00 90.94 350 ARG A N 1
ATOM 2595 C CA . ARG A 1 350 ? 16.477 -8.764 0.798 1.00 90.94 350 ARG A CA 1
ATOM 2596 C C . ARG A 1 350 ? 16.386 -8.127 2.170 1.00 90.94 350 ARG A C 1
ATOM 2598 O O . ARG A 1 350 ? 15.475 -7.344 2.388 1.00 90.94 350 ARG A O 1
ATOM 2605 N N . ASP A 1 351 ? 17.310 -8.470 3.065 1.00 89.25 351 ASP A N 1
ATOM 2606 C CA . ASP A 1 351 ? 17.355 -7.904 4.421 1.00 89.25 351 ASP A CA 1
ATOM 2607 C C . ASP A 1 351 ? 15.982 -7.989 5.135 1.00 89.25 351 ASP A C 1
ATOM 2609 O O . ASP A 1 351 ? 15.507 -7.023 5.715 1.00 89.25 351 ASP A O 1
ATOM 2613 N N . ASP A 1 352 ? 15.317 -9.149 5.012 1.00 84.25 352 ASP A N 1
ATOM 2614 C CA . ASP A 1 352 ? 13.954 -9.447 5.495 1.00 84.25 352 ASP A CA 1
ATOM 2615 C C . ASP A 1 352 ? 12.805 -8.629 4.861 1.00 84.25 352 ASP A C 1
ATOM 2617 O O . ASP A 1 352 ? 11.638 -8.829 5.199 1.00 84.25 352 ASP A O 1
ATOM 2621 N N . LEU A 1 353 ? 13.098 -7.793 3.862 1.00 86.25 353 LEU A N 1
ATOM 2622 C CA . LEU A 1 353 ? 12.120 -7.033 3.083 1.00 86.25 353 LEU A CA 1
ATOM 2623 C C . LEU A 1 353 ? 11.746 -7.757 1.789 1.00 86.25 353 LEU A C 1
ATOM 2625 O O . LEU A 1 353 ? 12.598 -8.277 1.066 1.00 86.25 353 LEU A O 1
ATOM 2629 N N . SER A 1 354 ? 10.457 -7.763 1.456 1.00 89.44 354 SER A N 1
ATOM 2630 C CA . SER A 1 354 ? 9.969 -8.289 0.178 1.00 89.44 354 SER A CA 1
ATOM 2631 C C . SER A 1 354 ? 10.240 -7.307 -0.962 1.00 89.44 354 SER A C 1
ATOM 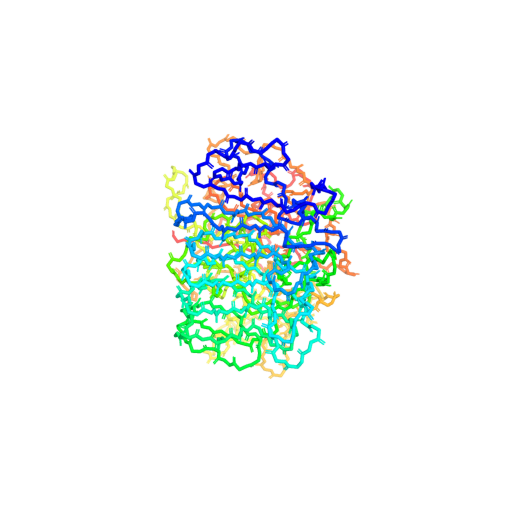2633 O O . SER A 1 354 ? 9.839 -6.149 -0.892 1.00 89.44 354 SER A O 1
ATOM 2635 N N . MET A 1 355 ? 10.844 -7.769 -2.062 1.00 93.38 355 MET A N 1
ATOM 2636 C CA . MET A 1 355 ? 11.109 -6.916 -3.234 1.00 93.38 355 MET A CA 1
ATOM 2637 C C . MET A 1 355 ? 9.927 -6.851 -4.212 1.00 93.38 355 MET A C 1
ATOM 2639 O O . MET A 1 355 ? 10.048 -6.282 -5.297 1.00 93.38 355 MET A O 1
ATOM 2643 N N . VAL A 1 356 ? 8.777 -7.429 -3.845 1.00 92.31 356 VAL A N 1
ATOM 2644 C CA . VAL A 1 356 ? 7.581 -7.533 -4.699 1.00 92.31 356 VAL A CA 1
ATOM 2645 C C . VAL A 1 356 ? 7.066 -6.177 -5.174 1.00 92.31 356 VAL A C 1
ATOM 2647 O O . VAL A 1 356 ? 6.692 -6.060 -6.337 1.00 92.31 356 VAL A O 1
ATOM 2650 N N . ASN A 1 357 ? 7.134 -5.152 -4.321 1.00 92.12 357 ASN A N 1
ATOM 2651 C CA . ASN A 1 357 ? 6.640 -3.804 -4.616 1.00 92.12 357 ASN A CA 1
ATOM 2652 C C . ASN A 1 357 ? 7.732 -2.850 -5.112 1.00 92.12 357 ASN A C 1
ATOM 2654 O O . ASN A 1 357 ? 7.440 -1.698 -5.408 1.00 92.12 357 ASN A O 1
ATOM 2658 N N . HIS A 1 358 ? 8.982 -3.303 -5.213 1.00 95.62 358 HIS A N 1
ATOM 2659 C CA . HIS A 1 358 ? 10.037 -2.513 -5.845 1.00 95.62 358 HIS A CA 1
ATOM 2660 C C . HIS A 1 358 ? 9.827 -2.492 -7.363 1.00 95.62 358 HIS A C 1
ATOM 2662 O O . HIS A 1 358 ? 9.324 -3.486 -7.908 1.00 95.62 358 HIS A O 1
ATOM 2668 N N . PRO A 1 359 ? 10.233 -1.415 -8.061 1.00 98.00 359 PRO A N 1
ATOM 2669 C CA . PRO A 1 359 ? 10.182 -1.376 -9.515 1.00 98.00 359 PRO A CA 1
ATOM 2670 C C . PRO A 1 359 ? 11.000 -2.528 -10.102 1.00 98.00 359 PRO A C 1
ATOM 2672 O O . PRO A 1 359 ? 12.048 -2.917 -9.564 1.00 98.00 359 PRO A O 1
ATOM 2675 N N . VAL A 1 360 ? 10.516 -3.087 -11.208 1.00 98.69 360 VAL A N 1
ATOM 2676 C CA . VAL A 1 360 ? 11.279 -4.083 -11.951 1.00 98.69 360 VAL A CA 1
ATOM 2677 C C . VAL A 1 360 ? 12.506 -3.427 -12.578 1.00 98.69 360 VAL A C 1
ATOM 2679 O O . VAL A 1 360 ? 12.418 -2.396 -13.239 1.00 98.69 360 VAL A O 1
ATOM 2682 N N . VAL A 1 361 ? 13.660 -4.049 -12.360 1.00 98.62 361 VAL A N 1
ATOM 2683 C CA . VAL A 1 361 ? 14.956 -3.691 -12.954 1.00 98.62 361 VAL A CA 1
ATOM 2684 C C . VAL A 1 361 ? 15.514 -4.896 -13.701 1.00 98.62 361 VAL A C 1
ATOM 2686 O O . VAL A 1 361 ? 14.937 -5.979 -13.636 1.00 98.62 361 VAL A O 1
ATOM 2689 N N . CYS A 1 362 ? 16.620 -4.738 -14.430 1.00 98.62 362 CYS A N 1
ATOM 2690 C CA . CYS A 1 362 ? 17.163 -5.791 -15.300 1.00 98.62 362 CYS A CA 1
ATOM 2691 C C . CYS A 1 362 ? 16.181 -6.243 -16.400 1.00 98.62 362 CYS A C 1
ATOM 2693 O O . CYS A 1 362 ? 16.297 -7.335 -16.963 1.00 98.62 362 CYS A O 1
ATOM 2695 N N . VAL A 1 363 ? 15.234 -5.365 -16.734 1.00 98.81 363 VAL A N 1
ATOM 2696 C CA . VAL A 1 363 ? 14.312 -5.497 -17.856 1.00 98.81 363 VAL A CA 1
ATOM 2697 C C . VAL A 1 363 ? 14.821 -4.675 -19.034 1.00 98.81 363 VAL A C 1
ATOM 2699 O O . VAL A 1 363 ? 15.248 -3.527 -18.902 1.00 98.81 363 VAL A O 1
ATOM 2702 N N . THR A 1 364 ? 14.782 -5.283 -20.208 1.00 98.88 364 THR A N 1
ATOM 2703 C CA . THR A 1 364 ? 15.159 -4.624 -21.461 1.00 98.88 364 THR A CA 1
ATOM 2704 C C . THR A 1 364 ? 13.967 -3.876 -22.054 1.00 98.88 364 THR A C 1
ATOM 2706 O O . THR A 1 364 ? 12.817 -4.094 -21.664 1.00 98.88 364 THR A O 1
ATOM 2709 N N . TRP A 1 365 ? 14.206 -3.068 -23.087 1.00 98.81 365 TRP A N 1
ATOM 2710 C CA . TRP A 1 365 ? 13.111 -2.445 -23.829 1.00 98.81 365 TRP A CA 1
ATOM 2711 C C . TRP A 1 365 ? 12.200 -3.487 -24.505 1.00 98.81 365 TRP A C 1
ATOM 2713 O O . TRP A 1 365 ? 10.981 -3.306 -24.567 1.00 98.81 365 TRP A O 1
ATOM 2723 N N . PHE A 1 366 ? 12.769 -4.602 -24.982 1.00 98.81 366 PHE A N 1
ATOM 2724 C CA . PHE A 1 366 ? 11.993 -5.696 -25.572 1.00 98.81 366 PHE A CA 1
ATOM 2725 C C . PHE A 1 366 ? 11.092 -6.377 -24.539 1.00 98.81 366 PHE A C 1
ATOM 2727 O O . PHE A 1 366 ? 9.923 -6.619 -24.826 1.00 98.81 366 PHE A O 1
ATOM 2734 N N . GLY A 1 367 ? 11.604 -6.634 -23.332 1.00 98.81 367 GLY A N 1
ATOM 2735 C CA . GLY A 1 367 ? 10.825 -7.226 -22.242 1.00 98.81 367 GLY A CA 1
ATOM 2736 C C . GLY A 1 367 ? 9.701 -6.315 -21.760 1.00 98.81 367 GLY A C 1
ATOM 2737 O O . GLY A 1 367 ? 8.567 -6.767 -21.607 1.00 98.81 367 GLY A O 1
ATOM 2738 N N . ALA A 1 368 ? 9.986 -5.018 -21.614 1.00 98.88 368 ALA A N 1
ATOM 2739 C CA . ALA A 1 368 ? 8.987 -4.010 -21.267 1.00 98.88 368 ALA A CA 1
ATOM 2740 C C . ALA A 1 368 ? 7.870 -3.918 -22.327 1.00 98.88 368 ALA A C 1
ATOM 2742 O O . ALA A 1 368 ? 6.686 -3.849 -21.996 1.00 98.88 368 ALA A O 1
ATOM 2743 N N . THR A 1 369 ? 8.229 -3.989 -23.613 1.00 98.56 369 THR A N 1
ATOM 2744 C CA . THR A 1 369 ? 7.257 -3.986 -24.719 1.00 98.56 369 THR A CA 1
ATOM 2745 C C . THR A 1 369 ? 6.433 -5.275 -24.755 1.00 98.56 369 THR A C 1
ATOM 2747 O O . THR A 1 369 ? 5.217 -5.207 -24.894 1.00 98.56 369 THR A O 1
ATOM 2750 N N . ALA A 1 370 ? 7.056 -6.440 -24.556 1.00 98.69 370 ALA A N 1
ATOM 2751 C CA . ALA A 1 370 ? 6.354 -7.724 -24.517 1.00 98.69 370 ALA A CA 1
ATOM 2752 C C . ALA A 1 370 ? 5.349 -7.804 -23.352 1.00 98.69 370 ALA A C 1
ATOM 2754 O O . ALA A 1 370 ? 4.238 -8.304 -23.526 1.00 98.69 370 ALA A O 1
ATOM 2755 N N . PHE A 1 371 ? 5.699 -7.241 -22.189 1.00 98.62 371 PHE A N 1
ATOM 2756 C CA . PHE A 1 371 ? 4.763 -7.065 -21.076 1.00 98.62 371 PHE A CA 1
ATOM 2757 C C . PHE A 1 371 ? 3.560 -6.208 -21.487 1.00 98.62 371 PHE A C 1
ATOM 2759 O O . PHE A 1 371 ? 2.414 -6.584 -21.243 1.00 98.62 371 PHE A O 1
ATOM 2766 N N . CYS A 1 372 ? 3.809 -5.067 -22.139 1.00 98.50 372 CYS A N 1
ATOM 2767 C CA . CYS A 1 372 ? 2.742 -4.194 -22.619 1.00 98.50 372 CYS A CA 1
ATOM 2768 C C . CYS A 1 372 ? 1.812 -4.929 -23.593 1.00 98.50 372 CYS A C 1
ATOM 2770 O O . CYS A 1 372 ? 0.596 -4.906 -23.416 1.00 98.50 372 CYS A O 1
ATOM 2772 N N . GLU A 1 373 ? 2.371 -5.627 -24.582 1.00 97.38 373 GLU A N 1
ATOM 2773 C CA . GLU A 1 373 ? 1.609 -6.377 -25.584 1.00 97.38 373 GLU A CA 1
ATOM 2774 C C . GLU A 1 373 ? 0.754 -7.487 -24.960 1.00 97.38 373 GLU A C 1
ATOM 2776 O O . GLU A 1 373 ? -0.398 -7.661 -25.360 1.00 97.38 373 GLU A O 1
ATOM 2781 N N . HIS A 1 374 ? 1.277 -8.191 -23.951 1.00 96.56 374 HIS A N 1
ATOM 2782 C CA . HIS A 1 374 ? 0.561 -9.263 -23.254 1.00 96.56 374 HIS A CA 1
ATOM 2783 C C . HIS A 1 374 ? -0.759 -8.790 -22.629 1.00 96.56 374 HIS A C 1
ATOM 2785 O O . HIS A 1 374 ? -1.763 -9.499 -22.691 1.00 96.56 374 HIS A O 1
ATOM 2791 N N . TYR A 1 375 ? -0.763 -7.588 -22.049 1.00 95.50 375 TYR A N 1
ATOM 2792 C CA . TYR A 1 375 ? -1.922 -7.030 -21.348 1.00 95.50 375 TYR A CA 1
ATOM 2793 C C . TYR A 1 375 ? -2.682 -5.955 -22.143 1.00 95.50 375 TYR A C 1
ATOM 2795 O O . TYR A 1 375 ? -3.662 -5.401 -21.646 1.00 95.50 375 TYR A O 1
ATOM 2803 N N . GLY A 1 376 ? -2.268 -5.659 -23.378 1.00 95.88 376 GLY A N 1
ATOM 2804 C CA . GLY A 1 376 ? -2.907 -4.638 -24.214 1.00 95.88 376 GLY A CA 1
ATOM 2805 C C . GLY A 1 376 ? -2.598 -3.192 -23.800 1.00 95.88 376 GLY A C 1
ATOM 2806 O O . GLY A 1 376 ? -3.427 -2.306 -24.005 1.00 95.88 376 GLY A O 1
ATOM 2807 N N . TYR A 1 377 ? -1.424 -2.954 -23.217 1.00 97.38 377 TYR A N 1
ATOM 2808 C CA . TYR A 1 377 ? -0.878 -1.627 -22.922 1.00 97.38 377 TYR A CA 1
ATOM 2809 C C . TYR A 1 377 ? 0.175 -1.212 -23.958 1.00 97.38 377 TYR A C 1
ATOM 2811 O O . TYR A 1 377 ? 0.454 -1.923 -24.926 1.00 97.38 377 TYR A O 1
ATOM 2819 N N . ARG A 1 378 ? 0.814 -0.064 -23.724 1.00 98.31 378 ARG A N 1
ATOM 2820 C CA . ARG A 1 378 ? 2.016 0.388 -24.437 1.00 98.31 378 ARG A CA 1
ATOM 2821 C C . ARG A 1 378 ? 2.943 1.170 -23.505 1.00 98.31 378 ARG A C 1
ATOM 2823 O O . ARG A 1 378 ? 2.505 1.704 -22.486 1.00 98.31 378 ARG A O 1
ATOM 2830 N N . LEU A 1 379 ? 4.208 1.301 -23.898 1.00 98.69 379 LEU A N 1
ATOM 2831 C CA . LEU A 1 379 ? 5.105 2.289 -23.297 1.00 98.69 379 LEU A CA 1
ATOM 2832 C C . LEU A 1 379 ? 4.663 3.708 -23.705 1.00 98.69 379 LEU A C 1
ATOM 2834 O O . LEU A 1 379 ? 4.235 3.896 -24.854 1.00 98.69 379 LEU A O 1
ATOM 2838 N N . PRO A 1 380 ? 4.770 4.709 -22.813 1.00 98.31 380 PRO A N 1
ATOM 2839 C CA . PRO A 1 380 ? 4.584 6.106 -23.199 1.00 98.31 380 PRO A CA 1
ATOM 2840 C C . PRO A 1 380 ? 5.683 6.536 -24.179 1.00 98.31 380 PRO A C 1
ATOM 2842 O O . PRO A 1 380 ? 6.800 6.005 -24.149 1.00 98.31 380 PRO A O 1
ATOM 2845 N N . THR A 1 381 ? 5.404 7.498 -25.059 1.00 98.00 381 THR A N 1
ATOM 2846 C CA . THR A 1 381 ? 6.493 8.216 -25.743 1.00 98.00 381 THR A CA 1
ATOM 2847 C C . THR A 1 381 ? 7.212 9.129 -24.749 1.00 98.00 381 THR A C 1
ATOM 2849 O O . THR A 1 381 ? 6.677 9.448 -23.690 1.00 98.00 381 THR A O 1
ATOM 2852 N N . GLN A 1 382 ? 8.427 9.574 -25.076 1.00 97.31 382 GLN A N 1
ATOM 2853 C CA . GLN A 1 382 ? 9.146 10.541 -24.238 1.00 97.31 382 GLN A CA 1
ATOM 2854 C C . GLN A 1 382 ? 8.341 11.833 -24.038 1.00 97.31 382 GLN A C 1
ATOM 2856 O O . GLN A 1 382 ? 8.348 12.401 -22.951 1.00 97.31 382 GLN A O 1
ATOM 2861 N N . GLU A 1 383 ? 7.638 12.289 -25.071 1.00 96.00 383 GLU A N 1
ATOM 2862 C CA . GLU A 1 383 ? 6.812 13.493 -25.020 1.00 96.00 383 GLU A CA 1
ATOM 2863 C C . GLU A 1 383 ? 5.598 13.305 -24.102 1.00 96.00 383 GLU A C 1
ATOM 2865 O O . GLU A 1 383 ? 5.283 14.197 -23.321 1.00 96.00 383 GLU A O 1
ATOM 2870 N N . GLU A 1 384 ? 4.943 12.140 -24.154 1.00 97.12 384 GLU A N 1
ATOM 2871 C CA . GLU A 1 384 ? 3.835 11.808 -23.250 1.00 97.12 384 GLU A CA 1
ATOM 2872 C C . GLU A 1 384 ? 4.313 11.661 -21.804 1.00 97.12 384 GLU A C 1
ATOM 2874 O O . GLU A 1 384 ? 3.658 12.156 -20.889 1.00 97.12 384 GLU A O 1
ATOM 2879 N N . TRP A 1 385 ? 5.462 11.011 -21.598 1.00 97.62 385 TRP A N 1
ATOM 2880 C CA . TRP A 1 385 ? 6.083 10.865 -20.283 1.00 97.62 385 TRP A CA 1
ATOM 2881 C C . TRP A 1 385 ? 6.405 12.234 -19.676 1.00 97.62 385 TRP A C 1
ATOM 2883 O O . TRP A 1 385 ? 6.014 12.532 -18.548 1.00 97.62 385 TRP A O 1
ATOM 2893 N N . GLN A 1 386 ? 7.046 13.109 -20.455 1.00 96.62 386 GLN A N 1
ATOM 2894 C CA . GLN A 1 386 ? 7.382 14.459 -20.013 1.00 96.62 386 GLN A CA 1
ATOM 2895 C C . GLN A 1 386 ? 6.125 15.287 -19.728 1.00 96.62 386 GLN A C 1
ATOM 2897 O O . GLN A 1 386 ? 6.094 16.002 -18.733 1.00 96.62 386 GLN A O 1
ATOM 2902 N N . ALA A 1 387 ? 5.078 15.164 -20.549 1.00 94.69 387 ALA A N 1
ATOM 2903 C CA . ALA A 1 387 ? 3.834 15.910 -20.367 1.00 94.69 387 ALA A CA 1
ATOM 2904 C C . ALA A 1 387 ? 3.110 15.593 -19.051 1.00 94.69 387 ALA A C 1
ATOM 2906 O O . ALA A 1 387 ? 2.371 16.438 -18.554 1.00 94.69 387 ALA A O 1
ATOM 2907 N N . VAL A 1 388 ? 3.284 14.387 -18.500 1.00 94.88 388 VAL A N 1
ATOM 2908 C CA . VAL A 1 388 ? 2.681 14.026 -17.208 1.00 94.88 388 VAL A CA 1
ATOM 2909 C C . VAL A 1 388 ? 3.607 14.281 -16.021 1.00 94.88 388 VAL A C 1
ATOM 2911 O O . VAL A 1 388 ? 3.113 14.477 -14.912 1.00 94.88 388 VAL A O 1
ATOM 2914 N N . ALA A 1 389 ? 4.924 14.282 -16.245 1.00 95.88 389 ALA A N 1
ATOM 2915 C CA . ALA A 1 389 ? 5.922 14.595 -15.226 1.00 95.88 389 ALA A CA 1
ATOM 2916 C C . ALA A 1 389 ? 6.042 16.103 -14.974 1.00 95.88 389 ALA A C 1
ATOM 2918 O O . ALA A 1 389 ? 6.218 16.520 -13.830 1.00 95.88 389 ALA A O 1
ATOM 2919 N N . ASP A 1 390 ? 5.899 16.914 -16.021 1.00 94.56 390 ASP A N 1
ATOM 2920 C CA . ASP A 1 390 ? 5.823 18.369 -15.935 1.00 94.56 390 ASP A CA 1
ATOM 2921 C C . ASP A 1 390 ? 4.380 18.811 -15.644 1.00 94.56 390 ASP A C 1
ATOM 2923 O O . ASP A 1 390 ? 3.639 19.246 -16.529 1.00 94.56 390 ASP A O 1
ATOM 2927 N N . TYR A 1 391 ? 3.951 18.624 -14.392 1.00 90.44 391 TYR A N 1
ATOM 2928 C CA . TYR A 1 391 ? 2.623 19.022 -13.928 1.00 90.44 391 TYR A CA 1
ATOM 2929 C C . TYR A 1 391 ? 2.368 20.495 -14.253 1.00 90.44 391 TYR A C 1
ATOM 2931 O O . TYR A 1 391 ? 3.098 21.350 -13.766 1.00 90.44 391 TYR A O 1
ATOM 2939 N N . ASP A 1 392 ? 1.363 20.758 -15.097 1.00 86.00 392 ASP A N 1
ATOM 2940 C CA . ASP A 1 392 ? 0.940 22.074 -15.606 1.00 86.00 392 ASP A CA 1
ATOM 2941 C C . ASP A 1 392 ? 2.030 23.003 -16.196 1.00 86.00 392 ASP A C 1
ATOM 2943 O O . ASP A 1 392 ? 1.748 24.163 -16.519 1.00 86.00 392 ASP A O 1
ATOM 2947 N N . GLY A 1 393 ? 3.245 22.493 -16.421 1.00 89.81 393 GLY A N 1
ATOM 2948 C CA . GLY A 1 393 ? 4.403 23.286 -16.839 1.00 89.81 393 GLY A CA 1
ATOM 2949 C C . GLY A 1 393 ? 5.202 23.903 -15.684 1.00 89.81 393 GLY A C 1
ATOM 2950 O O . GLY A 1 393 ? 6.068 24.749 -15.931 1.00 89.81 393 GLY A O 1
ATOM 2951 N N . SER A 1 394 ? 4.877 23.582 -14.427 1.00 92.38 394 SER A N 1
ATOM 2952 C CA . SER A 1 394 ? 5.540 24.150 -13.247 1.00 92.38 394 SER A CA 1
ATOM 2953 C C . SER A 1 394 ? 6.613 23.255 -12.631 1.00 92.38 394 SER A C 1
ATOM 2955 O O . SER A 1 394 ? 7.394 23.738 -11.807 1.00 92.38 394 SER A O 1
ATOM 2957 N N . TYR A 1 395 ? 6.674 21.972 -12.985 1.00 95.75 395 TYR A N 1
ATOM 2958 C CA . TYR A 1 395 ? 7.516 20.996 -12.294 1.00 95.75 395 TYR A CA 1
ATOM 2959 C C . TYR A 1 395 ? 8.895 20.877 -12.951 1.00 95.75 395 TYR A C 1
ATOM 2961 O O . TYR A 1 395 ? 9.030 20.529 -14.119 1.00 95.75 395 TYR A O 1
ATOM 2969 N N . THR A 1 396 ? 9.960 21.098 -12.171 1.00 97.69 396 THR A N 1
ATOM 2970 C CA . THR A 1 396 ? 11.336 20.802 -12.618 1.00 97.69 396 THR A CA 1
ATOM 2971 C C . THR A 1 396 ? 11.628 19.302 -12.530 1.00 97.69 396 THR A C 1
ATOM 2973 O O . THR A 1 396 ? 12.380 18.748 -13.337 1.00 97.69 396 THR A O 1
ATOM 2976 N N . PHE A 1 397 ? 11.041 18.648 -11.530 1.00 97.94 397 PHE A N 1
ATOM 2977 C CA . PHE A 1 397 ? 11.133 17.224 -11.236 1.00 97.94 397 PHE A CA 1
ATOM 2978 C C . PHE A 1 397 ? 9.718 16.660 -11.186 1.00 97.94 397 PHE A C 1
ATOM 2980 O O . PHE A 1 397 ? 8.801 17.354 -10.758 1.00 97.94 397 PHE A O 1
ATOM 2987 N N . GLY A 1 398 ? 9.540 15.379 -11.507 1.00 95.62 398 GLY A N 1
ATOM 2988 C CA . GLY A 1 398 ? 8.241 14.711 -11.362 1.00 95.62 398 GLY A CA 1
ATOM 2989 C C . GLY A 1 398 ? 7.662 14.725 -9.934 1.00 95.62 398 GLY A C 1
ATOM 2990 O O . GLY A 1 398 ? 6.508 14.360 -9.742 1.00 95.62 398 GLY A O 1
ATOM 2991 N N . SER A 1 399 ? 8.445 15.167 -8.942 1.00 94.69 399 SER A N 1
ATOM 2992 C CA . SER A 1 399 ? 8.062 15.356 -7.540 1.00 94.69 399 SER A CA 1
ATOM 2993 C C . SER A 1 399 ? 7.843 16.824 -7.117 1.00 94.69 399 SER A C 1
ATOM 2995 O O . SER A 1 399 ? 7.560 17.080 -5.947 1.00 94.69 399 SER A O 1
ATOM 2997 N N . GLY A 1 400 ? 8.006 17.801 -8.019 1.00 95.44 400 GLY A N 1
ATOM 2998 C CA . GLY A 1 400 ? 7.817 19.229 -7.734 1.00 95.44 400 GLY A CA 1
ATOM 2999 C C . GLY A 1 400 ? 8.857 20.167 -8.363 1.00 95.44 400 GLY A C 1
ATOM 3000 O O . GLY A 1 400 ? 9.629 19.808 -9.252 1.00 95.44 400 GLY A O 1
ATOM 3001 N N . ILE A 1 401 ? 8.876 21.421 -7.895 1.00 96.38 401 ILE A N 1
ATOM 3002 C CA . ILE A 1 401 ? 9.816 22.461 -8.362 1.00 96.38 401 ILE A CA 1
ATOM 3003 C C . ILE A 1 401 ? 11.251 22.161 -7.907 1.00 96.38 401 ILE A C 1
ATOM 3005 O O . ILE A 1 401 ? 12.195 22.333 -8.679 1.00 96.38 401 ILE A O 1
ATOM 3009 N N . ASP A 1 402 ? 11.391 21.699 -6.666 1.00 95.50 402 ASP A N 1
ATOM 3010 C CA . ASP A 1 402 ? 12.636 21.256 -6.045 1.00 95.50 402 ASP A CA 1
ATOM 3011 C C . ASP A 1 402 ? 12.569 19.744 -5.781 1.00 95.50 402 ASP A C 1
ATOM 3013 O O . ASP A 1 402 ? 11.491 19.149 -5.796 1.00 95.50 402 ASP A O 1
ATOM 3017 N N . ILE A 1 403 ? 13.726 19.126 -5.531 1.00 94.38 403 ILE A N 1
ATOM 3018 C CA . ILE A 1 403 ? 13.833 17.706 -5.189 1.00 94.38 403 ILE A CA 1
ATOM 3019 C C . ILE A 1 403 ? 14.569 17.536 -3.863 1.00 94.38 403 ILE A C 1
ATOM 3021 O O . ILE A 1 403 ? 15.676 18.055 -3.674 1.00 94.38 403 ILE A O 1
ATOM 3025 N N . TYR A 1 404 ? 13.951 16.785 -2.958 1.00 91.00 404 TYR A N 1
ATOM 3026 C CA . TYR A 1 404 ? 14.503 16.437 -1.655 1.00 91.00 404 TYR A CA 1
ATOM 3027 C C . TYR A 1 404 ? 14.506 14.911 -1.446 1.00 91.00 404 TYR A C 1
ATOM 3029 O O . TYR A 1 404 ? 13.674 14.212 -2.026 1.00 91.00 404 TYR A O 1
ATOM 3037 N N . PRO A 1 405 ? 15.405 14.369 -0.599 1.00 87.88 405 PRO A N 1
ATOM 3038 C CA . PRO A 1 405 ? 15.481 12.932 -0.297 1.00 87.88 405 PRO A CA 1
ATOM 3039 C C . PRO A 1 405 ? 14.183 12.275 0.191 1.00 87.88 405 PRO A C 1
ATOM 3041 O O . PRO A 1 405 ? 14.007 11.075 0.026 1.00 87.88 405 PRO A O 1
ATOM 3044 N N . ASN A 1 406 ? 13.267 13.049 0.777 1.00 84.31 406 ASN A N 1
ATOM 3045 C CA . ASN A 1 406 ? 11.960 12.580 1.241 1.00 84.31 406 ASN A CA 1
ATOM 3046 C C . ASN A 1 406 ? 10.855 12.665 0.168 1.00 84.31 406 ASN A C 1
ATOM 3048 O O . ASN A 1 406 ? 9.692 12.433 0.487 1.00 84.31 406 ASN A O 1
ATOM 3052 N N . GLN A 1 407 ? 11.197 13.006 -1.078 1.00 91.81 407 GLN A N 1
ATOM 3053 C CA . GLN A 1 407 ? 10.266 13.109 -2.211 1.00 91.81 407 GLN A CA 1
ATOM 3054 C C . GLN A 1 407 ? 10.622 12.180 -3.379 1.00 91.81 407 GLN A C 1
ATOM 3056 O O . GLN A 1 407 ? 9.783 11.941 -4.242 1.00 91.81 407 GLN A O 1
ATOM 3061 N N . ALA A 1 408 ? 11.865 11.703 -3.435 1.00 95.25 408 ALA A N 1
ATOM 3062 C CA . ALA A 1 408 ? 12.381 10.889 -4.524 1.00 95.25 408 ALA A CA 1
ATOM 3063 C C . ALA A 1 408 ? 13.635 10.127 -4.083 1.00 95.25 408 ALA A C 1
ATOM 3065 O O . ALA A 1 408 ? 14.407 10.607 -3.248 1.00 95.25 408 ALA A O 1
ATOM 3066 N N . ASN A 1 409 ? 13.896 8.983 -4.717 1.00 96.31 409 ASN A N 1
ATOM 3067 C CA . ASN A 1 409 ? 15.108 8.198 -4.489 1.00 96.31 409 ASN A CA 1
ATOM 3068 C C . ASN A 1 409 ? 16.158 8.473 -5.572 1.00 96.31 409 ASN A C 1
ATOM 3070 O O . ASN A 1 409 ? 15.972 8.093 -6.726 1.00 96.31 409 ASN A O 1
ATOM 3074 N N . TYR A 1 410 ? 17.267 9.120 -5.223 1.00 96.88 410 TYR A N 1
ATOM 3075 C CA . TYR A 1 410 ? 18.326 9.501 -6.162 1.00 96.88 410 TYR A CA 1
ATOM 3076 C C . TYR A 1 410 ? 19.684 9.597 -5.445 1.00 96.88 410 TYR A C 1
ATOM 3078 O O . TYR A 1 410 ? 19.765 9.570 -4.223 1.00 96.88 410 TYR A O 1
ATOM 3086 N N . SER A 1 411 ? 20.779 9.753 -6.191 1.00 96.00 411 SER A N 1
ATOM 3087 C CA . SER A 1 411 ? 22.149 9.957 -5.681 1.00 96.00 411 SER A CA 1
ATOM 3088 C C . SER A 1 411 ? 22.632 8.886 -4.703 1.00 96.00 411 SER A C 1
ATOM 3090 O O . SER A 1 411 ? 23.310 9.186 -3.718 1.00 96.00 411 SER A O 1
ATOM 3092 N N . THR A 1 412 ? 22.320 7.628 -5.007 1.00 95.38 412 THR A N 1
ATOM 3093 C CA . THR A 1 412 ? 22.676 6.432 -4.231 1.00 95.38 412 THR A CA 1
ATOM 3094 C C . THR A 1 412 ? 22.164 6.466 -2.790 1.00 95.38 412 THR A C 1
ATOM 3096 O O . THR A 1 412 ? 22.749 5.839 -1.908 1.00 95.38 412 THR A O 1
ATOM 3099 N N . ILE A 1 413 ? 21.088 7.219 -2.532 1.00 91.88 413 ILE A N 1
ATOM 3100 C CA . ILE A 1 413 ? 20.413 7.195 -1.236 1.00 91.88 413 ILE A CA 1
ATOM 3101 C C . ILE A 1 413 ? 19.859 5.783 -1.031 1.00 91.88 413 ILE A C 1
ATOM 3103 O O . ILE A 1 413 ? 19.299 5.174 -1.937 1.00 91.88 413 ILE A O 1
ATOM 3107 N N . ASN A 1 414 ? 20.071 5.246 0.167 1.00 91.06 414 ASN A N 1
ATOM 3108 C CA . ASN A 1 414 ? 19.641 3.908 0.547 1.00 91.06 414 ASN A CA 1
ATOM 3109 C C . ASN A 1 414 ? 18.644 4.027 1.706 1.00 91.06 414 ASN A C 1
ATOM 3111 O O . ASN A 1 414 ? 19.026 3.798 2.859 1.00 91.06 414 ASN A O 1
ATOM 3115 N N . PRO A 1 415 ? 17.391 4.437 1.421 1.00 85.06 415 PRO A N 1
ATOM 3116 C CA . PRO A 1 415 ? 16.419 4.764 2.465 1.00 85.06 415 PRO A CA 1
ATOM 3117 C C . PRO A 1 415 ? 16.044 3.538 3.309 1.00 85.06 415 PRO A C 1
ATOM 3119 O O . PRO A 1 415 ? 15.675 3.669 4.468 1.00 85.06 415 PRO A O 1
ATOM 3122 N N . LEU A 1 416 ? 16.211 2.338 2.750 1.00 87.69 416 LEU A N 1
ATOM 3123 C CA . LEU A 1 416 ? 15.876 1.066 3.392 1.00 87.69 416 LEU A CA 1
ATOM 3124 C C . LEU A 1 416 ? 17.086 0.360 4.007 1.00 87.69 416 LEU A C 1
ATOM 3126 O O . LEU A 1 416 ? 16.954 -0.747 4.520 1.00 87.69 416 LEU A O 1
ATOM 3130 N N . ARG A 1 417 ? 18.273 0.980 3.946 1.00 90.12 417 ARG A N 1
ATOM 3131 C CA . ARG A 1 417 ? 19.532 0.430 4.480 1.00 90.12 417 ARG A CA 1
ATOM 3132 C C . ARG A 1 417 ? 19.843 -0.979 3.957 1.00 90.12 417 ARG A C 1
ATOM 3134 O O . ARG A 1 417 ? 20.415 -1.794 4.678 1.00 90.12 417 ARG A O 1
ATOM 3141 N N . LEU A 1 418 ? 19.501 -1.241 2.695 1.00 91.19 418 LEU A N 1
ATOM 3142 C CA . LEU A 1 418 ? 19.762 -2.518 2.038 1.00 91.19 418 LEU A CA 1
ATOM 3143 C C . LEU A 1 418 ? 21.263 -2.813 2.016 1.00 91.19 418 LEU A C 1
ATOM 3145 O O . LEU A 1 418 ? 22.083 -1.909 1.826 1.00 91.19 418 LEU A O 1
ATOM 3149 N N . SER A 1 419 ? 21.623 -4.081 2.164 1.00 93.94 419 SER A N 1
ATOM 3150 C CA . SER A 1 419 ? 23.019 -4.522 2.261 1.00 93.94 419 SER A CA 1
ATOM 3151 C C . SER A 1 419 ? 23.786 -4.500 0.932 1.00 93.94 419 SER A C 1
ATOM 3153 O O . SER A 1 419 ? 25.014 -4.600 0.929 1.00 93.94 419 SER A O 1
ATOM 3155 N N . SER A 1 420 ? 23.087 -4.349 -0.194 1.00 94.50 420 SER A N 1
ATOM 3156 C CA . SER A 1 420 ? 23.658 -4.334 -1.546 1.00 94.50 420 SER A CA 1
ATOM 3157 C C . SER A 1 420 ? 22.882 -3.406 -2.479 1.00 94.50 420 SER A C 1
ATOM 3159 O O . SER A 1 420 ? 21.800 -2.943 -2.140 1.00 94.50 420 SER A O 1
ATOM 3161 N N . GLU A 1 421 ? 23.391 -3.167 -3.682 1.00 95.12 421 GLU A N 1
ATOM 3162 C CA . GLU A 1 421 ? 22.621 -2.539 -4.760 1.00 95.12 421 GLU A CA 1
ATOM 3163 C C . GLU A 1 421 ? 21.660 -3.562 -5.413 1.00 95.12 421 GLU A C 1
ATOM 3165 O O . GLU A 1 421 ? 21.834 -4.772 -5.211 1.00 95.12 421 GLU A O 1
ATOM 3170 N N . PRO A 1 422 ? 20.613 -3.106 -6.131 1.00 96.69 422 PRO A N 1
ATOM 3171 C CA . PRO A 1 422 ? 20.171 -1.716 -6.270 1.00 96.69 422 PRO A CA 1
ATOM 3172 C C . PRO A 1 422 ? 19.451 -1.199 -5.019 1.00 96.69 422 PRO A C 1
ATOM 3174 O O . PRO A 1 422 ? 18.785 -1.965 -4.315 1.00 96.69 422 PRO A O 1
ATOM 3177 N N . TYR A 1 423 ? 19.555 0.107 -4.763 1.00 96.38 423 TYR A N 1
ATOM 3178 C CA . TYR A 1 423 ? 18.902 0.779 -3.631 1.00 96.38 423 TYR A CA 1
ATOM 3179 C C . TYR A 1 423 ? 17.521 1.343 -3.982 1.00 96.38 423 TYR A C 1
ATOM 3181 O O . TYR A 1 423 ? 17.162 2.411 -3.500 1.00 96.38 423 TYR A O 1
ATOM 3189 N N . THR A 1 424 ? 16.745 0.660 -4.832 1.00 96.75 424 THR A N 1
ATOM 3190 C CA . THR A 1 424 ? 15.367 1.078 -5.144 1.00 96.75 424 THR A CA 1
ATOM 3191 C C . THR A 1 424 ? 14.497 1.093 -3.887 1.00 96.75 424 THR A C 1
ATOM 3193 O O . THR A 1 424 ? 14.748 0.358 -2.930 1.00 96.75 424 THR A O 1
ATOM 3196 N N . SER A 1 425 ? 13.448 1.909 -3.904 1.00 93.88 425 SER A N 1
ATOM 3197 C CA . SER A 1 425 ? 12.368 1.884 -2.912 1.00 93.88 425 SER A CA 1
ATOM 3198 C C . SER A 1 425 ? 11.124 1.215 -3.511 1.00 93.88 425 SER A C 1
ATOM 3200 O O . SER A 1 425 ? 10.985 1.203 -4.740 1.00 93.88 425 SER A O 1
ATOM 3202 N N . PRO A 1 426 ? 10.198 0.674 -2.694 1.00 93.25 426 PRO A N 1
ATOM 3203 C CA . PRO A 1 426 ? 8.873 0.307 -3.166 1.00 93.25 426 PRO A CA 1
ATOM 3204 C C . PRO A 1 426 ? 8.227 1.462 -3.926 1.00 93.25 426 PRO A C 1
ATOM 3206 O O . PRO A 1 426 ? 8.438 2.629 -3.593 1.00 93.25 426 PRO A O 1
ATOM 3209 N N . VAL A 1 427 ? 7.438 1.152 -4.944 1.00 92.94 427 VAL A N 1
ATOM 3210 C CA . VAL A 1 427 ? 6.703 2.190 -5.665 1.00 92.94 427 VAL A CA 1
ATOM 3211 C C . VAL A 1 427 ? 5.687 2.866 -4.738 1.00 92.94 427 VAL A C 1
ATOM 3213 O O . VAL A 1 427 ? 5.104 2.236 -3.851 1.00 92.94 427 VAL A O 1
ATOM 3216 N N . GLY A 1 428 ? 5.501 4.170 -4.906 1.00 86.88 428 GLY A N 1
ATOM 3217 C CA . GLY A 1 428 ? 4.672 5.001 -4.038 1.00 86.88 428 GLY A CA 1
ATOM 3218 C C . GLY A 1 428 ? 5.306 5.350 -2.694 1.00 86.88 428 GLY A C 1
ATOM 3219 O O . GLY A 1 428 ? 4.666 6.044 -1.904 1.00 86.88 428 GLY A O 1
ATOM 3220 N N . TYR A 1 429 ? 6.552 4.938 -2.424 1.00 87.12 429 TYR A N 1
ATOM 3221 C CA . TYR A 1 429 ? 7.221 5.179 -1.140 1.00 87.12 429 TYR A CA 1
ATOM 3222 C C . TYR A 1 429 ? 7.239 6.668 -0.747 1.00 87.12 429 TYR A C 1
ATOM 3224 O O . TYR A 1 429 ? 7.022 7.007 0.419 1.00 87.12 429 TYR A O 1
ATOM 3232 N N . TYR A 1 430 ? 7.361 7.564 -1.727 1.00 86.94 430 TYR A N 1
ATOM 3233 C CA . TYR A 1 430 ? 7.365 9.017 -1.523 1.00 86.94 430 TYR A CA 1
ATOM 3234 C C . TYR A 1 430 ? 5.996 9.696 -1.676 1.00 86.94 430 TYR A C 1
ATOM 3236 O O . TYR A 1 430 ? 5.889 10.908 -1.504 1.00 86.94 430 TYR A O 1
ATOM 3244 N N . GLY A 1 431 ? 4.936 8.930 -1.945 1.00 83.50 431 GLY A N 1
ATOM 3245 C CA . GLY A 1 431 ? 3.599 9.457 -2.218 1.00 83.50 431 GLY A CA 1
ATOM 3246 C C . GLY A 1 431 ? 3.399 9.894 -3.673 1.00 83.50 431 GLY A C 1
ATOM 3247 O O . GLY A 1 431 ? 4.254 9.697 -4.535 1.00 83.50 431 GLY A O 1
ATOM 3248 N N . GLY A 1 432 ? 2.206 10.419 -3.962 1.00 87.81 432 GLY A N 1
ATOM 3249 C CA . GLY A 1 432 ? 1.835 10.911 -5.290 1.00 87.81 432 GLY A CA 1
ATOM 3250 C C . GLY A 1 432 ? 2.065 12.412 -5.439 1.00 87.81 432 GLY A C 1
ATOM 3251 O O . GLY A 1 432 ? 1.812 13.176 -4.510 1.00 87.81 432 GLY A O 1
ATOM 3252 N N . PHE A 1 433 ? 2.483 12.828 -6.632 1.00 90.62 433 PHE A N 1
ATOM 3253 C CA . PHE A 1 433 ? 2.740 14.217 -7.006 1.00 90.62 433 PHE A CA 1
ATOM 3254 C C . PHE A 1 433 ? 1.964 14.591 -8.274 1.00 90.62 433 PHE A C 1
ATOM 3256 O O . PHE A 1 433 ? 1.482 13.719 -9.005 1.00 90.62 433 PHE A O 1
ATOM 3263 N N . GLY A 1 434 ? 1.819 15.893 -8.534 1.00 90.38 434 GLY A N 1
ATOM 3264 C CA . GLY A 1 434 ? 1.112 16.406 -9.708 1.00 90.38 434 GLY A CA 1
ATOM 3265 C C . GLY A 1 434 ? -0.288 15.802 -9.865 1.00 90.38 434 GLY A C 1
ATOM 3266 O O . GLY A 1 434 ? -1.134 15.928 -8.984 1.00 90.38 434 GLY A O 1
ATOM 3267 N N . TYR A 1 435 ? -0.516 15.077 -10.963 1.00 90.69 435 TYR A N 1
ATOM 3268 C CA . TYR A 1 435 ? -1.781 14.383 -11.252 1.00 90.69 435 TYR A CA 1
ATOM 3269 C C . TYR A 1 435 ? -2.063 13.158 -10.353 1.00 90.69 435 TYR A C 1
ATOM 3271 O O . TYR A 1 435 ? -3.026 12.431 -10.582 1.00 90.69 435 TYR A O 1
ATOM 3279 N N . GLY A 1 436 ? -1.237 12.906 -9.334 1.00 89.69 436 GLY A N 1
ATOM 3280 C CA . GLY A 1 436 ? -1.314 11.735 -8.459 1.00 89.69 436 GLY A CA 1
ATOM 3281 C C . GLY A 1 436 ? -0.450 10.561 -8.926 1.00 89.69 436 GLY A C 1
ATOM 3282 O O . GLY A 1 436 ? -0.642 9.443 -8.441 1.00 89.69 436 GLY A O 1
ATOM 3283 N N . LEU A 1 437 ? 0.478 10.803 -9.858 1.00 93.31 437 LEU A N 1
ATOM 3284 C CA . LEU A 1 437 ? 1.501 9.844 -10.277 1.00 93.31 437 LEU A CA 1
ATOM 3285 C C . LEU A 1 437 ? 2.627 9.788 -9.238 1.00 93.31 437 LEU A C 1
ATOM 3287 O O . LEU A 1 437 ? 2.906 10.773 -8.557 1.00 93.31 437 LEU A O 1
ATOM 3291 N N . CYS A 1 438 ? 3.274 8.636 -9.125 1.00 94.31 438 CYS A N 1
ATOM 3292 C CA . CYS A 1 438 ? 4.371 8.403 -8.194 1.00 94.31 438 CYS A CA 1
ATOM 3293 C C . CYS A 1 438 ? 5.683 8.174 -8.948 1.00 94.31 438 CYS A C 1
ATOM 3295 O O . CYS A 1 438 ? 5.675 7.698 -10.088 1.00 94.31 438 CYS A O 1
ATOM 3297 N N . ASP A 1 439 ? 6.788 8.520 -8.284 1.00 95.88 439 ASP A N 1
ATOM 3298 C CA . ASP A 1 439 ? 8.153 8.132 -8.662 1.00 95.88 439 ASP A CA 1
ATOM 3299 C C . ASP A 1 439 ? 8.597 8.574 -10.073 1.00 95.88 439 ASP A C 1
ATOM 3301 O O . ASP A 1 439 ? 9.499 8.003 -10.665 1.00 95.88 439 ASP A O 1
ATOM 3305 N N . LEU A 1 440 ? 8.021 9.658 -10.611 1.00 97.38 440 LEU A N 1
ATOM 3306 C CA . LEU A 1 440 ? 8.455 10.253 -11.890 1.00 97.38 440 LEU A CA 1
ATOM 3307 C C . LEU A 1 440 ? 9.827 10.954 -11.813 1.00 97.38 440 LEU A C 1
ATOM 3309 O O . LEU A 1 440 ? 10.327 11.459 -12.819 1.00 97.38 440 LEU A O 1
ATOM 3313 N N . ALA A 1 441 ? 10.424 11.023 -10.622 1.00 97.69 441 ALA A N 1
ATOM 3314 C CA . ALA A 1 441 ? 11.793 11.462 -10.402 1.00 97.69 441 ALA A CA 1
ATOM 3315 C C . ALA A 1 441 ? 12.533 10.422 -9.549 1.00 97.69 441 ALA A C 1
ATOM 3317 O O . ALA A 1 441 ? 12.146 10.153 -8.411 1.00 97.69 441 ALA A O 1
ATOM 3318 N N . GLY A 1 442 ? 13.642 9.895 -10.066 1.00 97.56 442 GLY A N 1
ATOM 3319 C CA . GLY A 1 442 ? 14.454 8.902 -9.372 1.00 97.56 442 GLY A CA 1
ATOM 3320 C C . GLY A 1 442 ? 13.856 7.493 -9.399 1.00 97.56 442 GLY A C 1
ATOM 3321 O O . GLY A 1 442 ? 13.150 7.126 -10.323 1.00 97.56 442 GLY A O 1
ATOM 3322 N N . ASN A 1 443 ? 14.205 6.691 -8.391 1.00 97.94 443 ASN A N 1
ATOM 3323 C CA . ASN A 1 443 ? 13.898 5.264 -8.253 1.00 97.94 443 ASN A CA 1
ATOM 3324 C C . ASN A 1 443 ? 14.445 4.415 -9.415 1.00 97.94 443 ASN A C 1
ATOM 3326 O O . ASN A 1 443 ? 15.524 3.836 -9.269 1.00 97.94 443 ASN A O 1
ATOM 3330 N N . VAL A 1 444 ? 13.810 4.402 -10.587 1.00 98.62 444 VAL A N 1
ATOM 3331 C CA . VAL A 1 444 ? 14.355 3.799 -11.815 1.00 98.62 444 VAL A CA 1
ATOM 3332 C C . VAL A 1 444 ? 14.116 4.694 -13.024 1.00 98.62 444 VAL A C 1
ATOM 3334 O O . VAL A 1 444 ? 13.059 5.294 -13.167 1.00 98.62 444 VAL A O 1
ATOM 3337 N N . ALA A 1 445 ? 15.077 4.719 -13.950 1.00 98.56 445 ALA A N 1
ATOM 3338 C CA . ALA A 1 445 ? 14.851 5.370 -15.232 1.00 98.56 445 ALA A CA 1
ATOM 3339 C C . ALA A 1 445 ? 13.837 4.550 -16.036 1.00 98.56 445 ALA A C 1
ATOM 3341 O O . ALA A 1 445 ? 13.876 3.319 -16.008 1.00 98.56 445 ALA A O 1
ATOM 3342 N N . GLU A 1 446 ? 12.952 5.205 -16.776 1.00 98.69 446 GLU A N 1
ATOM 3343 C CA . GLU A 1 446 ? 11.805 4.519 -17.370 1.00 98.69 446 GLU A CA 1
ATOM 3344 C C . GLU A 1 446 ? 11.909 4.402 -18.888 1.00 98.69 446 GLU A C 1
ATOM 3346 O O . GLU A 1 446 ? 12.039 5.406 -19.590 1.00 98.69 446 GLU A O 1
ATOM 3351 N N . TRP A 1 447 ? 11.813 3.176 -19.412 1.00 98.81 447 TRP A N 1
ATOM 3352 C CA . TRP A 1 447 ? 11.735 2.936 -20.853 1.00 98.81 447 TRP A CA 1
ATOM 335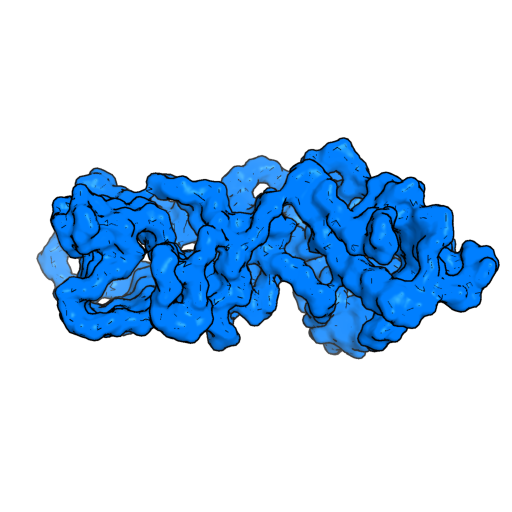3 C C . TRP A 1 447 ? 10.553 3.656 -21.505 1.00 98.81 447 TRP A C 1
ATOM 3355 O O . TRP A 1 447 ? 9.405 3.493 -21.097 1.00 98.81 447 TRP A O 1
ATOM 3365 N N . THR A 1 448 ? 10.836 4.360 -22.603 1.00 98.75 448 THR A N 1
ATOM 3366 C CA . THR A 1 448 ? 9.819 4.966 -23.473 1.00 98.75 448 THR A CA 1
ATOM 3367 C C . THR A 1 448 ? 9.764 4.268 -24.833 1.00 98.75 448 THR A C 1
ATOM 3369 O O . THR A 1 448 ? 10.679 3.545 -25.241 1.00 98.75 448 THR A O 1
ATOM 3372 N N . ALA A 1 449 ? 8.696 4.505 -25.592 1.00 98.25 449 ALA A N 1
ATOM 3373 C CA . ALA A 1 449 ? 8.589 4.071 -26.985 1.00 98.25 449 ALA A CA 1
ATOM 3374 C C . ALA A 1 449 ? 9.523 4.858 -27.936 1.00 98.25 449 ALA A C 1
ATOM 3376 O O . ALA A 1 449 ? 9.777 4.417 -29.064 1.00 98.25 449 ALA A O 1
ATOM 3377 N N . SER A 1 450 ? 10.049 6.009 -27.497 1.00 98.25 450 SER A N 1
ATOM 3378 C CA . SER A 1 450 ? 10.828 6.926 -28.332 1.00 98.25 450 SER A CA 1
ATOM 3379 C C . SER A 1 450 ? 12.240 6.402 -28.628 1.00 98.25 450 SER A C 1
ATOM 3381 O O . SER A 1 450 ? 12.867 5.688 -27.841 1.00 98.25 450 SER A O 1
ATOM 3383 N N . ILE A 1 451 ? 12.748 6.742 -29.817 1.00 96.88 451 ILE A N 1
ATOM 3384 C CA . ILE A 1 451 ? 14.032 6.268 -30.349 1.00 96.88 451 ILE A CA 1
ATOM 3385 C C . ILE A 1 451 ? 14.979 7.439 -30.620 1.00 96.88 451 ILE A C 1
ATOM 3387 O O . ILE A 1 451 ? 14.562 8.478 -31.129 1.00 96.88 451 ILE A O 1
ATOM 3391 N N . SER A 1 452 ? 16.266 7.245 -30.339 1.00 94.44 452 SER A N 1
ATOM 3392 C CA . SER A 1 452 ? 17.346 8.155 -30.721 1.00 94.44 452 SER A CA 1
ATOM 3393 C C . SER A 1 452 ? 18.483 7.355 -31.357 1.00 94.44 452 SER A C 1
ATOM 3395 O O . SER A 1 452 ? 19.221 6.627 -30.689 1.00 94.44 452 SER A O 1
ATOM 3397 N N . GLY A 1 453 ? 18.602 7.433 -32.686 1.00 94.88 453 GLY A N 1
ATOM 3398 C CA . GLY A 1 453 ? 19.533 6.595 -33.444 1.00 94.88 453 GLY A CA 1
ATOM 3399 C C . GLY A 1 453 ? 19.184 5.107 -33.329 1.00 94.88 453 GLY A C 1
ATOM 3400 O O . GLY A 1 453 ? 18.103 4.698 -33.738 1.00 94.88 453 GLY A O 1
ATOM 3401 N N . ALA A 1 454 ? 20.109 4.306 -32.794 1.00 94.62 454 ALA A N 1
ATOM 3402 C CA . ALA A 1 454 ? 19.900 2.880 -32.510 1.00 94.62 454 ALA A CA 1
ATOM 3403 C C . ALA A 1 454 ? 19.472 2.605 -31.053 1.00 94.62 454 ALA A C 1
ATOM 3405 O O . ALA A 1 454 ? 19.278 1.450 -30.680 1.00 94.62 454 ALA A O 1
ATOM 3406 N N . SER A 1 455 ? 19.343 3.653 -30.236 1.00 97.69 455 SER A N 1
ATOM 3407 C CA . SER A 1 455 ? 19.055 3.566 -28.805 1.00 97.69 455 SER A CA 1
ATOM 3408 C C . SER A 1 455 ? 17.612 3.953 -28.494 1.00 97.69 455 SER A C 1
ATOM 3410 O O . SER A 1 455 ? 16.953 4.660 -29.262 1.00 97.69 455 SER A O 1
ATOM 3412 N N . ARG A 1 456 ? 17.133 3.522 -27.331 1.00 98.12 456 ARG A N 1
ATOM 3413 C CA . ARG A 1 456 ? 15.837 3.900 -26.761 1.00 98.12 456 ARG A CA 1
ATOM 3414 C C . ARG A 1 456 ? 16.028 4.970 -25.700 1.00 98.12 456 ARG A C 1
ATOM 3416 O O . ARG A 1 456 ? 17.055 4.984 -25.019 1.00 98.12 456 ARG A O 1
ATOM 3423 N N . ILE A 1 457 ? 15.060 5.874 -25.613 1.00 98.50 457 ILE A N 1
ATOM 3424 C CA . ILE A 1 457 ? 15.085 6.978 -24.656 1.00 98.50 457 ILE A CA 1
ATOM 3425 C C . ILE A 1 457 ? 14.487 6.502 -23.332 1.00 98.50 457 ILE A C 1
ATOM 3427 O O . ILE A 1 457 ? 13.456 5.821 -23.331 1.00 98.50 457 ILE A O 1
ATOM 3431 N N . VAL A 1 458 ? 15.130 6.885 -22.232 1.00 98.31 458 VAL A N 1
ATOM 3432 C CA . VAL A 1 458 ? 14.576 6.774 -20.881 1.00 98.31 458 VAL A CA 1
ATOM 3433 C C . VAL A 1 458 ? 14.495 8.147 -20.215 1.00 98.31 458 VAL A C 1
ATOM 3435 O O . VAL A 1 458 ? 15.354 9.001 -20.470 1.00 98.31 458 VAL A O 1
ATOM 3438 N N . GLY A 1 459 ? 13.490 8.336 -19.360 1.00 97.06 459 GLY A N 1
ATOM 3439 C CA . GLY A 1 459 ? 13.269 9.553 -18.566 1.00 97.06 459 GLY A CA 1
ATOM 3440 C C . GLY A 1 459 ? 13.331 9.300 -17.055 1.00 97.06 459 GLY A C 1
ATOM 3441 O O . GLY A 1 459 ? 13.446 8.154 -16.621 1.00 97.06 459 GLY A O 1
ATOM 3442 N N . GLY A 1 460 ? 13.282 10.374 -16.261 1.00 96.56 460 GLY A N 1
ATOM 3443 C CA . GLY A 1 460 ? 13.059 10.333 -14.803 1.00 96.56 460 GLY A CA 1
ATOM 3444 C C . GLY A 1 460 ? 14.293 10.145 -13.922 1.00 96.56 460 GLY A C 1
ATOM 3445 O O . GLY A 1 460 ? 14.278 10.542 -12.757 1.00 96.56 460 GLY A O 1
ATOM 3446 N N . GLY A 1 461 ? 15.393 9.620 -14.466 1.00 98.00 461 GLY A N 1
ATOM 3447 C CA . GLY A 1 461 ? 16.568 9.264 -13.664 1.00 98.00 461 GLY A CA 1
ATOM 3448 C C . GLY A 1 461 ? 16.287 8.074 -12.741 1.00 98.00 461 GLY A C 1
ATOM 3449 O O . GLY A 1 461 ? 15.253 7.441 -12.836 1.00 98.00 461 GLY A O 1
ATOM 3450 N N . SER A 1 462 ? 17.227 7.717 -11.870 1.00 98.31 462 SER A N 1
ATOM 3451 C CA . SER A 1 462 ? 17.145 6.514 -11.028 1.00 98.31 462 SER A CA 1
ATOM 3452 C C . SER A 1 462 ? 17.695 6.752 -9.623 1.00 98.31 462 SER A C 1
ATOM 3454 O O . SER A 1 462 ? 18.294 7.798 -9.357 1.00 98.31 462 SER A O 1
ATOM 3456 N N . TRP A 1 463 ? 17.603 5.743 -8.751 1.00 97.62 463 TRP A N 1
ATOM 3457 C CA . TRP A 1 463 ? 18.256 5.735 -7.436 1.00 97.62 463 TRP A CA 1
ATOM 3458 C C . TRP A 1 463 ? 19.761 6.050 -7.525 1.00 97.62 463 TRP A C 1
ATOM 3460 O O . TRP A 1 463 ? 20.309 6.689 -6.632 1.00 97.62 463 TRP A O 1
ATOM 3470 N N . ALA A 1 464 ? 20.439 5.679 -8.617 1.00 97.56 464 ALA A N 1
ATOM 3471 C CA . ALA A 1 464 ? 21.868 5.935 -8.825 1.00 97.56 464 ALA A CA 1
ATOM 3472 C C . ALA A 1 464 ? 22.170 7.300 -9.479 1.00 97.56 464 ALA A C 1
ATOM 3474 O O . ALA A 1 464 ? 23.324 7.736 -9.516 1.00 97.56 464 ALA A O 1
ATOM 3475 N N . SER A 1 465 ? 21.152 7.987 -9.997 1.00 97.94 465 SER A N 1
ATOM 3476 C CA . SER A 1 465 ? 21.299 9.229 -10.757 1.00 97.94 465 SER A CA 1
ATOM 3477 C C . SER A 1 465 ? 21.503 10.441 -9.854 1.00 97.94 465 SER A C 1
ATOM 3479 O O . SER A 1 465 ? 20.938 10.551 -8.767 1.00 97.94 465 SER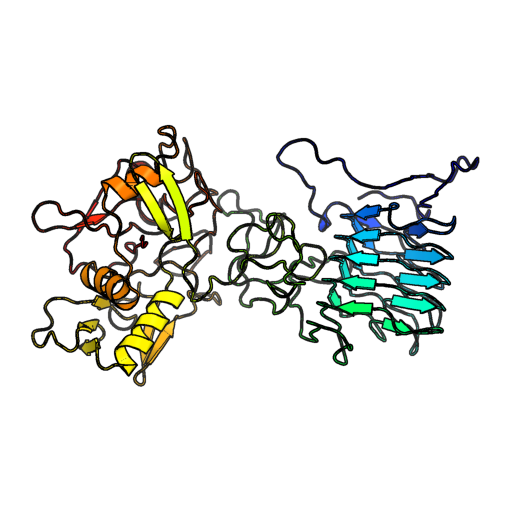 A O 1
ATOM 3481 N N . ARG A 1 466 ? 22.299 11.411 -10.296 1.00 97.12 466 ARG A N 1
ATOM 3482 C CA . ARG A 1 466 ? 22.394 12.709 -9.612 1.00 97.12 466 ARG A CA 1
ATOM 3483 C C . ARG A 1 466 ? 21.092 13.475 -9.791 1.00 97.12 466 ARG A C 1
ATOM 3485 O O . ARG A 1 466 ? 20.440 13.330 -10.812 1.00 97.12 466 ARG A O 1
ATOM 3492 N N . PHE A 1 467 ? 20.784 14.396 -8.876 1.00 95.00 467 PHE A N 1
ATOM 3493 C CA . PHE A 1 467 ? 19.537 15.172 -8.945 1.00 95.00 467 PHE A CA 1
ATOM 3494 C C . PHE A 1 467 ? 19.268 15.786 -10.333 1.00 95.00 467 PHE A C 1
ATOM 3496 O O . PHE A 1 467 ? 18.163 15.699 -10.836 1.00 95.00 467 PHE A O 1
ATOM 3503 N N . ARG A 1 468 ? 20.290 16.330 -11.013 1.00 96.31 468 ARG A N 1
ATOM 3504 C CA . ARG A 1 468 ? 20.152 16.956 -12.348 1.00 96.31 468 ARG A CA 1
ATOM 3505 C C . ARG A 1 468 ? 19.728 15.998 -13.462 1.00 96.31 468 ARG A C 1
ATOM 3507 O O . ARG A 1 468 ? 19.324 16.460 -14.517 1.00 96.31 468 ARG A O 1
ATOM 3514 N N . GLU A 1 469 ? 19.901 14.701 -13.254 1.00 97.69 469 GLU A N 1
ATOM 3515 C CA . GLU A 1 469 ? 19.521 13.647 -14.194 1.00 97.69 469 GLU A CA 1
ATOM 3516 C C . GLU A 1 469 ? 18.086 13.161 -13.937 1.00 97.69 469 GLU A C 1
ATOM 3518 O O . GLU A 1 469 ? 17.567 12.396 -14.740 1.00 97.69 469 GLU A O 1
ATOM 3523 N N . CYS A 1 470 ? 17.445 13.620 -12.854 1.00 97.75 470 CYS A N 1
ATOM 3524 C CA . CYS A 1 470 ? 16.062 13.296 -12.501 1.00 97.75 470 CYS A CA 1
ATOM 3525 C C . CYS A 1 470 ? 15.057 14.397 -12.892 1.00 97.75 470 CYS A C 1
ATOM 3527 O O . CYS A 1 470 ? 13.911 14.366 -12.448 1.00 97.75 470 CYS A O 1
ATOM 3529 N N . THR A 1 471 ? 15.474 15.417 -13.655 1.00 98.12 471 THR A N 1
ATOM 3530 C CA . THR A 1 471 ? 14.558 16.478 -14.106 1.00 98.12 471 THR A CA 1
ATOM 3531 C C . THR A 1 471 ? 13.615 15.959 -15.190 1.00 98.12 471 THR A C 1
ATOM 3533 O O . THR A 1 471 ? 13.955 15.029 -15.921 1.00 98.12 471 THR A O 1
ATOM 3536 N N . VAL A 1 472 ? 12.460 16.607 -15.358 1.00 97.06 472 VAL A N 1
ATOM 3537 C CA . VAL A 1 472 ? 11.463 16.225 -16.380 1.00 97.06 472 VAL A CA 1
ATOM 3538 C C . VAL A 1 472 ? 11.995 16.338 -17.818 1.00 97.06 472 VAL A C 1
ATOM 3540 O O . VAL A 1 472 ? 11.512 15.656 -18.717 1.00 97.06 472 VAL A O 1
ATOM 3543 N N . GLU A 1 473 ? 13.015 17.176 -18.042 1.00 95.94 473 GLU A N 1
ATOM 3544 C CA . GLU A 1 473 ? 13.680 17.352 -19.343 1.00 95.94 473 GLU A CA 1
ATOM 3545 C C . GLU A 1 473 ? 14.875 16.405 -19.557 1.00 95.94 473 GLU A C 1
ATOM 3547 O O . GLU A 1 473 ? 15.340 16.234 -20.690 1.00 95.94 473 GLU A O 1
ATOM 3552 N N . ALA A 1 474 ? 15.433 15.832 -18.486 1.00 96.44 474 ALA A N 1
ATOM 3553 C CA . ALA A 1 474 ? 16.615 14.990 -18.587 1.00 96.44 474 ALA A CA 1
ATOM 3554 C C . ALA A 1 474 ? 16.262 13.652 -19.244 1.00 96.44 474 ALA A C 1
ATOM 3556 O O . ALA A 1 474 ? 15.309 12.973 -18.870 1.00 96.44 474 ALA A O 1
ATOM 3557 N N . THR A 1 475 ? 17.078 13.256 -20.219 1.00 96.44 475 THR A N 1
ATOM 3558 C CA . THR A 1 475 ? 16.944 11.972 -20.907 1.00 96.44 475 THR A CA 1
ATOM 3559 C C . THR A 1 475 ? 18.275 11.242 -20.950 1.00 96.44 475 THR A C 1
ATOM 3561 O O . THR A 1 475 ? 19.343 11.852 -21.064 1.00 96.44 475 THR A O 1
ATOM 3564 N N . ALA A 1 476 ? 18.205 9.915 -20.897 1.00 96.75 476 ALA A N 1
ATOM 3565 C CA . ALA A 1 476 ? 19.329 9.036 -21.187 1.00 96.75 476 ALA A CA 1
ATOM 3566 C C . ALA A 1 476 ? 18.983 8.092 -22.347 1.00 96.75 476 ALA A C 1
ATOM 3568 O O . ALA A 1 476 ? 17.827 7.955 -22.751 1.00 96.75 476 ALA A O 1
ATOM 3569 N N . MET A 1 477 ? 20.012 7.476 -22.930 1.00 96.69 477 MET A N 1
ATOM 3570 C CA . MET A 1 477 ? 19.879 6.593 -24.086 1.00 96.69 477 MET A CA 1
ATOM 3571 C C . MET A 1 477 ? 20.602 5.281 -23.824 1.00 96.69 477 MET A C 1
ATOM 3573 O O . MET A 1 477 ? 21.804 5.277 -23.554 1.00 96.69 477 MET A O 1
ATOM 3577 N N . TYR A 1 478 ? 19.888 4.178 -23.999 1.00 97.69 478 TYR A N 1
ATOM 3578 C CA . TYR A 1 478 ? 20.424 2.831 -23.827 1.00 97.69 478 TYR A CA 1
ATOM 3579 C C . TYR A 1 478 ? 20.089 1.960 -25.039 1.00 97.69 478 TYR A C 1
ATOM 3581 O O . TYR A 1 478 ? 19.122 2.219 -25.762 1.00 97.69 478 TYR A O 1
ATOM 3589 N N . GLY A 1 479 ? 20.908 0.935 -25.288 1.00 98.25 479 GLY A N 1
ATOM 3590 C CA . GLY A 1 479 ? 20.576 -0.075 -26.293 1.00 98.25 479 GLY A CA 1
ATOM 3591 C C . GLY A 1 479 ? 19.282 -0.797 -25.896 1.00 98.25 479 GLY A C 1
ATOM 3592 O O . GLY A 1 479 ? 19.053 -0.992 -24.702 1.00 98.25 479 GLY A O 1
ATOM 3593 N N . PRO A 1 480 ? 18.419 -1.197 -26.845 1.00 98.19 480 PRO A N 1
ATOM 3594 C CA . PRO A 1 480 ? 17.141 -1.835 -26.517 1.00 98.19 480 PRO A CA 1
ATOM 3595 C C . PRO A 1 480 ? 17.294 -3.185 -25.790 1.00 98.19 480 PRO A C 1
ATOM 3597 O O . PRO A 1 480 ? 16.348 -3.641 -25.158 1.00 98.19 480 PRO A O 1
ATOM 3600 N N . ASP A 1 481 ? 18.473 -3.802 -25.864 1.00 97.81 481 ASP A N 1
ATOM 3601 C CA . ASP A 1 481 ? 18.891 -5.044 -25.205 1.00 97.81 481 ASP A CA 1
ATOM 3602 C C . ASP A 1 481 ? 19.584 -4.830 -23.844 1.00 97.81 481 ASP A C 1
ATOM 3604 O O . ASP A 1 481 ? 19.976 -5.801 -23.185 1.00 97.81 481 ASP A O 1
ATOM 3608 N N . SER A 1 482 ? 19.758 -3.572 -23.424 1.00 98.00 482 SER A N 1
ATOM 3609 C CA . SER A 1 482 ? 20.382 -3.227 -22.146 1.00 98.00 482 SER A CA 1
ATOM 3610 C C . SER A 1 482 ? 19.471 -3.618 -20.982 1.00 98.00 482 SER A C 1
ATOM 3612 O O . SER A 1 482 ? 18.315 -3.213 -20.935 1.00 98.00 482 SER A O 1
ATOM 3614 N N . ALA A 1 483 ? 20.016 -4.367 -20.027 1.00 97.50 483 ALA A N 1
ATOM 3615 C CA . ALA A 1 483 ? 19.394 -4.700 -18.750 1.00 97.50 483 ALA A CA 1
ATOM 3616 C C . ALA A 1 483 ? 20.355 -4.275 -17.630 1.00 97.50 483 ALA A C 1
ATOM 3618 O O . ALA A 1 483 ? 21.540 -4.601 -17.679 1.00 97.50 483 ALA A O 1
ATOM 3619 N N . ASN A 1 484 ? 19.879 -3.487 -16.664 1.00 97.62 484 ASN A N 1
ATOM 3620 C CA . ASN A 1 484 ? 20.688 -2.981 -15.550 1.00 97.62 484 ASN A CA 1
ATOM 3621 C C . ASN A 1 484 ? 19.826 -2.734 -14.299 1.00 97.62 484 ASN A C 1
ATOM 3623 O O . ASN A 1 484 ? 18.601 -2.644 -14.403 1.00 97.62 484 ASN A O 1
ATOM 3627 N N . GLY A 1 485 ? 20.467 -2.580 -13.137 1.00 97.81 485 GLY A N 1
ATOM 3628 C CA . GLY A 1 485 ? 19.811 -2.341 -11.848 1.00 97.81 485 GLY A CA 1
ATOM 3629 C C . GLY A 1 485 ? 19.162 -0.965 -11.651 1.00 97.81 485 GLY A C 1
ATOM 3630 O O . GLY A 1 485 ? 18.724 -0.664 -10.543 1.00 97.81 485 GLY A O 1
ATOM 3631 N N . SER A 1 486 ? 19.112 -0.102 -12.670 1.00 97.94 486 SER A N 1
ATOM 3632 C CA . SER A 1 486 ? 18.619 1.278 -12.548 1.00 97.94 486 SER A CA 1
ATOM 3633 C C . SER A 1 486 ? 17.603 1.678 -13.623 1.00 97.94 486 SER A C 1
ATOM 3635 O O . SER A 1 486 ? 17.270 2.857 -13.721 1.00 97.94 486 SER A O 1
ATOM 3637 N N . THR A 1 487 ? 17.138 0.734 -14.446 1.00 98.56 487 THR A N 1
ATOM 3638 C CA . THR A 1 487 ? 16.184 0.988 -15.535 1.00 98.56 487 THR A CA 1
ATOM 3639 C C . THR A 1 487 ? 15.006 0.028 -15.424 1.00 98.56 487 THR A C 1
ATOM 3641 O O . THR A 1 487 ? 15.193 -1.190 -15.429 1.00 98.56 487 THR A O 1
ATOM 3644 N N . GLY A 1 488 ? 13.808 0.596 -15.346 1.00 98.75 488 GLY A N 1
ATOM 3645 C CA . GLY A 1 488 ? 12.523 -0.088 -15.350 1.00 98.75 488 GLY A CA 1
ATOM 3646 C C . GLY A 1 488 ? 11.601 0.534 -16.394 1.00 98.75 488 GLY A C 1
ATOM 3647 O O . GLY A 1 488 ? 12.056 1.010 -17.437 1.00 98.75 488 GLY A O 1
ATOM 3648 N N . PHE A 1 489 ? 10.292 0.511 -16.151 1.00 98.81 489 PHE A N 1
ATOM 3649 C CA . PHE A 1 489 ? 9.319 1.131 -17.049 1.00 98.81 489 PHE A CA 1
ATOM 3650 C C . PHE A 1 489 ? 7.966 1.344 -16.376 1.00 98.81 489 PHE A C 1
ATOM 3652 O O . PHE A 1 489 ? 7.635 0.691 -15.386 1.00 98.81 489 PHE A O 1
ATOM 3659 N N . ARG A 1 490 ? 7.157 2.208 -16.988 1.00 98.12 490 ARG A N 1
ATOM 3660 C CA . ARG A 1 490 ? 5.730 2.361 -16.705 1.00 98.12 490 ARG A CA 1
ATOM 3661 C C . ARG A 1 490 ? 4.912 2.172 -17.979 1.00 98.12 490 ARG A C 1
ATOM 3663 O O . ARG A 1 490 ? 5.470 2.132 -19.079 1.00 98.12 490 ARG A O 1
ATOM 3670 N N . VAL A 1 491 ? 3.596 2.039 -17.845 1.00 98.25 491 VAL A N 1
ATOM 3671 C CA . VAL A 1 491 ? 2.703 1.746 -18.977 1.00 98.25 491 VAL A CA 1
ATOM 3672 C C . VAL A 1 491 ? 1.609 2.795 -19.125 1.00 98.25 491 VAL A C 1
ATOM 3674 O O . VAL A 1 491 ? 1.261 3.494 -18.177 1.00 98.25 491 VAL A O 1
ATOM 3677 N N . CYS A 1 492 ? 1.035 2.893 -20.320 1.00 97.69 492 CYS A N 1
ATOM 3678 C CA . CYS A 1 492 ? -0.119 3.744 -20.588 1.00 97.69 492 CYS A CA 1
ATOM 3679 C C . CYS A 1 492 ? -1.106 3.096 -21.571 1.00 97.69 492 CYS A C 1
ATOM 3681 O O . CYS A 1 492 ? -0.801 2.075 -22.201 1.00 97.69 492 CYS A O 1
ATOM 3683 N N . GLN A 1 493 ? -2.297 3.695 -21.668 1.00 94.19 493 GLN A N 1
ATOM 3684 C CA . GLN A 1 493 ? -3.385 3.339 -22.585 1.00 94.19 493 GLN A CA 1
ATOM 3685 C C . GLN A 1 493 ? -3.834 4.553 -23.390 1.00 94.19 493 GLN A C 1
ATOM 3687 O O . GLN A 1 493 ? -4.130 5.600 -22.762 1.00 94.19 493 GLN A O 1
#

Foldseek 3Di:
DDELPLDAAEAEPDDDPDPSHDHHVEDDDDDDDDDDPPQLLRAEQANQQHDQNYEAAHAEEQSHEDASHEFENFEEQALSPYEAENYAYEYALYEQEHGEHAHQAHAVHEHALYEYEYEQAEQEHYEYPHQNYANYEYHQYAYEAFLYEQYHYPPARYHDPDHDDHHHELYAGADDQDDYHLYHDDDQCAPADDRSGRRAGAALQFAAAPPPPPPLAARTDGDLDGGPQQQRTDLPDDQPQDFPVRNNGFGGHSCTSHPRHGYDDDDLDFDWFQDPDPLDGFTWGQWFAAPQNLQVVVQVCLVVCQWDQDPQWIDGNPCPVCPQTFFHACVRPVLFQWHDDPSGIDGHAFPSRTRRQAHGFRGFLSNQQVSQVVVVWGFAALSSLLRCLCQVVQAQFSQRVDDGSLREQAQLDQNNPTPDDDSAHGWCSSTADRSRHTHLAARAWAFGPDDDDQWTKTAQWYNNHDRNCRTSPHIDTDHRRDTDSHHGHIIID